Protein AF-A0A832IQ40-F1 (afdb_monomer_lite)

Secondary structure (DSSP, 8-state):
--SHHHHHHHHHHHHHHHHHHHHHHHHTTTTGGGTTS-HHHHHHHHHTTTTSSPP----S-HHHHHHHSTT---EEEETTEEEEPPHHHHHHHHHHHHHHHHHHS-HHHHHHHHHTT-TTTEEEEESB--S--TTHHHHHHHHHHHHTTTSS--EEEEE-S--EEEEEE-TTS-EEEEEEEEEEEEETTEEEEEEEEEETTEEETHHHHHHHHHHHGGGSEEEEEEEETTEEEEEEEEHHHHHHHHHHTGGGGTPPPB----PPPPHHHHHHHHHHHHHHHHHHHHHHHHTT-SGGGTTS-HHHHHHHHHTTSSSS----S-SS---HHHHHHHHHH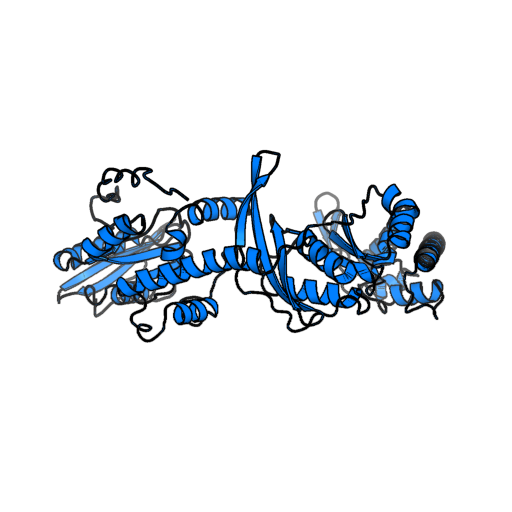HHTSTTHHHHHHHTT-TTTEEEEETT----TTHHHHHHHHHHHHTTTSS--EEEEE---EEETTEEEEEEEEEETTEEEEEEEEESSSEEHHHHHHHHHHHSGGGSEEEEE--TT-TTEEEEEEEEHHHHHHHHHHH----EE---STTS-PEEPP------PPP------

Radius of gyration: 31.44 Å; chains: 1; bounding box: 94×45×87 Å

pLDDT: mean 72.77, std 17.99, range [24.05, 96.75]

Sequence (508 aa):
MDGVDEYREKYELAKRRIISSLDRLRRLGFFEDYSNLTSEELFEKIRNGELGREWPGPWESIEEAKRLLVGARDLVEDGGKTRILTTEETAERRYKDTIERLMELADFEIDYAMMMYDTKRVIKRSAEVKPEYRGRGLEFFEELVRISRGMFNPDEVKEEMWWESILKEDEHGYESLHTYIPIRFKFRGKEYLVKILFKDECMYPDIAVKQVNELIKDTGYQYYISYQYEDILLLMLTEEEAKKLTDDFLGKANCKLEVVRAELLPVQKSLEVDNTTRKLFIESIDYLKRMDFFEDYKNLTSEEIFERIRRGEIGREWLGWGSKELSPEEKRRKQRAYYNEPFAYDRYIACHDKRRVFFESMERYCPEDIGVELLEKLAWISRGVFNPTEIKEGRTRYAKDYWTLPIHFKFRGKELKIKLVRSAVLNLDLIASQINELIKDTGYQYYTFDRAFYDNILMLVLTEKEAIKLIKERGWRLWVFRERNFKGRRNLPPIEPLEPPSKSSFHI

Foldseek 3Di:
DPPFVPLLVLQVVLLVLLLVLQVVVVVLVFPVVVPVDHSNRVSVCVCVCVQDDHDLDQDNDLVRLLVVQPPDWDWDDDPNDIDIDDSSRVSVVSNVVVSVVSVVDDSLVSNVVSSVSSQLFKDKDFQAADPPPPCVVVVVVVSCCSNVPNLDDWAPKDWDLDWDWDFDQDPVRDTWTWTWTWIWTHDPNDIDIWTWIDTPNGTDCLRVQQQSCVVRVVVQWGWWWWDDPRMIMIGIGGPVSQVCCCVVHQVVVVIDTDPRHDDGDPPVVVVVVVCVVVVLLLVLQVVVVVVVFPVVCVVPRSVRLVVCVSVCNFAGHPPPPDDDPDPPVLVVLLVVVQPVAQCNSNVVSSNSRQQFKDKFWQQDDDDPCNVVVVLVSVCSQQVNLRDWAPWDWDDWDDDDQKIKIWIWTDDPNDIDIFIWIDGPGTDCLRVQQVVCVVSVVVQKGKKFADPSCPTMGMIGIDGPVSVVCCCPVRVGFIWTRHDDDPDDTDGDPPDPPPPDPPPDDPDD

Structure (mmCIF, N/CA/C/O backbone):
data_AF-A0A832IQ40-F1
#
_entry.id   AF-A0A832IQ40-F1
#
loop_
_atom_site.group_PDB
_atom_site.id
_atom_site.type_symbol
_atom_site.label_atom_id
_atom_site.label_alt_id
_atom_site.label_comp_id
_atom_site.label_asym_id
_atom_site.label_entity_id
_atom_site.label_seq_id
_atom_site.pdbx_PDB_ins_code
_atom_site.Cartn_x
_atom_site.Cartn_y
_atom_site.Cartn_z
_atom_site.occupancy
_atom_site.B_iso_or_equiv
_atom_site.auth_seq_id
_atom_site.auth_comp_id
_atom_site.auth_asym_id
_atom_site.auth_atom_id
_atom_site.pdbx_PDB_model_num
ATOM 1 N N . MET A 1 1 ? 51.716 -14.755 -19.906 1.00 38.75 1 MET A N 1
ATOM 2 C CA . MET A 1 1 ? 51.315 -13.363 -20.205 1.00 38.75 1 MET A CA 1
ATOM 3 C C . MET A 1 1 ? 50.243 -13.462 -21.292 1.00 38.75 1 MET A C 1
ATOM 5 O O . MET A 1 1 ? 50.405 -12.884 -22.348 1.00 38.75 1 MET A O 1
ATOM 9 N N . ASP A 1 2 ? 49.184 -14.253 -21.041 1.00 40.16 2 ASP A N 1
ATOM 10 C CA . ASP A 1 2 ? 48.365 -14.888 -22.102 1.00 40.16 2 ASP A CA 1
ATOM 11 C C . ASP A 1 2 ? 46.846 -14.820 -21.835 1.00 40.16 2 ASP A C 1
ATOM 13 O O . ASP A 1 2 ? 46.080 -15.567 -22.424 1.00 40.16 2 ASP A O 1
ATOM 17 N N . GLY A 1 3 ? 46.391 -13.952 -20.922 1.00 47.91 3 GLY A N 1
ATOM 18 C CA . GLY A 1 3 ? 44.965 -13.826 -20.564 1.00 47.91 3 GLY A CA 1
ATOM 19 C C . GLY A 1 3 ? 44.321 -12.478 -20.904 1.00 47.91 3 GLY A C 1
ATOM 20 O O . GLY A 1 3 ? 43.138 -12.293 -20.633 1.00 47.91 3 GLY A O 1
ATOM 21 N N . VAL A 1 4 ? 45.088 -11.526 -21.451 1.00 51.25 4 VAL A N 1
ATOM 22 C CA . VAL A 1 4 ? 44.623 -10.148 -21.706 1.00 51.25 4 VAL A CA 1
ATOM 23 C C . VAL A 1 4 ? 43.996 -10.000 -23.100 1.00 51.25 4 VAL A C 1
ATOM 25 O O . VAL A 1 4 ? 43.044 -9.239 -23.247 1.00 51.25 4 VAL A O 1
ATOM 28 N N . ASP A 1 5 ? 44.450 -10.761 -24.101 1.00 60.53 5 ASP A N 1
ATOM 29 C CA . ASP A 1 5 ? 43.930 -10.636 -25.473 1.00 60.53 5 ASP A CA 1
ATOM 30 C C . ASP A 1 5 ? 42.565 -11.323 -25.676 1.00 60.53 5 ASP A C 1
ATOM 32 O O . ASP A 1 5 ? 41.707 -10.780 -26.369 1.00 60.53 5 ASP A O 1
ATOM 36 N N . GLU A 1 6 ? 42.292 -12.446 -25.001 1.00 73.12 6 GLU A N 1
ATOM 37 C CA . GLU A 1 6 ? 41.044 -13.206 -25.196 1.00 73.12 6 GLU A CA 1
ATOM 38 C C . GLU A 1 6 ? 39.787 -12.412 -24.793 1.00 73.12 6 GLU A C 1
ATOM 40 O O . GLU A 1 6 ? 38.807 -12.353 -25.537 1.00 73.12 6 GLU A O 1
ATOM 45 N N . TYR A 1 7 ? 39.797 -11.763 -23.623 1.00 79.94 7 TYR A N 1
ATOM 46 C CA . TYR A 1 7 ? 38.631 -10.997 -23.167 1.00 79.94 7 TYR A CA 1
ATOM 47 C C . TYR A 1 7 ? 38.500 -9.647 -23.864 1.00 79.94 7 TYR A C 1
ATOM 49 O O . TYR A 1 7 ? 37.394 -9.121 -23.936 1.00 79.94 7 TYR A O 1
ATOM 57 N N . ARG A 1 8 ? 39.589 -9.104 -24.416 1.00 82.12 8 ARG A N 1
ATOM 58 C CA . ARG A 1 8 ? 39.531 -7.884 -25.221 1.00 82.12 8 ARG A CA 1
ATOM 59 C C . ARG A 1 8 ? 38.818 -8.135 -26.548 1.00 82.12 8 ARG A C 1
ATOM 61 O O . ARG A 1 8 ? 37.953 -7.354 -26.930 1.00 82.12 8 ARG A O 1
ATOM 68 N N . GLU A 1 9 ? 39.119 -9.246 -27.218 1.00 84.88 9 GLU A N 1
ATOM 69 C CA . GLU A 1 9 ? 38.393 -9.651 -28.429 1.00 84.88 9 GLU A CA 1
ATOM 70 C C . GLU A 1 9 ? 36.920 -9.960 -28.134 1.00 84.88 9 GLU A C 1
ATOM 72 O O . GLU A 1 9 ? 36.032 -9.509 -28.863 1.00 84.88 9 GLU A O 1
ATOM 77 N N . LYS A 1 10 ? 36.638 -10.669 -27.030 1.00 86.56 10 LYS A N 1
ATOM 78 C CA . LYS A 1 10 ? 35.260 -10.934 -26.584 1.00 86.56 10 LYS A CA 1
ATOM 79 C C . LYS A 1 10 ? 34.509 -9.648 -26.221 1.00 86.56 10 LYS A C 1
ATOM 81 O O . LYS A 1 10 ? 33.332 -9.533 -26.555 1.00 86.56 10 LYS A O 1
ATOM 86 N N . TYR A 1 11 ? 35.172 -8.671 -25.600 1.00 87.62 11 TYR A N 1
ATOM 87 C CA . TYR A 1 11 ? 34.601 -7.350 -25.332 1.00 87.62 11 TYR A CA 1
ATOM 88 C C . TYR A 1 11 ? 34.214 -6.635 -26.629 1.00 87.62 11 TYR A C 1
ATOM 90 O O . TYR A 1 11 ? 33.072 -6.203 -26.768 1.00 87.62 11 TYR A O 1
ATOM 98 N N . GLU A 1 12 ? 35.123 -6.555 -27.604 1.00 89.12 12 GLU A N 1
ATOM 99 C CA . GLU A 1 12 ? 34.845 -5.910 -28.894 1.00 89.12 12 GLU A CA 1
ATOM 100 C C . GLU A 1 12 ? 33.685 -6.589 -29.630 1.00 89.12 12 GLU A C 1
ATOM 102 O O . GLU A 1 12 ? 32.837 -5.928 -30.236 1.00 89.12 12 GLU A O 1
ATOM 107 N N . LEU A 1 13 ? 33.601 -7.917 -29.545 1.00 88.75 13 LEU A N 1
ATOM 108 C CA . LEU A 1 13 ? 32.489 -8.668 -30.109 1.00 88.75 13 LEU A CA 1
ATOM 109 C C . LEU A 1 13 ? 31.170 -8.376 -29.376 1.00 88.75 13 LEU A C 1
ATOM 111 O O . LEU A 1 13 ? 30.169 -8.089 -30.034 1.00 88.75 13 LEU A O 1
ATOM 115 N N . ALA A 1 14 ? 31.164 -8.367 -28.041 1.00 86.75 14 ALA A N 1
ATOM 116 C CA . ALA A 1 14 ? 29.995 -8.005 -27.238 1.00 86.75 14 ALA A CA 1
ATOM 117 C C . ALA A 1 14 ? 29.531 -6.563 -27.520 1.00 86.75 14 ALA A C 1
ATOM 119 O O . ALA A 1 14 ? 28.343 -6.331 -27.755 1.00 86.75 14 ALA A O 1
ATOM 120 N N . LYS A 1 15 ? 30.467 -5.607 -27.604 1.00 90.62 15 LYS A N 1
ATOM 121 C CA . LYS A 1 15 ? 30.205 -4.214 -27.992 1.00 90.62 15 LYS A CA 1
ATOM 122 C C . LYS A 1 15 ? 29.540 -4.137 -29.366 1.00 90.62 15 LYS A C 1
ATOM 124 O O . LYS A 1 15 ? 28.513 -3.479 -29.509 1.00 90.62 15 LYS A O 1
ATOM 129 N N . ARG A 1 16 ? 30.048 -4.860 -30.372 1.00 91.19 16 ARG A N 1
ATOM 130 C CA . ARG A 1 16 ? 29.428 -4.910 -31.712 1.00 91.19 16 ARG A CA 1
ATOM 131 C C . ARG A 1 16 ? 28.013 -5.477 -31.690 1.00 91.19 16 ARG A C 1
ATOM 133 O O . ARG A 1 16 ? 27.152 -4.961 -32.401 1.00 91.19 16 ARG A O 1
ATOM 140 N N . ARG A 1 17 ? 27.753 -6.512 -30.885 1.00 90.12 17 ARG A N 1
ATOM 141 C CA . ARG A 1 17 ? 26.401 -7.075 -30.727 1.00 90.12 17 ARG A CA 1
ATOM 142 C C . ARG A 1 17 ? 25.436 -6.049 -30.135 1.00 90.12 17 ARG A C 1
ATOM 144 O O . ARG A 1 17 ? 24.333 -5.894 -30.654 1.00 90.12 17 ARG A O 1
ATOM 151 N N . ILE A 1 18 ? 25.874 -5.304 -29.120 1.00 90.19 18 ILE A N 1
ATOM 152 C CA . ILE A 1 18 ? 25.090 -4.226 -28.505 1.00 90.19 18 ILE A CA 1
ATOM 153 C C . ILE A 1 18 ? 24.845 -3.079 -29.494 1.00 90.19 18 ILE A C 1
ATOM 155 O O . ILE A 1 18 ? 23.713 -2.634 -29.645 1.00 90.19 18 ILE A O 1
ATOM 159 N N . ILE A 1 19 ? 25.864 -2.629 -30.229 1.00 93.25 19 ILE A N 1
ATOM 160 C CA . ILE A 1 19 ? 25.699 -1.579 -31.249 1.00 93.25 19 ILE A CA 1
ATOM 161 C C . ILE A 1 19 ? 24.717 -2.032 -32.336 1.00 93.25 19 ILE A C 1
ATOM 163 O O . ILE A 1 19 ? 23.814 -1.284 -32.703 1.00 93.25 19 ILE A O 1
ATOM 167 N N . SER A 1 20 ? 24.833 -3.278 -32.804 1.00 91.56 20 SER A N 1
ATOM 168 C CA . SER A 1 20 ? 23.903 -3.845 -33.784 1.00 91.56 20 SER A CA 1
ATOM 169 C C . SER A 1 20 ? 22.468 -3.915 -33.248 1.00 91.56 20 SER A C 1
ATOM 171 O O . SER A 1 20 ? 21.518 -3.674 -33.992 1.00 91.56 20 SER A O 1
ATOM 173 N N . SER A 1 21 ? 22.309 -4.213 -31.957 1.00 89.50 21 SER A N 1
ATOM 174 C CA . SER A 1 21 ? 21.028 -4.161 -31.252 1.00 89.50 21 SER A CA 1
ATOM 175 C C . SER A 1 21 ? 20.445 -2.744 -31.224 1.00 89.50 21 SER A C 1
ATOM 177 O O . SER A 1 21 ? 19.301 -2.535 -31.632 1.00 89.50 21 SER A O 1
ATOM 179 N N . LEU A 1 22 ? 21.249 -1.744 -30.855 1.00 91.94 22 LEU A N 1
ATOM 180 C CA . LEU A 1 22 ? 20.845 -0.336 -30.867 1.00 91.94 22 LEU A CA 1
ATOM 181 C C . LEU A 1 22 ? 20.452 0.136 -32.274 1.00 91.94 22 LEU A C 1
ATOM 183 O O . LEU A 1 22 ? 19.428 0.798 -32.426 1.00 91.94 22 LEU A O 1
ATOM 187 N N . ASP A 1 23 ? 21.188 -0.261 -33.316 1.00 92.06 23 ASP A N 1
ATOM 188 C CA . ASP A 1 23 ? 20.830 0.040 -34.707 1.00 92.06 23 ASP A CA 1
ATOM 189 C C . ASP A 1 23 ? 19.465 -0.539 -35.091 1.00 92.06 23 ASP A C 1
ATOM 191 O O . ASP A 1 23 ? 18.662 0.132 -35.747 1.00 92.06 23 ASP A O 1
ATOM 195 N N . ARG A 1 24 ? 19.191 -1.786 -34.691 1.00 87.19 24 ARG A N 1
ATOM 196 C CA . ARG A 1 24 ? 17.895 -2.434 -34.925 1.00 87.19 24 ARG A CA 1
ATOM 197 C C . ARG A 1 24 ? 16.770 -1.698 -34.202 1.00 87.19 24 ARG A C 1
ATOM 199 O O . ARG A 1 24 ? 15.781 -1.347 -34.843 1.00 87.19 24 ARG A O 1
ATOM 206 N N . LEU A 1 25 ? 16.939 -1.410 -32.912 1.00 86.75 25 LEU A N 1
ATOM 207 C CA . LEU A 1 25 ? 15.955 -0.685 -32.103 1.00 86.75 25 LEU A CA 1
ATOM 208 C C . LEU A 1 25 ? 15.685 0.720 -32.661 1.00 86.75 25 LEU A C 1
ATOM 210 O O . LEU A 1 25 ? 14.532 1.137 -32.762 1.00 86.75 25 LEU A O 1
ATOM 214 N N . ARG A 1 26 ? 16.718 1.431 -33.124 1.00 88.50 26 ARG A N 1
ATOM 215 C CA . ARG A 1 26 ? 16.566 2.752 -33.756 1.00 88.50 26 ARG A CA 1
ATOM 216 C C . ARG A 1 26 ? 15.752 2.713 -35.045 1.00 88.50 26 ARG A C 1
ATOM 218 O O . ARG A 1 26 ? 14.972 3.626 -35.298 1.00 88.50 26 ARG A O 1
ATOM 225 N N . ARG A 1 27 ? 15.874 1.654 -35.855 1.00 85.81 27 ARG A N 1
ATOM 226 C CA . ARG A 1 27 ? 15.025 1.471 -37.053 1.00 85.81 27 ARG A CA 1
ATOM 227 C C . ARG A 1 27 ? 13.550 1.254 -36.709 1.00 85.81 27 ARG A C 1
ATOM 229 O O . ARG A 1 27 ? 12.699 1.487 -37.563 1.00 85.81 27 ARG A O 1
ATOM 236 N N . LEU A 1 28 ? 13.258 0.833 -35.480 1.00 78.06 28 LEU A N 1
ATOM 237 C CA . LEU A 1 28 ? 11.907 0.714 -34.933 1.00 78.06 28 LEU A CA 1
ATOM 238 C C . LEU A 1 28 ? 11.432 1.987 -34.211 1.00 78.06 28 LEU A C 1
ATOM 240 O O . LEU A 1 28 ? 10.370 1.969 -33.598 1.00 78.06 28 LEU A O 1
ATOM 244 N N . GLY A 1 29 ? 12.208 3.074 -34.257 1.00 80.50 29 GLY A N 1
ATOM 245 C CA . GLY A 1 29 ? 11.854 4.353 -33.637 1.00 80.50 29 GLY A CA 1
ATOM 246 C C . GLY A 1 29 ? 12.291 4.512 -32.177 1.00 80.50 29 GLY A C 1
ATOM 247 O O . GLY A 1 29 ? 12.028 5.555 -31.581 1.00 80.50 29 GLY A O 1
ATOM 248 N N . PHE A 1 30 ? 12.982 3.537 -31.575 1.00 85.00 30 PHE A N 1
ATOM 249 C CA . PHE A 1 30 ? 13.583 3.744 -30.251 1.00 85.00 30 PHE A CA 1
ATOM 250 C C . PHE A 1 30 ? 14.717 4.770 -30.314 1.00 85.00 30 PHE A C 1
ATOM 252 O O . PHE A 1 30 ? 15.410 4.901 -31.324 1.00 85.00 30 PHE A O 1
ATOM 259 N N . PHE A 1 31 ? 14.926 5.483 -29.210 1.00 86.88 31 PHE A N 1
ATOM 260 C CA . PHE A 1 31 ? 15.943 6.524 -29.062 1.00 86.88 31 PHE A CA 1
ATOM 261 C C . PHE A 1 31 ? 15.785 7.701 -30.042 1.00 86.88 31 PHE A C 1
ATOM 263 O O . PHE A 1 31 ? 16.769 8.359 -30.374 1.00 86.88 31 PHE A O 1
ATOM 270 N N . GLU A 1 32 ? 14.559 8.002 -30.485 1.00 83.25 32 GLU A N 1
ATOM 271 C CA . GLU A 1 32 ? 14.256 9.146 -31.366 1.00 83.25 32 GLU A CA 1
ATOM 272 C C . GLU A 1 32 ? 14.778 10.482 -30.819 1.00 83.25 32 GLU A C 1
ATOM 274 O O . GLU A 1 32 ? 15.312 11.293 -31.568 1.00 83.25 32 GLU A O 1
ATOM 279 N N . ASP A 1 33 ? 14.709 10.693 -29.506 1.00 80.00 33 ASP A N 1
ATOM 280 C CA . ASP A 1 33 ? 15.217 11.918 -28.873 1.00 80.00 33 ASP A CA 1
ATOM 281 C C . ASP A 1 33 ? 16.752 12.001 -28.846 1.00 80.00 33 ASP A C 1
ATOM 283 O O . ASP A 1 33 ? 17.321 13.037 -28.503 1.00 80.00 33 ASP A O 1
ATOM 287 N N . TYR A 1 34 ? 17.416 10.912 -29.230 1.00 86.94 34 TYR A N 1
ATOM 288 C CA . TYR A 1 34 ? 18.855 10.795 -29.433 1.00 86.94 34 TYR A CA 1
ATOM 289 C C . TYR A 1 34 ? 19.171 10.525 -30.910 1.00 86.94 34 TYR A C 1
ATOM 291 O O . TYR A 1 34 ? 20.183 9.898 -31.244 1.00 86.94 34 TYR A O 1
ATOM 299 N N . SER A 1 35 ? 18.305 10.982 -31.823 1.00 86.00 35 SER A N 1
ATOM 300 C CA . SER A 1 35 ? 18.493 10.824 -33.268 1.00 86.00 35 SER A CA 1
ATOM 301 C C . SER A 1 35 ? 19.785 11.473 -33.766 1.00 86.00 35 SER A C 1
ATOM 303 O O . SER A 1 35 ? 20.329 11.048 -34.782 1.00 86.00 35 SER A O 1
ATOM 305 N N . ASN A 1 36 ? 20.285 12.482 -33.046 1.00 90.75 36 ASN A N 1
ATOM 306 C CA . ASN A 1 36 ? 21.542 13.173 -33.320 1.00 90.75 36 ASN A CA 1
ATOM 307 C C . ASN A 1 36 ? 22.793 12.371 -32.928 1.00 90.75 36 ASN A C 1
ATOM 309 O O . ASN A 1 36 ? 23.888 12.782 -33.295 1.00 90.75 36 ASN A O 1
ATOM 313 N N . LEU A 1 37 ? 22.640 11.280 -32.176 1.00 92.31 37 LEU A N 1
ATOM 314 C CA . LEU A 1 37 ? 23.726 10.385 -31.790 1.00 92.31 37 LEU A CA 1
ATOM 315 C C . LEU A 1 37 ? 23.755 9.158 -32.699 1.00 92.31 37 LEU A C 1
ATOM 317 O O . LEU A 1 37 ? 22.715 8.677 -33.150 1.00 92.31 37 LEU A O 1
ATOM 321 N N . THR A 1 38 ? 24.944 8.625 -32.927 1.00 95.00 38 THR A N 1
ATOM 322 C CA . THR A 1 38 ? 25.172 7.289 -33.482 1.00 95.00 38 THR A CA 1
ATOM 323 C C . THR A 1 38 ? 24.886 6.205 -32.436 1.00 95.00 38 THR A C 1
ATOM 325 O O . THR A 1 38 ? 24.822 6.472 -31.235 1.00 95.00 38 THR A O 1
ATOM 328 N N . SER A 1 39 ? 24.725 4.953 -32.873 1.00 94.81 39 SER A N 1
ATOM 329 C CA . SER A 1 39 ? 24.567 3.810 -31.959 1.00 94.81 39 SER A CA 1
ATOM 330 C C . SER A 1 39 ? 25.814 3.560 -31.104 1.00 94.81 39 SER A C 1
ATOM 332 O O . SER A 1 39 ? 25.695 3.104 -29.972 1.00 94.81 39 SER A O 1
ATOM 334 N N . GLU A 1 40 ? 26.998 3.920 -31.606 1.00 94.12 40 GLU A N 1
ATOM 335 C CA . GLU A 1 40 ? 28.242 3.930 -30.829 1.00 94.12 40 GLU A CA 1
ATOM 336 C C . GLU A 1 40 ? 28.202 4.984 -29.721 1.00 94.12 40 GLU A C 1
ATOM 338 O O . GLU A 1 40 ? 28.442 4.662 -28.561 1.00 94.12 40 GLU A O 1
ATOM 343 N N . GLU A 1 41 ? 27.825 6.224 -30.035 1.00 93.19 41 GLU A N 1
ATOM 344 C CA . GLU A 1 41 ? 27.689 7.281 -29.025 1.00 93.19 41 GLU A CA 1
ATOM 345 C C . GLU A 1 41 ? 26.597 6.959 -27.995 1.00 93.19 41 GLU A C 1
ATOM 347 O O . GLU A 1 41 ? 26.760 7.247 -26.810 1.00 93.19 41 GLU A O 1
ATOM 352 N N . LEU A 1 42 ? 25.495 6.331 -28.420 1.00 91.12 42 LEU A N 1
ATOM 353 C CA . LEU A 1 42 ? 24.462 5.834 -27.511 1.00 91.12 42 LEU A CA 1
ATOM 354 C C . LEU A 1 42 ? 24.986 4.745 -26.580 1.00 91.12 42 LEU A C 1
ATOM 356 O O . LEU A 1 42 ? 24.717 4.807 -25.382 1.00 91.12 42 LEU A O 1
ATOM 360 N N . PHE A 1 43 ? 25.735 3.776 -27.109 1.00 91.31 43 PHE A N 1
ATOM 361 C CA . PHE A 1 43 ? 26.378 2.747 -26.299 1.00 91.31 43 PHE A CA 1
ATOM 362 C C . PHE A 1 43 ? 27.280 3.375 -25.232 1.00 91.31 43 PHE A C 1
ATOM 364 O O . PHE A 1 43 ? 27.158 3.026 -24.061 1.00 91.31 43 PHE A O 1
ATOM 371 N N . GLU A 1 44 ? 28.119 4.346 -25.600 1.00 88.44 44 GLU A N 1
ATOM 372 C CA . GLU A 1 44 ? 29.004 5.016 -24.640 1.00 88.44 44 GLU A CA 1
ATOM 373 C C . GLU A 1 44 ? 28.218 5.771 -23.562 1.00 88.44 44 GLU A C 1
ATOM 375 O O . GLU A 1 44 ? 28.539 5.682 -22.377 1.00 88.44 44 GLU A O 1
ATOM 380 N N . LYS A 1 45 ? 27.132 6.454 -23.936 1.00 88.50 45 LYS A N 1
ATOM 381 C CA . LYS A 1 45 ? 26.259 7.120 -22.963 1.00 88.50 45 LYS A CA 1
ATOM 382 C C . LYS A 1 45 ? 25.559 6.145 -22.020 1.00 88.50 45 LYS A C 1
ATOM 384 O O . LYS A 1 45 ? 25.463 6.418 -20.825 1.00 88.50 45 LYS A O 1
ATOM 389 N N . ILE A 1 46 ? 25.067 5.020 -22.537 1.00 86.31 46 ILE A N 1
ATOM 390 C CA . ILE A 1 46 ? 24.469 3.952 -21.728 1.00 86.31 46 ILE A CA 1
ATOM 391 C C . ILE A 1 46 ? 25.515 3.391 -20.757 1.00 86.31 46 ILE A C 1
ATOM 393 O O . ILE A 1 46 ? 25.262 3.328 -19.555 1.00 86.31 46 ILE A O 1
ATOM 397 N N . ARG A 1 47 ? 26.711 3.065 -21.261 1.00 83.44 47 ARG A N 1
ATOM 398 C CA . ARG A 1 47 ? 27.831 2.530 -20.479 1.00 83.44 47 ARG A CA 1
ATOM 399 C C . ARG A 1 47 ? 28.248 3.464 -19.345 1.00 83.44 47 ARG A C 1
ATOM 401 O O . ARG A 1 47 ? 28.486 3.007 -18.231 1.00 83.44 47 ARG A O 1
ATOM 408 N N . ASN A 1 48 ? 28.284 4.767 -19.610 1.00 79.25 48 ASN A N 1
ATOM 409 C CA . ASN A 1 48 ? 28.636 5.791 -18.626 1.00 79.25 48 ASN A CA 1
ATOM 410 C C . ASN A 1 48 ? 27.502 6.109 -17.632 1.00 79.25 48 ASN A C 1
ATOM 412 O O . ASN A 1 48 ? 27.681 6.962 -16.763 1.00 79.25 48 ASN A O 1
ATOM 416 N N . GLY A 1 49 ? 26.334 5.466 -17.751 1.00 77.38 49 GLY A N 1
ATOM 417 C CA . GLY A 1 49 ? 25.172 5.734 -16.900 1.00 77.38 49 GLY A CA 1
ATOM 418 C C . GLY A 1 49 ? 24.472 7.064 -17.204 1.00 77.38 49 GLY A C 1
ATOM 419 O O . GLY A 1 49 ? 23.679 7.544 -16.399 1.00 77.38 49 GLY A O 1
ATOM 420 N N . GLU A 1 50 ? 24.732 7.674 -18.363 1.00 81.88 50 GLU A N 1
ATOM 421 C CA . GLU A 1 50 ? 24.120 8.947 -18.768 1.00 81.88 50 GLU A CA 1
ATOM 422 C C . GLU A 1 50 ? 22.667 8.781 -19.253 1.00 81.88 50 GLU A C 1
ATOM 424 O O . GLU A 1 50 ? 21.943 9.769 -19.377 1.00 81.88 50 GLU A O 1
ATOM 429 N N . LEU A 1 51 ? 22.233 7.545 -19.540 1.00 75.25 51 LEU A N 1
ATOM 430 C CA . LEU A 1 51 ? 20.920 7.221 -20.121 1.00 75.25 51 LEU A CA 1
ATOM 431 C C . LEU A 1 51 ? 20.044 6.317 -19.241 1.00 75.25 51 LEU A C 1
ATOM 433 O O . LEU A 1 51 ? 19.274 5.504 -19.746 1.00 75.25 51 LEU A O 1
ATOM 437 N N . GLY A 1 52 ? 20.100 6.483 -17.917 1.00 65.50 52 GLY A N 1
ATOM 438 C CA . GLY A 1 52 ? 19.160 5.841 -16.993 1.00 65.50 52 GLY A CA 1
ATOM 439 C C . GLY A 1 52 ? 19.832 4.933 -15.965 1.00 65.50 52 GLY A C 1
ATOM 440 O O . GLY A 1 52 ? 20.693 5.387 -15.222 1.00 65.50 52 GLY A O 1
ATOM 441 N N . ARG A 1 53 ? 19.360 3.681 -15.850 1.00 62.34 53 ARG A N 1
ATOM 442 C CA . ARG A 1 53 ? 19.766 2.726 -14.796 1.00 62.34 53 ARG A CA 1
ATOM 443 C C . ARG A 1 53 ? 21.265 2.406 -14.839 1.00 62.34 53 ARG A C 1
ATOM 445 O O . ARG A 1 53 ? 21.889 2.507 -15.890 1.00 62.34 53 ARG A O 1
ATOM 452 N N . GLU A 1 54 ? 21.805 1.947 -13.707 1.00 60.53 54 GLU A N 1
ATOM 453 C CA . GLU A 1 54 ? 23.185 1.455 -13.611 1.00 60.53 54 GLU A CA 1
ATOM 454 C C . GLU A 1 54 ? 23.472 0.401 -14.692 1.00 60.53 54 GLU A C 1
ATOM 456 O O . GLU A 1 54 ? 22.722 -0.564 -14.858 1.00 60.53 54 GLU A O 1
ATOM 461 N N . TRP A 1 55 ? 24.549 0.613 -15.451 1.00 65.56 55 TRP A N 1
ATOM 462 C CA . TRP A 1 55 ? 25.042 -0.322 -16.458 1.00 65.56 55 TRP A CA 1
ATOM 463 C C . TRP A 1 55 ? 25.807 -1.462 -15.770 1.00 65.56 55 TRP A C 1
ATOM 465 O O . TRP A 1 55 ? 26.826 -1.200 -15.128 1.00 65.56 55 TRP A O 1
ATOM 475 N N . PRO A 1 56 ? 25.371 -2.729 -15.889 1.00 60.38 56 PRO A N 1
ATOM 476 C CA . PRO A 1 56 ? 26.047 -3.852 -15.239 1.00 60.38 56 PRO A CA 1
ATOM 477 C C . PRO A 1 56 ? 27.303 -4.341 -15.992 1.00 60.38 56 PRO A C 1
ATOM 479 O O . PRO A 1 56 ? 27.898 -5.343 -15.594 1.00 60.38 56 PRO A O 1
ATOM 482 N N . GLY A 1 57 ? 27.706 -3.659 -17.070 1.00 68.00 57 GLY A N 1
ATOM 483 C CA . GLY A 1 57 ? 28.789 -4.047 -17.977 1.00 68.00 57 GLY A CA 1
ATOM 484 C C . GLY A 1 57 ? 28.285 -4.402 -19.390 1.00 68.00 57 GLY A C 1
ATOM 485 O O . GLY A 1 57 ? 27.077 -4.406 -19.628 1.00 68.00 57 GLY A O 1
ATOM 486 N N . PRO A 1 58 ? 29.197 -4.656 -20.348 1.00 74.81 58 PRO A N 1
ATOM 487 C CA . PRO A 1 58 ? 30.595 -5.004 -20.126 1.00 74.81 58 PRO A CA 1
ATOM 488 C C . PRO A 1 58 ? 31.495 -3.767 -19.970 1.00 74.81 58 PRO A C 1
ATOM 490 O O . PRO A 1 58 ? 31.162 -2.684 -20.453 1.00 74.81 58 PRO A O 1
ATOM 493 N N . TRP A 1 59 ? 32.629 -3.946 -19.286 1.00 82.56 59 TRP A N 1
ATOM 494 C CA . TRP A 1 59 ? 33.705 -2.952 -19.153 1.00 82.56 59 TRP A CA 1
ATOM 495 C C . TRP A 1 59 ? 34.796 -3.220 -20.198 1.00 82.56 59 TRP A C 1
ATOM 497 O O . TRP A 1 59 ? 34.983 -4.367 -20.589 1.00 82.56 59 TRP A O 1
ATOM 507 N N . GLU A 1 60 ? 35.529 -2.196 -20.634 1.00 81.56 60 GLU A N 1
ATOM 508 C CA . GLU A 1 60 ? 36.606 -2.295 -21.636 1.00 81.56 60 GLU A CA 1
ATOM 509 C C . GLU A 1 60 ? 37.835 -3.038 -21.112 1.00 81.56 60 GLU A C 1
ATOM 511 O O . GLU A 1 60 ? 38.620 -3.589 -21.884 1.00 81.56 60 GLU A O 1
ATOM 516 N N . SER A 1 61 ? 38.042 -3.012 -19.794 1.00 81.88 61 SER A N 1
ATOM 517 C CA . SER A 1 61 ? 39.186 -3.646 -19.145 1.00 81.88 61 SER A CA 1
ATOM 518 C C . SER A 1 61 ? 38.888 -4.043 -17.704 1.00 81.88 61 SER A C 1
ATOM 520 O O . SER A 1 61 ? 37.971 -3.529 -17.056 1.00 81.88 61 SER A O 1
ATOM 522 N N . ILE A 1 62 ? 39.731 -4.929 -17.178 1.00 81.00 62 ILE A N 1
ATOM 523 C CA . ILE A 1 62 ? 39.725 -5.305 -15.765 1.00 81.00 62 ILE A CA 1
ATOM 524 C C . ILE A 1 62 ? 40.020 -4.080 -14.887 1.00 81.00 62 ILE A C 1
ATOM 526 O O . ILE A 1 62 ? 39.418 -3.920 -13.829 1.00 81.00 62 ILE A O 1
ATOM 530 N N . GLU A 1 63 ? 40.909 -3.186 -15.319 1.00 82.31 63 GLU A N 1
ATOM 531 C CA . GLU A 1 63 ? 41.243 -1.943 -14.622 1.00 82.31 63 GLU A CA 1
ATOM 532 C C . GLU A 1 63 ? 40.034 -1.004 -14.526 1.00 82.31 63 GLU A C 1
ATOM 534 O O . GLU A 1 63 ? 39.798 -0.395 -13.479 1.00 82.31 63 GLU A O 1
ATOM 539 N N . GLU A 1 64 ? 39.231 -0.918 -15.589 1.00 80.88 64 GLU A N 1
ATOM 540 C CA . GLU A 1 64 ? 37.974 -0.174 -15.567 1.00 80.88 64 GLU A CA 1
ATOM 541 C C . GLU A 1 64 ? 36.967 -0.805 -14.596 1.00 80.88 64 GLU A C 1
ATOM 543 O O . GLU A 1 64 ? 36.397 -0.091 -13.765 1.00 80.88 64 GLU A O 1
ATOM 548 N N . ALA A 1 65 ? 36.799 -2.132 -14.633 1.00 80.94 65 ALA A N 1
ATOM 549 C CA . ALA A 1 65 ? 35.936 -2.848 -13.695 1.00 80.94 65 ALA A CA 1
ATOM 550 C C . ALA A 1 65 ? 36.381 -2.622 -12.238 1.00 80.94 65 ALA A C 1
ATOM 552 O O . ALA A 1 65 ? 35.555 -2.314 -11.379 1.00 80.94 65 ALA A O 1
ATOM 553 N N . LYS A 1 66 ? 37.692 -2.672 -11.957 1.00 81.12 66 LYS A N 1
ATOM 554 C CA . LYS A 1 66 ? 38.276 -2.380 -10.633 1.00 81.12 66 LYS A CA 1
ATOM 555 C C . LYS A 1 66 ? 37.976 -0.950 -10.178 1.00 81.12 66 LYS A C 1
ATOM 557 O O . LYS A 1 66 ? 37.703 -0.739 -8.998 1.00 81.12 66 LYS A O 1
ATOM 562 N N . ARG A 1 67 ? 37.996 0.025 -11.095 1.00 82.31 67 ARG A N 1
ATOM 563 C CA . ARG A 1 67 ? 37.675 1.434 -10.807 1.00 82.31 67 ARG A CA 1
ATOM 564 C C . ARG A 1 67 ? 36.188 1.654 -10.523 1.00 82.31 67 ARG A C 1
ATOM 566 O O . ARG A 1 67 ? 35.859 2.481 -9.679 1.00 82.31 67 ARG A O 1
ATOM 573 N N . LEU A 1 68 ? 35.300 0.965 -11.236 1.00 75.81 68 LEU A N 1
ATOM 574 C CA . LEU A 1 68 ? 33.852 1.173 -11.125 1.00 75.81 68 LEU A CA 1
ATOM 575 C C . LEU A 1 68 ? 33.201 0.322 -10.025 1.00 75.81 68 LEU A C 1
ATOM 577 O O . LEU A 1 68 ? 32.187 0.725 -9.469 1.00 75.81 68 LEU A O 1
ATOM 581 N N . LEU A 1 69 ? 33.805 -0.808 -9.650 1.00 72.81 69 LEU A N 1
ATOM 582 C CA . LEU A 1 69 ? 33.306 -1.719 -8.610 1.00 72.81 69 LEU A CA 1
ATOM 583 C C . LEU A 1 69 ? 33.991 -1.516 -7.248 1.00 72.81 69 LEU A C 1
ATOM 585 O O . LEU A 1 69 ? 34.055 -2.437 -6.430 1.00 72.81 69 LEU A O 1
ATOM 589 N N . VAL A 1 70 ? 34.520 -0.319 -6.975 1.00 73.62 70 VAL A N 1
ATOM 590 C CA . VAL A 1 70 ? 35.216 -0.026 -5.713 1.00 73.62 70 VAL A CA 1
ATOM 591 C C . VAL A 1 70 ? 34.278 -0.253 -4.525 1.00 73.62 70 VAL A C 1
ATOM 593 O O . VAL A 1 70 ? 33.268 0.422 -4.365 1.00 73.62 70 VAL A O 1
ATOM 596 N N . GLY A 1 71 ? 34.640 -1.208 -3.664 1.00 69.38 71 GLY A N 1
ATOM 597 C CA . GLY A 1 71 ? 33.865 -1.568 -2.474 1.00 69.38 71 GLY A CA 1
ATOM 598 C C . GLY A 1 71 ? 32.860 -2.705 -2.681 1.00 69.38 71 GLY A C 1
ATOM 599 O O . GLY A 1 71 ? 32.309 -3.185 -1.689 1.00 69.38 71 GLY A O 1
ATOM 600 N N . ALA A 1 72 ? 32.667 -3.189 -3.913 1.00 72.75 72 ALA A N 1
ATOM 601 C CA . ALA A 1 72 ? 31.888 -4.395 -4.172 1.00 72.75 72 ALA A CA 1
ATOM 602 C C . ALA A 1 72 ? 32.600 -5.629 -3.595 1.00 72.75 72 ALA A C 1
ATOM 604 O O . ALA A 1 72 ? 33.822 -5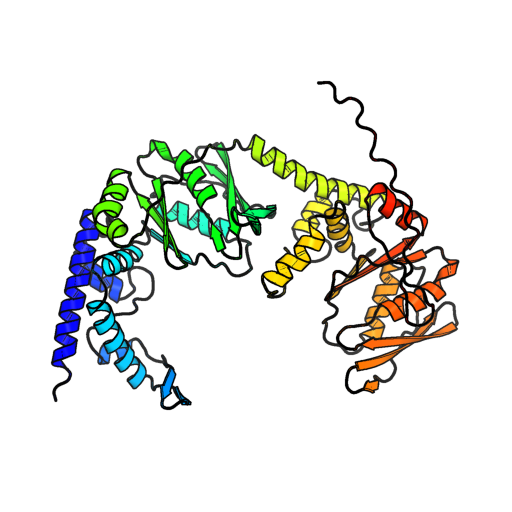.765 -3.697 1.00 72.75 72 ALA A O 1
ATOM 605 N N . ARG A 1 73 ? 31.832 -6.529 -2.973 1.00 76.69 73 ARG A N 1
ATOM 606 C CA . ARG A 1 73 ? 32.331 -7.795 -2.428 1.00 76.69 73 ARG A CA 1
ATOM 607 C C . ARG A 1 73 ? 31.352 -8.907 -2.749 1.00 76.69 73 ARG A C 1
ATOM 609 O O . ARG A 1 73 ? 30.243 -8.913 -2.219 1.00 76.69 73 ARG A O 1
ATOM 616 N N . ASP A 1 74 ? 31.782 -9.841 -3.582 1.00 77.81 74 ASP A N 1
ATOM 617 C CA . ASP A 1 74 ? 31.005 -11.038 -3.882 1.00 77.81 74 ASP A CA 1
ATOM 618 C C . ASP A 1 74 ? 31.314 -12.166 -2.891 1.00 77.81 74 ASP A C 1
ATOM 620 O O . ASP A 1 74 ? 32.388 -12.233 -2.289 1.00 77.81 74 ASP A O 1
ATOM 624 N N . LEU A 1 75 ? 30.348 -13.064 -2.718 1.00 83.19 75 LEU A N 1
ATOM 625 C CA . LEU A 1 75 ? 30.504 -14.293 -1.950 1.00 83.19 75 LEU A CA 1
ATOM 626 C C . LEU A 1 75 ? 30.690 -15.464 -2.918 1.00 83.19 75 LEU A C 1
ATOM 628 O O . LEU A 1 75 ? 30.028 -15.542 -3.956 1.00 83.19 75 LEU A O 1
ATOM 632 N N . VAL A 1 76 ? 31.589 -16.378 -2.570 1.00 81.44 76 VAL A N 1
ATOM 633 C CA . VAL A 1 76 ? 31.768 -17.659 -3.263 1.00 81.44 76 VAL A CA 1
ATOM 634 C C . VAL A 1 76 ? 31.680 -18.798 -2.262 1.00 81.44 76 VAL A C 1
ATOM 636 O O . VAL A 1 76 ? 32.172 -18.680 -1.139 1.00 81.44 76 VAL A O 1
ATOM 639 N N . GLU A 1 77 ? 31.056 -19.899 -2.665 1.00 79.06 77 GLU A N 1
ATOM 640 C CA . GLU A 1 77 ? 31.148 -21.157 -1.934 1.00 79.06 77 GLU A CA 1
ATOM 641 C C . GLU A 1 77 ? 32.336 -21.958 -2.456 1.00 79.06 77 GLU A C 1
ATOM 643 O O . GLU A 1 77 ? 32.416 -22.267 -3.642 1.00 79.06 77 GLU A O 1
ATOM 648 N N . ASP A 1 78 ? 33.255 -22.297 -1.556 1.00 71.62 78 ASP A N 1
ATOM 649 C CA . ASP A 1 78 ? 34.419 -23.125 -1.848 1.00 71.62 78 ASP A CA 1
ATOM 650 C C . ASP A 1 78 ? 34.478 -24.267 -0.826 1.00 71.62 78 ASP A C 1
ATOM 652 O O . ASP A 1 78 ? 34.613 -24.045 0.382 1.00 71.62 78 ASP A O 1
ATOM 656 N N . GLY A 1 79 ? 34.262 -25.500 -1.294 1.00 67.19 79 GLY A N 1
ATOM 657 C CA . GLY A 1 79 ? 34.276 -26.699 -0.448 1.00 67.19 79 GLY A CA 1
ATOM 658 C C . GLY A 1 79 ? 33.280 -26.673 0.722 1.00 67.19 79 GLY A C 1
ATOM 659 O O . GLY A 1 79 ? 33.587 -27.191 1.797 1.00 67.19 79 GLY A O 1
ATOM 660 N N . GLY A 1 80 ? 32.111 -26.044 0.548 1.00 69.56 80 GLY A N 1
ATOM 661 C CA . GLY A 1 80 ? 31.077 -25.924 1.587 1.00 69.56 80 GLY A CA 1
ATOM 662 C C . GLY A 1 80 ? 31.314 -24.805 2.609 1.00 69.56 80 GLY A C 1
ATOM 663 O O . GLY A 1 80 ? 30.643 -24.769 3.641 1.00 69.56 80 GLY A O 1
ATOM 664 N N . LYS A 1 81 ? 32.263 -23.892 2.357 1.00 65.88 81 LYS A N 1
ATOM 665 C CA . LYS A 1 81 ? 32.463 -22.671 3.149 1.00 65.88 81 LYS A CA 1
ATOM 666 C C . LYS A 1 81 ? 32.283 -21.433 2.281 1.00 65.88 81 LYS A C 1
ATOM 668 O O . LYS A 1 81 ? 32.839 -21.344 1.191 1.00 65.88 81 LYS A O 1
ATOM 673 N N . THR A 1 82 ? 31.552 -20.451 2.799 1.00 83.50 82 THR A N 1
ATOM 674 C CA . THR A 1 82 ? 31.391 -19.151 2.145 1.00 83.50 82 THR A CA 1
ATOM 675 C C . THR A 1 82 ? 32.621 -18.278 2.398 1.00 83.50 82 THR A C 1
ATOM 677 O O . THR A 1 82 ? 32.978 -18.009 3.548 1.00 83.50 82 THR A O 1
ATOM 680 N N . ARG A 1 83 ? 33.263 -17.808 1.327 1.00 86.44 83 ARG A N 1
ATOM 681 C CA . ARG A 1 83 ? 34.376 -16.853 1.355 1.00 86.44 83 ARG A CA 1
ATOM 682 C C . ARG A 1 83 ? 33.943 -15.533 0.719 1.00 86.44 83 ARG A C 1
ATOM 684 O O . ARG A 1 83 ? 33.307 -15.523 -0.330 1.00 86.44 83 ARG A O 1
ATOM 691 N N . ILE A 1 84 ? 34.329 -14.422 1.346 1.00 84.56 84 ILE A N 1
ATOM 692 C CA . ILE A 1 84 ? 34.172 -13.076 0.781 1.00 84.56 84 ILE A CA 1
ATOM 693 C C . ILE A 1 84 ? 35.351 -12.804 -0.155 1.00 84.56 84 ILE A C 1
ATOM 695 O O . ILE A 1 84 ? 36.505 -12.900 0.271 1.00 84.56 84 ILE A O 1
ATOM 699 N N . LEU A 1 85 ? 35.063 -12.476 -1.412 1.00 82.56 85 LEU A N 1
ATOM 700 C CA . LEU A 1 85 ? 36.063 -12.044 -2.380 1.00 82.56 85 LEU A CA 1
ATOM 701 C C . LEU A 1 85 ? 36.567 -10.639 -2.037 1.00 82.56 85 LEU A C 1
ATOM 703 O O . LEU A 1 85 ? 35.832 -9.783 -1.534 1.00 82.56 85 LEU A O 1
ATOM 707 N N . THR A 1 86 ? 37.840 -10.386 -2.326 1.00 84.88 86 THR A N 1
ATOM 708 C CA . THR A 1 86 ? 38.373 -9.020 -2.337 1.00 84.88 86 THR A CA 1
ATOM 709 C C . THR A 1 86 ? 37.696 -8.195 -3.438 1.00 84.88 86 THR A C 1
ATOM 711 O O . THR A 1 86 ? 37.099 -8.743 -4.366 1.00 84.88 86 THR A O 1
ATOM 714 N N . THR A 1 87 ? 37.792 -6.864 -3.363 1.00 80.12 87 THR A N 1
ATOM 715 C CA . THR A 1 87 ? 37.308 -5.972 -4.433 1.00 80.12 87 THR A CA 1
ATOM 716 C C . THR A 1 87 ? 37.947 -6.322 -5.778 1.00 80.12 87 THR A C 1
ATOM 718 O O . THR A 1 87 ? 37.289 -6.280 -6.812 1.00 80.12 87 THR A O 1
ATOM 721 N N . GLU A 1 88 ? 39.225 -6.703 -5.756 1.00 82.94 88 GLU A N 1
ATOM 722 C CA . GLU A 1 88 ? 39.990 -7.059 -6.947 1.00 82.94 88 GLU A CA 1
ATOM 723 C C . GLU A 1 88 ? 39.488 -8.364 -7.578 1.00 82.94 88 GLU A C 1
ATOM 725 O O . GLU A 1 88 ? 39.154 -8.383 -8.760 1.00 82.94 88 GLU A O 1
ATOM 730 N N . GLU A 1 89 ? 39.327 -9.413 -6.765 1.00 82.19 89 GLU A N 1
ATOM 731 C CA . GLU A 1 89 ? 38.752 -10.697 -7.193 1.00 82.19 89 GLU A CA 1
ATOM 732 C C . GLU A 1 89 ? 37.296 -10.540 -7.667 1.00 82.19 89 GLU A C 1
ATOM 734 O O . GLU A 1 89 ? 36.886 -11.171 -8.638 1.00 82.19 89 GLU A O 1
ATOM 739 N N . THR A 1 90 ? 36.517 -9.674 -7.011 1.00 82.38 90 THR A N 1
ATOM 740 C CA . THR A 1 90 ? 35.131 -9.358 -7.398 1.00 82.38 90 THR A CA 1
ATOM 741 C C . THR A 1 90 ? 35.083 -8.680 -8.766 1.00 82.38 90 THR A C 1
ATOM 743 O O . THR A 1 90 ? 34.290 -9.071 -9.620 1.00 82.38 90 THR A O 1
ATOM 746 N N . ALA A 1 91 ? 35.945 -7.688 -9.000 1.00 82.19 91 ALA A N 1
ATOM 747 C CA . ALA A 1 91 ? 36.006 -6.979 -10.272 1.00 82.19 91 ALA A CA 1
ATOM 748 C C . ALA A 1 91 ? 36.455 -7.889 -11.421 1.00 82.19 91 ALA A C 1
ATOM 750 O O . ALA A 1 91 ? 35.847 -7.865 -12.489 1.00 82.19 91 ALA A O 1
ATOM 751 N N . GLU A 1 92 ? 37.471 -8.726 -11.197 1.00 83.69 92 GLU A N 1
ATOM 752 C CA . GLU A 1 92 ? 37.942 -9.690 -12.196 1.00 83.69 92 GLU A CA 1
ATOM 753 C C . GLU A 1 92 ? 36.881 -10.732 -12.540 1.00 83.69 92 GLU A C 1
ATOM 755 O O . GLU A 1 92 ? 36.667 -11.023 -13.717 1.00 83.69 92 GLU A O 1
ATOM 760 N N . ARG A 1 93 ? 36.188 -11.265 -11.528 1.00 83.50 93 ARG A N 1
ATOM 761 C CA . ARG A 1 93 ? 35.096 -12.215 -11.731 1.00 83.50 93 ARG A CA 1
ATOM 762 C C . ARG A 1 93 ? 33.951 -11.583 -12.515 1.00 83.50 93 ARG A C 1
ATOM 764 O O . ARG A 1 93 ? 33.594 -12.092 -13.568 1.00 83.50 93 ARG A O 1
ATOM 771 N N . ARG A 1 94 ? 33.413 -10.450 -12.051 1.00 82.56 94 ARG A N 1
ATOM 772 C CA . ARG A 1 94 ? 32.289 -9.781 -12.725 1.00 82.56 94 ARG A CA 1
ATOM 773 C C . ARG A 1 94 ? 32.640 -9.355 -14.148 1.00 82.56 94 ARG A C 1
ATOM 775 O O . ARG A 1 94 ? 31.798 -9.481 -15.027 1.00 82.56 94 ARG A O 1
ATOM 782 N N . TYR A 1 95 ? 33.867 -8.892 -14.398 1.00 83.19 95 TYR A N 1
ATOM 783 C CA . TYR A 1 95 ? 34.334 -8.569 -15.749 1.00 83.19 95 TYR A CA 1
ATOM 784 C C . TYR A 1 95 ? 34.220 -9.766 -16.699 1.00 83.19 95 TYR A C 1
ATOM 786 O O . TYR A 1 95 ? 33.644 -9.640 -17.781 1.00 83.19 95 TYR A O 1
ATOM 794 N N . LYS A 1 96 ? 34.723 -10.932 -16.277 1.00 83.56 96 LYS A N 1
ATOM 795 C CA . LYS A 1 96 ? 34.679 -12.158 -17.082 1.00 83.56 96 LYS A CA 1
ATOM 796 C C . LYS A 1 96 ? 33.256 -12.688 -17.229 1.00 83.56 96 LYS A C 1
ATOM 798 O O . LYS A 1 96 ? 32.811 -12.874 -18.359 1.00 83.56 96 LYS A O 1
ATOM 803 N N . ASP A 1 97 ? 32.537 -12.829 -16.114 1.00 82.50 97 ASP A N 1
ATOM 804 C CA . ASP A 1 97 ? 31.171 -13.360 -16.066 1.00 82.50 97 ASP A CA 1
ATOM 805 C C . ASP A 1 97 ? 30.222 -12.521 -16.943 1.00 82.50 97 ASP A C 1
ATOM 807 O O . ASP A 1 97 ? 29.406 -13.072 -17.680 1.00 82.50 97 ASP A O 1
ATOM 811 N N . THR A 1 98 ? 30.335 -11.186 -16.921 1.00 80.38 98 THR A N 1
ATOM 812 C CA . THR A 1 98 ? 29.491 -10.311 -17.751 1.00 80.38 98 THR A CA 1
ATOM 813 C C . THR A 1 98 ? 29.800 -10.461 -19.241 1.00 80.38 98 THR A C 1
ATOM 815 O O . THR A 1 98 ? 28.869 -10.524 -20.046 1.00 80.38 98 THR A O 1
ATOM 818 N N . ILE A 1 99 ? 31.079 -10.527 -19.631 1.00 82.38 99 ILE A N 1
ATOM 819 C CA . ILE A 1 99 ? 31.465 -10.714 -21.038 1.00 82.38 99 ILE A CA 1
ATOM 820 C C . ILE A 1 99 ? 31.008 -12.087 -21.541 1.00 82.38 99 ILE A C 1
ATOM 822 O O . ILE A 1 99 ? 30.413 -12.173 -22.611 1.00 82.38 99 ILE A O 1
ATOM 826 N N . GLU A 1 100 ? 31.243 -13.150 -20.772 1.00 83.25 100 GLU A N 1
ATOM 827 C CA . GLU A 1 100 ? 30.819 -14.510 -21.124 1.00 83.25 100 GLU A CA 1
ATOM 828 C C . GLU A 1 100 ? 29.302 -14.604 -21.242 1.00 83.25 100 GLU A C 1
ATOM 830 O O . GLU A 1 100 ? 28.796 -15.053 -22.269 1.00 83.25 100 GLU A O 1
ATOM 835 N N . ARG A 1 101 ? 28.570 -14.047 -20.274 1.00 81.88 101 ARG A N 1
ATOM 836 C CA . ARG A 1 101 ? 27.111 -13.981 -20.334 1.00 81.88 101 ARG A CA 1
ATOM 837 C C . ARG A 1 101 ? 26.625 -13.254 -21.584 1.00 81.88 101 ARG A C 1
ATOM 839 O O . ARG A 1 101 ? 25.734 -13.748 -22.260 1.00 81.88 101 ARG A O 1
ATOM 846 N N . LEU A 1 102 ? 27.208 -12.108 -21.934 1.00 79.88 102 LEU A N 1
ATOM 847 C CA . LEU A 1 102 ? 26.841 -11.379 -23.156 1.00 79.88 102 LEU A CA 1
ATOM 848 C C . LEU A 1 102 ? 27.143 -12.157 -24.434 1.00 79.88 102 LEU A C 1
ATOM 850 O O . LEU A 1 102 ? 26.480 -11.931 -25.444 1.00 79.88 102 LEU A O 1
ATOM 854 N N . MET A 1 103 ? 28.130 -13.049 -24.414 1.00 82.56 103 MET A N 1
ATOM 855 C CA . MET A 1 103 ? 28.412 -13.946 -25.530 1.00 82.56 103 MET A CA 1
ATOM 856 C C . MET A 1 103 ? 27.399 -15.092 -25.621 1.00 82.56 103 MET A C 1
ATOM 858 O O . MET A 1 103 ? 27.065 -15.507 -26.729 1.00 82.56 103 MET A O 1
ATOM 862 N N . GLU A 1 104 ? 26.875 -15.556 -24.489 1.00 81.94 104 GLU A N 1
ATOM 863 C CA . GLU A 1 104 ? 25.871 -16.623 -24.412 1.00 81.94 104 GLU A CA 1
ATOM 864 C C . GLU A 1 104 ? 24.441 -16.148 -24.694 1.00 81.94 104 GLU A C 1
ATOM 866 O O . GLU A 1 104 ? 23.643 -16.918 -25.229 1.00 81.94 104 GLU A O 1
ATOM 871 N N . LEU A 1 105 ? 24.117 -14.890 -24.369 1.00 77.56 105 LEU A N 1
ATOM 872 C CA . LEU A 1 105 ? 22.788 -14.326 -24.607 1.00 77.56 105 LEU A CA 1
ATOM 873 C C . LEU A 1 105 ? 22.428 -14.393 -26.091 1.00 77.56 105 LEU A C 1
ATOM 875 O O . LEU A 1 105 ? 23.245 -14.085 -26.965 1.00 77.56 105 LEU A O 1
ATOM 879 N N . ALA A 1 106 ? 21.179 -14.730 -26.384 1.00 77.25 106 ALA A N 1
ATOM 880 C CA . ALA A 1 106 ? 20.632 -14.608 -27.722 1.00 77.25 106 ALA A CA 1
ATOM 881 C C . ALA A 1 106 ? 20.454 -13.126 -28.095 1.00 77.25 106 ALA A C 1
ATOM 883 O O . ALA A 1 106 ? 20.250 -12.268 -27.236 1.00 77.25 106 ALA A O 1
ATOM 884 N N . ASP A 1 107 ? 20.489 -12.805 -29.393 1.00 76.12 107 ASP A N 1
ATOM 885 C CA . ASP A 1 107 ? 20.386 -11.408 -29.851 1.00 76.12 107 ASP A CA 1
ATOM 886 C C . ASP A 1 107 ? 19.110 -10.706 -29.356 1.00 76.12 107 ASP A C 1
ATOM 888 O O . ASP A 1 107 ? 19.156 -9.524 -29.025 1.00 76.12 107 ASP A O 1
ATOM 892 N N . PHE A 1 108 ? 17.998 -11.439 -29.219 1.00 70.50 108 PHE A N 1
ATOM 893 C CA . PHE A 1 108 ? 16.743 -10.883 -28.709 1.00 70.50 108 PHE A CA 1
ATOM 894 C C . PHE A 1 108 ? 16.819 -10.484 -27.225 1.00 70.50 108 PHE A C 1
ATOM 896 O O . PHE A 1 108 ? 16.121 -9.564 -26.805 1.00 70.50 108 PHE A O 1
ATOM 903 N N . GLU A 1 109 ? 17.650 -11.152 -26.419 1.00 72.56 109 GLU A N 1
ATOM 904 C CA . GLU A 1 109 ? 17.833 -10.821 -25.000 1.00 72.56 109 GLU A CA 1
ATOM 905 C C . GLU A 1 109 ? 18.662 -9.543 -24.853 1.00 72.56 109 GLU A C 1
ATOM 907 O O . GLU A 1 109 ? 18.387 -8.715 -23.984 1.00 72.56 109 GLU A O 1
ATOM 912 N N . ILE A 1 110 ? 19.629 -9.348 -25.756 1.00 79.19 110 ILE A N 1
ATOM 913 C CA . ILE A 1 110 ? 20.389 -8.100 -25.873 1.00 79.19 110 ILE A CA 1
ATOM 914 C C . ILE A 1 110 ? 19.455 -6.969 -26.314 1.00 79.19 110 ILE A C 1
ATOM 916 O O . ILE A 1 110 ? 19.451 -5.913 -25.686 1.00 79.19 110 ILE A O 1
ATOM 920 N N . ASP A 1 111 ? 18.610 -7.203 -27.323 1.00 78.69 111 ASP A N 1
ATOM 921 C CA . ASP A 1 111 ? 17.602 -6.237 -27.779 1.00 78.69 111 ASP A CA 1
ATOM 922 C C . ASP A 1 111 ? 16.643 -5.835 -26.653 1.00 78.69 111 ASP A C 1
ATOM 924 O O . ASP A 1 111 ? 16.418 -4.645 -26.418 1.00 78.69 111 ASP A O 1
ATOM 928 N N . TYR A 1 112 ? 16.140 -6.812 -25.896 1.00 75.94 112 TYR A N 1
ATOM 929 C CA . TYR A 1 112 ? 15.305 -6.564 -24.725 1.00 75.94 112 TYR A CA 1
ATOM 930 C C . TYR A 1 112 ? 16.030 -5.713 -23.676 1.00 75.94 112 TYR A C 1
ATOM 932 O O . TYR A 1 112 ? 15.468 -4.736 -23.184 1.00 75.94 112 TYR A O 1
ATOM 940 N N . ALA A 1 113 ? 17.286 -6.039 -23.357 1.00 78.81 113 ALA A N 1
ATOM 941 C CA . ALA A 1 113 ? 18.074 -5.284 -22.389 1.00 78.81 113 ALA A CA 1
ATOM 942 C C . ALA A 1 113 ? 18.334 -3.840 -22.849 1.00 78.81 113 ALA A C 1
ATOM 944 O O . ALA A 1 113 ? 18.195 -2.913 -22.051 1.00 78.81 113 ALA A O 1
ATOM 945 N N . MET A 1 114 ? 18.670 -3.632 -24.126 1.00 85.44 114 MET A N 1
ATOM 946 C CA . MET A 1 114 ? 18.973 -2.301 -24.663 1.00 85.44 114 MET A CA 1
ATOM 947 C C . MET A 1 114 ? 17.737 -1.413 -24.727 1.00 85.44 114 MET A C 1
ATOM 949 O O . MET A 1 114 ? 17.811 -0.234 -24.389 1.00 85.44 114 MET A O 1
ATOM 953 N N . MET A 1 115 ? 16.581 -1.980 -25.068 1.00 83.25 115 MET A N 1
ATOM 954 C CA . MET A 1 115 ? 15.309 -1.262 -25.101 1.00 83.25 115 MET A CA 1
ATOM 955 C C . MET A 1 115 ? 14.977 -0.575 -23.763 1.00 83.25 115 MET A C 1
ATOM 957 O O . MET A 1 115 ? 14.400 0.510 -23.758 1.00 83.25 115 MET A O 1
ATOM 961 N N . MET A 1 116 ? 15.402 -1.143 -22.626 1.00 80.69 116 MET A N 1
ATOM 962 C CA . MET A 1 116 ? 15.156 -0.574 -21.290 1.00 80.69 116 MET A CA 1
ATOM 963 C C . MET A 1 116 ? 15.826 0.787 -21.052 1.00 80.69 116 MET A C 1
ATOM 965 O O . MET A 1 116 ? 15.423 1.508 -20.137 1.00 80.69 116 MET A O 1
ATOM 969 N N . TYR A 1 117 ? 16.838 1.143 -21.848 1.00 84.31 117 TYR A N 1
ATOM 970 C CA . TYR A 1 117 ? 17.520 2.434 -21.749 1.00 84.31 117 TYR A CA 1
ATOM 971 C C . TYR A 1 117 ? 16.764 3.564 -22.460 1.00 84.31 117 TYR A C 1
ATOM 973 O O . TYR A 1 117 ? 17.016 4.737 -22.184 1.00 84.31 117 TYR A O 1
ATOM 981 N N . ASP A 1 118 ? 15.768 3.253 -23.298 1.00 84.75 118 ASP A N 1
ATOM 982 C CA . ASP A 1 118 ? 14.830 4.258 -23.802 1.00 84.75 118 ASP A CA 1
ATOM 983 C C . ASP A 1 118 ? 13.729 4.532 -22.767 1.00 84.75 118 ASP A C 1
ATOM 985 O O . ASP A 1 118 ? 12.555 4.183 -22.917 1.00 84.75 118 ASP A O 1
ATOM 989 N N . THR A 1 119 ? 14.120 5.190 -21.676 1.00 77.44 119 THR A N 1
ATOM 990 C CA . THR A 1 119 ? 13.224 5.473 -20.547 1.00 77.44 119 THR A CA 1
ATOM 991 C C . THR A 1 119 ? 12.049 6.389 -20.903 1.00 77.44 119 THR A C 1
ATOM 993 O O . THR A 1 119 ? 11.156 6.562 -20.074 1.00 77.44 119 THR A O 1
ATOM 996 N N . LYS A 1 120 ? 12.028 6.981 -22.104 1.00 78.12 120 LYS A N 1
ATOM 997 C CA . LYS A 1 120 ? 10.915 7.795 -22.606 1.00 78.12 120 LYS A CA 1
ATOM 998 C C . LYS A 1 120 ? 9.865 6.982 -23.354 1.00 78.12 120 LYS A C 1
ATOM 1000 O O . LYS A 1 120 ? 8.732 7.438 -23.452 1.00 78.12 120 LYS A O 1
ATOM 1005 N N . ARG A 1 121 ? 10.210 5.794 -23.855 1.00 78.12 121 ARG A N 1
ATOM 1006 C CA . ARG A 1 121 ? 9.252 4.850 -24.455 1.00 78.12 121 ARG A CA 1
ATOM 1007 C C . ARG A 1 121 ? 8.906 3.684 -23.536 1.00 78.12 121 ARG A C 1
ATOM 1009 O O . ARG A 1 121 ? 7.883 3.040 -23.755 1.00 78.12 121 ARG A O 1
ATOM 1016 N N . VAL A 1 122 ? 9.738 3.423 -22.526 1.00 81.31 122 VAL A N 1
ATOM 1017 C CA . VAL A 1 122 ? 9.698 2.183 -21.748 1.00 81.31 122 VAL A CA 1
ATOM 1018 C C . VAL A 1 122 ? 9.573 2.433 -20.246 1.00 81.31 122 VAL A C 1
ATOM 1020 O O . VAL A 1 122 ? 10.317 3.218 -19.649 1.00 81.31 122 VAL A O 1
ATOM 1023 N N . ILE A 1 123 ? 8.652 1.700 -19.620 1.00 81.38 123 ILE A N 1
ATOM 1024 C CA . ILE A 1 123 ? 8.578 1.511 -18.169 1.00 81.38 123 ILE A CA 1
ATOM 1025 C C . ILE A 1 123 ? 8.923 0.056 -17.871 1.00 81.38 123 ILE A C 1
ATOM 1027 O O . ILE A 1 123 ? 8.270 -0.851 -18.380 1.00 81.38 123 ILE A O 1
ATOM 1031 N N . LYS A 1 124 ? 9.908 -0.160 -16.998 1.00 76.75 124 LYS A N 1
ATOM 1032 C CA . LYS A 1 124 ? 10.185 -1.464 -16.392 1.00 76.75 124 LYS A CA 1
ATOM 1033 C C . LYS A 1 124 ? 9.912 -1.377 -14.898 1.00 76.75 124 LYS A C 1
ATOM 1035 O O . LYS A 1 124 ? 10.614 -0.643 -14.199 1.00 76.75 124 LYS A O 1
ATOM 1040 N N . ARG A 1 125 ? 8.965 -2.154 -14.389 1.00 73.25 125 ARG A N 1
ATOM 1041 C CA . ARG A 1 125 ? 8.661 -2.215 -12.956 1.00 73.25 125 ARG A CA 1
ATOM 1042 C C . ARG A 1 125 ? 8.720 -3.656 -12.483 1.00 73.25 125 ARG A C 1
ATOM 1044 O O . ARG A 1 125 ? 8.271 -4.527 -13.213 1.00 73.25 125 ARG A O 1
ATOM 1051 N N . SER A 1 126 ? 9.212 -3.889 -11.270 1.00 66.19 126 SER A N 1
ATOM 1052 C CA . SER A 1 126 ? 8.959 -5.178 -10.624 1.00 66.19 126 SER A CA 1
ATOM 1053 C C . SER A 1 126 ? 7.448 -5.348 -10.478 1.00 66.19 126 SER A C 1
ATOM 1055 O O . SER A 1 126 ? 6.758 -4.390 -10.104 1.00 66.19 126 SER A O 1
ATOM 1057 N N . ALA A 1 127 ? 6.936 -6.532 -10.802 1.00 59.94 127 ALA A N 1
ATOM 1058 C CA . ALA A 1 127 ? 5.562 -6.889 -10.501 1.00 59.94 127 ALA A CA 1
ATOM 1059 C C . ALA A 1 127 ? 5.373 -6.959 -8.986 1.00 59.94 127 ALA A C 1
ATOM 1061 O O . ALA A 1 127 ? 4.349 -6.480 -8.510 1.00 59.94 127 ALA A O 1
ATOM 1062 N N . GLU A 1 128 ? 6.369 -7.448 -8.238 1.00 56.28 128 GLU A N 1
ATOM 1063 C CA . GLU A 1 128 ? 6.355 -7.473 -6.775 1.00 56.28 128 GLU A CA 1
ATOM 1064 C C . GLU A 1 128 ? 6.423 -6.062 -6.181 1.00 56.28 128 GLU A C 1
ATOM 1066 O O . GLU A 1 128 ? 7.361 -5.288 -6.417 1.00 56.28 128 GLU A O 1
ATOM 1071 N N . VAL A 1 129 ? 5.441 -5.740 -5.344 1.00 57.88 129 VAL A N 1
ATOM 1072 C CA . VAL A 1 129 ? 5.331 -4.465 -4.643 1.00 57.88 129 VAL A CA 1
ATOM 1073 C C . VAL A 1 129 ? 5.331 -4.724 -3.139 1.00 57.88 129 VAL A C 1
ATOM 1075 O O . VAL A 1 129 ? 4.452 -5.391 -2.598 1.00 57.88 129 VAL A O 1
ATOM 1078 N N . LYS A 1 130 ? 6.321 -4.153 -2.438 1.00 51.66 130 LYS A N 1
ATOM 1079 C CA . LYS A 1 130 ? 6.383 -4.170 -0.966 1.00 51.66 130 LYS A CA 1
ATOM 1080 C C . LYS A 1 130 ? 5.113 -3.546 -0.347 1.00 51.66 130 LYS A C 1
ATOM 1082 O O . LYS A 1 130 ? 4.513 -2.684 -0.986 1.00 51.66 130 LYS A O 1
ATOM 1087 N N . PRO A 1 131 ? 4.734 -3.893 0.903 1.00 45.62 131 PRO A N 1
ATOM 1088 C CA . PRO A 1 131 ? 3.368 -3.746 1.448 1.00 45.62 131 PRO A CA 1
ATOM 1089 C C . PRO A 1 131 ? 2.781 -2.325 1.569 1.00 45.62 131 PRO A C 1
ATOM 1091 O O . PRO A 1 131 ? 1.656 -2.163 2.042 1.00 45.62 131 PRO A O 1
ATOM 1094 N N . GLU A 1 132 ? 3.517 -1.292 1.176 1.00 55.12 132 GLU A N 1
ATOM 1095 C CA . GLU A 1 132 ? 3.094 0.103 1.230 1.00 55.12 132 GLU A CA 1
ATOM 1096 C C . GLU A 1 132 ? 2.433 0.484 -0.102 1.00 55.12 132 GLU A C 1
ATOM 1098 O O . GLU A 1 132 ? 3.076 0.958 -1.037 1.00 55.12 132 GLU A O 1
ATOM 1103 N N . TYR A 1 133 ? 1.126 0.225 -0.198 1.00 56.44 133 TYR A N 1
ATOM 1104 C CA . TYR A 1 133 ? 0.325 0.480 -1.402 1.00 56.44 133 TYR A CA 1
ATOM 1105 C C . TYR A 1 133 ? 0.090 1.974 -1.686 1.00 56.44 133 TYR A C 1
ATOM 1107 O O . TYR A 1 133 ? -0.164 2.351 -2.828 1.00 56.44 133 TYR A O 1
ATOM 1115 N N . ARG A 1 134 ? 0.167 2.831 -0.660 1.00 57.47 134 ARG A N 1
ATOM 1116 C CA . ARG A 1 134 ? -0.171 4.256 -0.761 1.00 57.47 134 ARG A CA 1
ATOM 1117 C C . ARG A 1 134 ? 0.847 5.009 -1.621 1.00 57.47 134 ARG A C 1
ATOM 1119 O O . ARG A 1 134 ? 2.041 4.941 -1.359 1.00 57.47 134 ARG A O 1
ATOM 1126 N N . GLY A 1 135 ? 0.367 5.760 -2.607 1.00 67.19 135 GLY A N 1
ATOM 1127 C CA . GLY A 1 135 ? 1.184 6.543 -3.539 1.00 67.19 135 GLY A CA 1
ATOM 1128 C C . GLY A 1 135 ? 1.712 5.739 -4.729 1.00 67.19 135 GLY A C 1
ATOM 1129 O O . GLY A 1 135 ? 2.148 6.331 -5.714 1.00 67.19 135 GLY A O 1
ATOM 1130 N N . ARG A 1 136 ? 1.615 4.403 -4.705 1.00 72.88 136 ARG A N 1
ATOM 1131 C CA . ARG A 1 136 ? 2.087 3.542 -5.802 1.00 72.88 136 ARG A CA 1
ATOM 1132 C C . ARG A 1 136 ? 1.272 3.699 -7.072 1.00 72.88 136 ARG A C 1
ATOM 1134 O O . ARG A 1 136 ? 1.811 3.471 -8.159 1.00 72.88 136 ARG A O 1
ATOM 1141 N N . GLY A 1 137 ? -0.005 4.050 -6.935 1.00 76.69 137 GLY A N 1
ATOM 1142 C CA . GLY A 1 137 ? -0.870 4.311 -8.070 1.00 76.69 137 GLY A CA 1
ATOM 1143 C C . GLY A 1 137 ? -0.602 5.674 -8.700 1.00 76.69 137 GLY A C 1
ATOM 1144 O O . GLY A 1 137 ? -0.617 5.773 -9.926 1.00 76.69 137 GLY A O 1
ATOM 1145 N N . LEU A 1 138 ? -0.271 6.687 -7.888 1.00 80.38 138 LEU A N 1
ATOM 1146 C CA . LEU A 1 138 ? 0.229 7.979 -8.381 1.00 80.38 138 LEU A CA 1
ATOM 1147 C C . LEU A 1 138 ? 1.553 7.825 -9.129 1.00 80.38 138 LEU A C 1
ATOM 1149 O O . LEU A 1 138 ? 1.637 8.264 -10.271 1.00 80.38 138 LEU A O 1
ATOM 1153 N N . GLU A 1 139 ? 2.539 7.148 -8.531 1.00 82.75 139 GLU A N 1
ATOM 1154 C CA . GLU A 1 139 ? 3.836 6.874 -9.172 1.00 82.75 139 GLU A CA 1
ATOM 1155 C C . GLU A 1 139 ? 3.647 6.203 -10.539 1.00 82.75 139 GLU A C 1
ATOM 1157 O O . GLU A 1 139 ? 4.230 6.621 -11.536 1.00 82.75 139 GLU A O 1
ATOM 1162 N N . PHE A 1 140 ? 2.779 5.188 -10.608 1.00 83.56 140 PHE A N 1
ATOM 1163 C CA . PHE A 1 140 ? 2.478 4.508 -11.866 1.00 83.56 140 PHE A CA 1
ATOM 1164 C C . PHE A 1 140 ? 1.836 5.449 -12.900 1.00 83.56 140 PHE A C 1
ATOM 1166 O O . PHE A 1 140 ? 2.162 5.397 -14.084 1.00 83.56 140 PHE A O 1
ATOM 1173 N N . PHE A 1 141 ? 0.934 6.336 -12.472 1.00 85.19 141 PHE A N 1
ATOM 1174 C CA . PHE A 1 141 ? 0.323 7.327 -13.356 1.00 85.19 141 PHE A CA 1
ATOM 1175 C C . PHE A 1 141 ? 1.331 8.355 -13.872 1.00 85.19 141 PHE A C 1
ATOM 1177 O O . PHE A 1 141 ? 1.300 8.688 -15.053 1.00 85.19 141 PHE A O 1
ATOM 1184 N N . GLU A 1 142 ? 2.247 8.828 -13.029 1.00 86.50 142 GLU A N 1
ATOM 1185 C CA . GLU A 1 142 ? 3.340 9.711 -13.446 1.00 86.50 142 GLU A CA 1
ATOM 1186 C C . GLU A 1 142 ? 4.228 9.035 -14.498 1.00 86.50 142 GLU A C 1
ATOM 1188 O O . GLU A 1 142 ? 4.593 9.654 -15.501 1.00 86.50 142 GLU A O 1
ATOM 1193 N N . GLU A 1 143 ? 4.519 7.743 -14.323 1.00 86.75 143 GLU A N 1
ATOM 1194 C CA . GLU A 1 143 ? 5.247 6.948 -15.309 1.00 86.75 143 GLU A CA 1
ATOM 1195 C C . GLU A 1 143 ? 4.485 6.850 -16.638 1.00 86.75 143 GLU A C 1
ATOM 1197 O O . GLU A 1 143 ? 5.091 7.083 -17.688 1.00 86.75 143 GLU A O 1
ATOM 1202 N N . LEU A 1 144 ? 3.174 6.569 -16.610 1.00 88.12 144 LEU A N 1
ATOM 1203 C CA . LEU A 1 144 ? 2.327 6.551 -17.811 1.00 88.12 144 LEU A CA 1
ATOM 1204 C C . LEU A 1 144 ? 2.378 7.890 -18.545 1.00 88.12 144 LEU A C 1
ATOM 1206 O O . LEU A 1 144 ? 2.655 7.933 -19.742 1.00 88.12 144 LEU A O 1
ATOM 1210 N N . VAL A 1 145 ? 2.158 8.993 -17.828 1.00 89.31 145 VAL A N 1
ATOM 1211 C CA . VAL A 1 145 ? 2.187 10.347 -18.399 1.00 89.31 145 VAL A CA 1
ATOM 1212 C C . VAL A 1 145 ? 3.536 10.634 -19.047 1.00 89.31 145 VAL A C 1
ATOM 1214 O O . VAL A 1 145 ? 3.579 11.132 -20.175 1.00 89.31 145 VAL A O 1
ATOM 1217 N N . ARG A 1 146 ? 4.632 10.259 -18.381 1.00 87.38 146 ARG A N 1
ATOM 1218 C CA . ARG A 1 146 ? 6.001 10.455 -18.867 1.00 87.38 146 ARG A CA 1
ATOM 1219 C C . ARG A 1 146 ? 6.247 9.780 -20.215 1.00 87.38 146 ARG A C 1
ATOM 1221 O O . ARG A 1 146 ? 6.809 10.420 -21.101 1.00 87.38 146 ARG A O 1
ATOM 1228 N N . ILE A 1 147 ? 5.820 8.528 -20.390 1.00 86.88 147 ILE A N 1
ATOM 1229 C CA . ILE A 1 147 ? 6.035 7.799 -21.654 1.00 86.88 147 ILE A CA 1
ATOM 1230 C C . ILE A 1 147 ? 4.929 8.038 -22.698 1.00 86.88 147 ILE A C 1
ATOM 1232 O O . ILE A 1 147 ? 5.043 7.602 -23.841 1.00 86.88 147 ILE A O 1
ATOM 1236 N N . SER A 1 148 ? 3.874 8.778 -22.343 1.00 86.69 148 SER A N 1
ATOM 1237 C CA . SER A 1 148 ? 2.735 9.077 -23.224 1.00 86.69 148 SER A CA 1
ATOM 1238 C C . SER A 1 148 ? 3.053 9.999 -24.403 1.00 86.69 148 SER A C 1
ATOM 1240 O O . SER A 1 148 ? 2.201 10.206 -25.268 1.00 86.69 148 SER A O 1
ATOM 1242 N N . ARG A 1 149 ? 4.230 10.643 -24.402 1.00 78.50 149 ARG A N 1
ATOM 1243 C CA . ARG A 1 149 ? 4.615 11.703 -25.355 1.00 78.50 149 ARG A CA 1
ATOM 1244 C C . ARG A 1 149 ? 3.606 12.865 -25.411 1.00 78.50 149 ARG A C 1
ATOM 1246 O O . ARG A 1 149 ? 3.401 13.474 -26.457 1.00 78.50 149 ARG A O 1
ATOM 1253 N N . GLY A 1 150 ? 2.944 13.155 -24.289 1.00 83.81 150 GLY A N 1
ATOM 1254 C CA . GLY A 1 150 ? 1.933 14.211 -24.172 1.00 83.81 150 GLY A CA 1
ATOM 1255 C C . GLY A 1 150 ? 0.544 13.827 -24.691 1.00 83.81 150 GLY A C 1
ATOM 1256 O O . GLY A 1 150 ? -0.383 14.629 -24.597 1.00 83.81 150 GLY A O 1
ATOM 1257 N N . MET A 1 151 ? 0.363 12.606 -25.204 1.00 88.31 151 MET A N 1
ATOM 1258 C CA . MET A 1 151 ? -0.945 12.112 -25.654 1.00 88.31 151 MET A CA 1
ATOM 1259 C C . MET A 1 151 ? -1.886 11.856 -24.479 1.00 88.31 151 MET A C 1
ATOM 1261 O O . MET A 1 151 ? -3.096 12.059 -24.596 1.00 88.31 151 MET A O 1
ATOM 1265 N N . PHE A 1 152 ? -1.318 11.454 -23.342 1.00 90.56 152 PHE A N 1
ATOM 1266 C CA . PHE A 1 152 ? -2.012 11.306 -22.076 1.00 90.56 152 PHE A CA 1
ATOM 1267 C C . PHE A 1 152 ? -1.417 12.275 -21.056 1.00 90.56 152 PHE A C 1
ATOM 1269 O O . PHE A 1 152 ? -0.413 11.985 -20.415 1.00 90.56 152 PHE A O 1
ATOM 1276 N N . ASN A 1 153 ? -2.051 13.438 -20.924 1.00 90.62 153 ASN A N 1
ATOM 1277 C CA . ASN A 1 153 ? -1.672 14.468 -19.963 1.00 90.62 153 ASN A CA 1
ATOM 1278 C C . ASN A 1 153 ? -2.880 14.801 -19.070 1.00 90.62 153 ASN A C 1
ATOM 1280 O O . ASN A 1 153 ? -3.654 15.702 -19.404 1.00 90.62 153 ASN A O 1
ATOM 1284 N N . PRO A 1 154 ? -3.135 13.995 -18.029 1.00 90.62 154 PRO A N 1
ATOM 1285 C CA . PRO A 1 154 ? -4.229 14.206 -17.105 1.00 90.62 154 PRO A CA 1
ATOM 1286 C C . PRO A 1 154 ? -3.902 15.305 -16.082 1.00 90.62 154 PRO A C 1
ATOM 1288 O O . PRO A 1 154 ? -2.779 15.415 -15.599 1.00 90.62 154 PRO A O 1
ATOM 1291 N N . ASP A 1 155 ? -4.921 16.065 -15.701 1.00 86.75 155 ASP A N 1
ATOM 1292 C CA . ASP A 1 155 ? -4.880 17.062 -14.635 1.00 86.75 155 ASP A CA 1
ATOM 1293 C C . ASP A 1 155 ? -5.518 16.508 -13.353 1.00 86.75 155 ASP A C 1
ATOM 1295 O O . ASP A 1 155 ? -6.309 15.564 -13.384 1.00 86.75 155 ASP A O 1
ATOM 1299 N N . GLU A 1 156 ? -5.225 17.135 -12.210 1.00 87.50 156 GLU A N 1
ATOM 1300 C CA . GLU A 1 156 ? -5.861 16.825 -10.918 1.00 87.50 156 GLU A CA 1
ATOM 1301 C C . GLU A 1 156 ? -5.800 15.332 -10.523 1.00 87.50 156 GLU A C 1
ATOM 1303 O O . GLU A 1 156 ? -6.734 14.812 -9.908 1.00 87.50 156 GLU A O 1
ATOM 1308 N N . VAL A 1 157 ? -4.705 14.641 -10.864 1.00 85.94 157 VAL A N 1
ATOM 1309 C CA . VAL A 1 157 ? -4.513 13.220 -10.539 1.00 85.94 157 VAL A CA 1
ATOM 1310 C C . VAL A 1 157 ? -4.466 13.028 -9.022 1.00 85.94 157 VAL A C 1
ATOM 1312 O O . VAL A 1 157 ? -3.677 13.664 -8.321 1.00 85.94 157 VAL A O 1
ATOM 1315 N N . LYS A 1 158 ? -5.328 12.153 -8.506 1.00 81.50 158 LYS A N 1
ATOM 1316 C CA . LYS A 1 158 ? -5.446 11.826 -7.084 1.00 81.50 158 LYS A CA 1
ATOM 1317 C C . LYS A 1 158 ? -5.655 10.333 -6.907 1.00 81.50 158 LYS A C 1
ATOM 1319 O O . LYS A 1 158 ? -6.552 9.744 -7.502 1.00 81.50 158 LYS A O 1
ATOM 1324 N N . GLU A 1 159 ? -4.852 9.738 -6.038 1.00 76.75 159 GLU A N 1
ATOM 1325 C CA . GLU A 1 159 ? -5.122 8.407 -5.513 1.00 76.75 159 GLU A CA 1
ATOM 1326 C C . GLU A 1 159 ? -6.145 8.516 -4.386 1.00 76.75 159 GLU A C 1
ATOM 1328 O O . GLU A 1 159 ? -5.976 9.273 -3.422 1.00 76.75 159 GLU A O 1
ATOM 1333 N N . GLU A 1 160 ? -7.244 7.787 -4.530 1.00 69.19 160 GLU A N 1
ATOM 1334 C CA . GLU A 1 160 ? -8.279 7.752 -3.514 1.00 69.19 160 GLU A CA 1
ATOM 1335 C C . GLU A 1 160 ? -7.786 6.910 -2.329 1.00 69.19 160 GLU A C 1
ATOM 1337 O O . GLU A 1 160 ? -7.264 5.814 -2.502 1.00 69.19 160 GLU A O 1
ATOM 1342 N N . MET A 1 161 ? -7.952 7.401 -1.092 1.00 53.34 161 MET A N 1
ATOM 1343 C CA . MET A 1 161 ? -7.418 6.711 0.104 1.00 53.34 161 MET A CA 1
ATOM 1344 C C . MET A 1 161 ? -8.240 5.483 0.538 1.00 53.34 161 MET A C 1
ATOM 1346 O O . MET A 1 161 ? -8.214 5.112 1.710 1.00 53.34 161 MET A O 1
ATOM 1350 N N . TRP A 1 162 ? -9.016 4.890 -0.363 1.00 49.47 162 TRP A N 1
ATOM 1351 C CA . TRP A 1 162 ? -9.749 3.655 -0.120 1.00 49.47 162 TRP A CA 1
ATOM 1352 C C . TRP A 1 162 ? -9.315 2.625 -1.152 1.00 49.47 162 TRP A C 1
ATOM 1354 O O . TRP A 1 162 ? -9.154 2.951 -2.320 1.00 49.47 162 TRP A O 1
ATOM 1364 N N . TRP A 1 163 ? -9.129 1.383 -0.723 1.00 59.06 163 TRP A N 1
ATOM 1365 C CA . TRP A 1 163 ? -8.928 0.256 -1.622 1.00 59.06 163 TRP A CA 1
ATOM 1366 C C . TRP A 1 163 ? -10.096 -0.710 -1.473 1.00 59.06 163 TRP A C 1
ATOM 1368 O O . TRP A 1 163 ? -10.626 -0.920 -0.380 1.00 59.06 163 TRP A O 1
ATOM 1378 N N . GLU A 1 164 ? -10.507 -1.300 -2.585 1.00 52.59 164 GLU A N 1
ATOM 1379 C CA . GLU A 1 164 ? -11.495 -2.373 -2.586 1.00 52.59 164 GLU A CA 1
ATOM 1380 C C . GLU A 1 164 ? -10.738 -3.696 -2.568 1.00 52.59 164 GLU A C 1
ATOM 1382 O O . GLU A 1 164 ? -9.992 -3.976 -3.500 1.00 52.59 164 GLU A O 1
ATOM 1387 N N . SER A 1 165 ? -10.885 -4.494 -1.513 1.00 54.81 165 SER A N 1
ATOM 1388 C CA . SER A 1 165 ? -10.285 -5.827 -1.449 1.00 54.81 165 SER A CA 1
ATOM 1389 C C . SER A 1 165 ? -11.366 -6.882 -1.646 1.00 54.81 165 SER A C 1
ATOM 1391 O O . SER A 1 165 ? -12.231 -7.048 -0.790 1.00 54.81 165 SER A O 1
ATOM 1393 N N . ILE A 1 166 ? -11.316 -7.594 -2.771 1.00 53.44 166 ILE A N 1
ATOM 1394 C CA . ILE A 1 166 ? -12.267 -8.655 -3.120 1.00 53.44 166 ILE A CA 1
ATOM 1395 C C . ILE A 1 166 ? -11.521 -9.986 -3.129 1.00 53.44 166 ILE A C 1
ATOM 1397 O O . ILE A 1 166 ? -10.475 -10.109 -3.762 1.00 53.44 166 ILE A O 1
ATOM 1401 N N . LEU A 1 167 ? -12.065 -10.996 -2.457 1.00 46.62 167 LEU A N 1
ATOM 1402 C CA . LEU A 1 167 ? -11.629 -12.377 -2.651 1.00 46.62 167 LEU A CA 1
ATOM 1403 C C . LEU A 1 167 ? -12.225 -12.885 -3.964 1.00 46.62 167 LEU A C 1
ATOM 1405 O O . LEU A 1 167 ? -13.446 -12.933 -4.110 1.00 46.62 167 LEU A O 1
ATOM 1409 N N . LYS A 1 168 ? -11.367 -13.236 -4.922 1.00 49.28 168 LYS A N 1
ATOM 1410 C CA . LYS A 1 168 ? -11.783 -13.915 -6.150 1.00 49.28 168 LYS A CA 1
ATOM 1411 C C . LYS A 1 168 ? -11.171 -15.299 -6.200 1.00 49.28 168 LYS A C 1
ATOM 1413 O O . LYS A 1 168 ? -9.958 -15.447 -6.068 1.00 49.28 168 LYS A O 1
ATOM 1418 N N . GLU A 1 169 ? -12.031 -16.280 -6.408 1.00 49.38 169 GLU A N 1
ATOM 1419 C CA . GLU A 1 169 ? -11.641 -17.634 -6.765 1.00 49.38 169 GLU A CA 1
ATOM 1420 C C . GLU A 1 169 ? -11.203 -17.625 -8.235 1.00 49.38 169 GLU A C 1
ATOM 1422 O O . GLU A 1 169 ? -11.914 -17.100 -9.098 1.00 49.38 169 GLU A O 1
ATOM 1427 N N . ASP A 1 170 ? -9.987 -18.089 -8.507 1.00 56.06 170 ASP A N 1
ATOM 1428 C CA . ASP A 1 170 ? -9.503 -18.245 -9.872 1.00 56.06 170 ASP A CA 1
ATOM 1429 C C . ASP A 1 170 ? -10.041 -19.529 -10.522 1.00 56.06 170 ASP A C 1
ATOM 1431 O O . ASP A 1 170 ? -10.756 -20.328 -9.917 1.00 56.06 170 ASP A O 1
ATOM 1435 N N . GLU A 1 171 ? -9.706 -19.722 -11.796 1.00 44.91 171 GLU A N 1
ATOM 1436 C CA . GLU A 1 171 ? -10.127 -20.866 -12.614 1.00 44.91 171 GLU A CA 1
ATOM 1437 C C . GLU A 1 171 ? -9.644 -22.235 -12.099 1.00 44.91 171 GLU A C 1
ATOM 1439 O O . GLU A 1 171 ? -10.053 -23.277 -12.612 1.00 44.91 171 GLU A O 1
ATOM 1444 N N . HIS A 1 172 ? -8.789 -22.252 -11.077 1.00 45.94 172 HIS A N 1
ATOM 1445 C CA . HIS A 1 172 ? -8.271 -23.452 -10.432 1.00 45.94 172 HIS A CA 1
ATOM 1446 C C . HIS A 1 172 ? -8.818 -23.638 -9.008 1.00 45.94 172 HIS A C 1
ATOM 1448 O O . HIS A 1 172 ? -8.401 -24.564 -8.311 1.00 45.94 172 HIS A O 1
ATOM 1454 N N . GLY A 1 173 ? -9.770 -22.801 -8.581 1.00 41.69 173 GLY A N 1
ATOM 1455 C CA . GLY A 1 173 ? -10.353 -22.855 -7.241 1.00 41.69 173 GLY A CA 1
ATOM 1456 C C . GLY A 1 173 ? -9.506 -22.156 -6.172 1.00 41.69 173 GLY A C 1
ATOM 1457 O O . GLY A 1 173 ? -9.773 -22.310 -4.979 1.00 41.69 173 GLY A O 1
ATOM 1458 N N . TYR A 1 174 ? -8.458 -21.411 -6.551 1.00 43.50 174 TYR A N 1
ATOM 1459 C CA . TYR A 1 174 ? -7.637 -20.678 -5.590 1.00 43.50 174 TYR A CA 1
ATOM 1460 C C . TYR A 1 174 ? -8.201 -19.280 -5.349 1.00 43.50 174 TYR A C 1
ATOM 1462 O O . TYR A 1 174 ? -8.285 -18.435 -6.239 1.00 43.50 174 TYR A O 1
ATOM 1470 N N . GLU A 1 175 ? -8.550 -19.004 -4.096 1.00 48.94 175 GLU A N 1
ATOM 1471 C CA . GLU A 1 175 ? -8.935 -17.664 -3.663 1.00 48.94 175 GLU A CA 1
ATOM 1472 C C . GLU A 1 175 ? -7.702 -16.754 -3.544 1.00 48.94 175 GLU A C 1
ATOM 1474 O O . GLU A 1 175 ? -6.791 -16.999 -2.741 1.00 48.94 175 GLU A O 1
ATOM 1479 N N . SER A 1 176 ? -7.705 -15.665 -4.311 1.00 48.88 176 SER A N 1
ATOM 1480 C CA . SER A 1 176 ? -6.685 -14.615 -4.282 1.00 48.88 176 SER A CA 1
ATOM 1481 C C . SER A 1 176 ? -7.294 -13.275 -3.867 1.00 48.88 176 SER A C 1
ATOM 1483 O O . SER A 1 176 ? -8.435 -12.955 -4.215 1.00 48.88 176 SER A O 1
ATOM 1485 N N . LEU A 1 177 ? -6.545 -12.492 -3.082 1.00 54.44 177 LEU A N 1
ATOM 1486 C CA . LEU A 1 177 ? -6.973 -11.163 -2.643 1.00 54.44 177 LEU A CA 1
ATOM 1487 C C . LEU A 1 177 ? -6.692 -10.156 -3.753 1.00 54.44 177 LEU A C 1
ATOM 1489 O O . LEU A 1 177 ? -5.539 -9.942 -4.116 1.00 54.44 177 LEU A O 1
ATOM 1493 N N . HIS A 1 178 ? -7.742 -9.526 -4.262 1.00 62.72 178 HIS A N 1
ATOM 1494 C CA . HIS A 1 178 ? -7.652 -8.496 -5.288 1.00 62.72 178 HIS A CA 1
ATOM 1495 C C . HIS A 1 178 ? -7.884 -7.150 -4.629 1.00 62.72 178 HIS A C 1
ATOM 1497 O O . HIS A 1 178 ? -9.018 -6.828 -4.288 1.00 62.72 178 HIS A O 1
ATOM 1503 N N . THR A 1 179 ? -6.821 -6.382 -4.439 1.00 65.38 179 THR A N 1
ATOM 1504 C CA . THR A 1 179 ? -6.872 -5.024 -3.900 1.00 65.38 179 THR A CA 1
ATOM 1505 C C . THR A 1 179 ? -6.856 -4.033 -5.054 1.00 65.38 179 THR A C 1
ATOM 1507 O O . THR A 1 179 ? -5.901 -3.985 -5.818 1.00 65.38 179 THR A O 1
ATOM 1510 N N . TYR A 1 180 ? -7.904 -3.233 -5.194 1.00 72.50 180 TYR A N 1
ATOM 1511 C CA . TYR A 1 180 ? -8.002 -2.215 -6.232 1.00 72.50 180 TYR A CA 1
ATOM 1512 C C . TYR A 1 180 ? -7.701 -0.839 -5.645 1.00 72.50 180 TYR A C 1
ATOM 1514 O O . TYR A 1 180 ? -8.402 -0.407 -4.730 1.00 72.50 180 TYR A O 1
ATOM 1522 N N . ILE A 1 181 ? -6.703 -0.146 -6.194 1.00 74.88 181 ILE A N 1
ATOM 1523 C CA . ILE A 1 181 ? -6.390 1.250 -5.868 1.00 74.88 181 ILE A CA 1
ATOM 1524 C C . ILE A 1 181 ? -7.079 2.163 -6.894 1.00 74.88 181 ILE A C 1
ATOM 1526 O O . ILE A 1 181 ? -6.749 2.080 -8.083 1.00 74.88 181 ILE A O 1
ATOM 1530 N N . PRO A 1 182 ? -8.032 3.017 -6.486 1.00 76.38 182 PRO A N 1
ATOM 1531 C CA . PRO A 1 182 ? -8.711 3.945 -7.376 1.00 76.38 182 PRO A CA 1
ATOM 1532 C C . PRO A 1 182 ? -7.866 5.198 -7.615 1.00 76.38 182 PRO A C 1
ATOM 1534 O O . PRO A 1 182 ? -7.400 5.833 -6.669 1.00 76.38 182 PRO A O 1
ATOM 1537 N N . ILE A 1 183 ? -7.738 5.597 -8.878 1.00 83.12 183 ILE A N 1
ATOM 1538 C CA . ILE A 1 183 ? -7.081 6.834 -9.304 1.00 83.12 183 ILE A CA 1
ATOM 1539 C C . ILE A 1 183 ? -8.102 7.706 -10.024 1.00 83.12 183 ILE A C 1
ATOM 1541 O O . ILE A 1 183 ? -8.625 7.331 -11.077 1.00 83.12 183 ILE A O 1
ATOM 1545 N N . ARG A 1 184 ? -8.390 8.872 -9.448 1.00 85.56 184 ARG A N 1
ATOM 1546 C CA . ARG A 1 184 ? -9.231 9.912 -10.042 1.00 85.56 184 ARG A CA 1
ATOM 1547 C C . ARG A 1 184 ? -8.350 10.905 -10.789 1.00 85.56 184 ARG A C 1
ATOM 1549 O O . ARG A 1 184 ? -7.310 11.307 -10.279 1.00 85.56 184 ARG A O 1
ATOM 1556 N N . PHE A 1 185 ? -8.769 11.331 -11.973 1.00 87.94 185 PHE A N 1
ATOM 1557 C CA . PHE A 1 185 ? -8.081 12.377 -12.730 1.00 87.94 185 PHE A CA 1
ATOM 1558 C C . PHE A 1 185 ? -9.018 13.064 -13.725 1.00 87.94 185 PHE A C 1
ATOM 1560 O O . PHE A 1 185 ? -10.080 12.542 -14.064 1.00 87.94 185 PHE A O 1
ATOM 1567 N N . LYS A 1 186 ? -8.615 14.229 -14.234 1.00 87.25 186 LYS A N 1
ATOM 1568 C CA . LYS A 1 186 ? -9.270 14.907 -15.355 1.00 87.25 186 LYS A CA 1
ATOM 1569 C C . LYS A 1 186 ? -8.461 14.731 -16.626 1.00 87.25 186 LYS A C 1
ATOM 1571 O O . LYS A 1 186 ? -7.250 14.865 -16.622 1.00 87.25 186 LYS A O 1
ATOM 1576 N N . PHE A 1 187 ? -9.127 14.474 -17.740 1.00 89.50 187 PHE A N 1
ATOM 1577 C CA . PHE A 1 187 ? -8.495 14.435 -19.053 1.00 89.50 187 PHE A CA 1
ATOM 1578 C C . PHE A 1 187 ? -9.434 15.055 -20.088 1.00 89.50 187 PHE A C 1
ATOM 1580 O O . PHE A 1 187 ? -10.613 14.704 -20.164 1.00 89.50 187 PHE A O 1
ATOM 1587 N N . ARG A 1 188 ? -8.935 16.025 -20.866 1.00 88.19 188 ARG A N 1
ATOM 1588 C CA . ARG A 1 188 ? -9.734 16.784 -21.853 1.00 88.19 188 ARG A CA 1
ATOM 1589 C C . ARG A 1 188 ? -11.040 17.351 -21.259 1.00 88.19 188 ARG A C 1
ATOM 1591 O O . ARG A 1 188 ? -12.108 17.253 -21.860 1.00 88.19 188 ARG A O 1
ATOM 1598 N N . GLY A 1 189 ? -10.955 17.903 -20.045 1.00 83.31 189 GLY A N 1
ATOM 1599 C CA . GLY A 1 189 ? -12.079 18.534 -19.339 1.00 83.31 189 GLY A CA 1
ATOM 1600 C C . GLY A 1 189 ? -13.124 17.575 -18.755 1.00 83.31 189 GLY A C 1
ATOM 1601 O O . GLY A 1 189 ? -14.116 18.040 -18.198 1.00 83.31 189 GLY A O 1
ATOM 1602 N N . LYS A 1 190 ? -12.923 16.255 -18.858 1.00 84.06 190 LYS A N 1
ATOM 1603 C CA . LYS A 1 190 ? -13.800 15.234 -18.268 1.00 84.06 190 LYS A CA 1
ATOM 1604 C C . LYS A 1 190 ? -13.093 14.516 -17.129 1.00 84.06 190 LYS A C 1
ATOM 1606 O O . LYS A 1 190 ? -11.889 14.293 -17.200 1.00 84.06 190 LYS A O 1
ATOM 1611 N N . GLU A 1 191 ? -13.843 14.163 -16.096 1.00 84.81 191 GLU A N 1
ATOM 1612 C CA . GLU A 1 191 ? -13.337 13.406 -14.953 1.00 84.81 191 GLU A CA 1
ATOM 1613 C C . GLU A 1 191 ? -13.442 11.900 -15.209 1.00 84.81 191 GLU A C 1
ATOM 1615 O O . GLU A 1 191 ? -14.432 11.425 -15.770 1.00 84.81 191 GLU A O 1
ATOM 1620 N N . TYR A 1 192 ? -12.419 11.165 -14.784 1.00 83.19 192 TYR A N 1
ATOM 1621 C CA . TYR A 1 192 ? -12.305 9.719 -14.905 1.00 83.19 192 TYR A CA 1
ATOM 1622 C C . TYR A 1 192 ? -11.859 9.111 -13.578 1.00 83.19 192 TYR A C 1
ATOM 1624 O O . TYR A 1 192 ? -11.142 9.736 -12.795 1.00 83.19 192 TYR A O 1
ATOM 1632 N N . LEU A 1 193 ? -12.277 7.867 -13.353 1.00 81.12 193 LEU A N 1
ATOM 1633 C CA . LEU A 1 193 ? -11.836 7.034 -12.243 1.00 81.12 193 LEU A CA 1
ATOM 1634 C C . LEU A 1 193 ? -11.374 5.697 -12.817 1.00 81.12 193 LEU A C 1
ATOM 1636 O O . LEU A 1 193 ? -12.159 4.998 -13.458 1.00 81.12 193 LEU A O 1
ATOM 1640 N N . VAL A 1 194 ? -10.117 5.344 -12.577 1.00 80.69 194 VAL A N 1
ATOM 1641 C CA . VAL A 1 194 ? -9.548 4.054 -12.982 1.00 80.69 194 VAL A CA 1
ATOM 1642 C C . VAL A 1 194 ? -9.118 3.262 -11.759 1.00 80.69 194 VAL A C 1
ATOM 1644 O O . VAL A 1 194 ? -8.941 3.829 -10.684 1.00 80.69 194 VAL A O 1
ATOM 1647 N N . LYS A 1 195 ? -8.955 1.946 -11.900 1.00 78.31 195 LYS A N 1
ATOM 1648 C CA . LYS A 1 195 ? -8.511 1.070 -10.809 1.00 78.31 195 LYS A CA 1
ATOM 1649 C C . LYS A 1 195 ? -7.237 0.335 -11.208 1.00 78.31 195 LYS A C 1
ATOM 1651 O O . LYS A 1 195 ? -7.185 -0.255 -12.285 1.00 78.31 195 LYS A O 1
ATOM 1656 N N . ILE A 1 196 ? -6.243 0.332 -10.327 1.00 79.06 196 ILE A N 1
ATOM 1657 C CA . ILE A 1 196 ? -5.042 -0.503 -10.444 1.00 79.06 196 ILE A CA 1
ATOM 1658 C C . ILE A 1 196 ? -5.249 -1.723 -9.554 1.00 79.06 196 ILE A C 1
ATOM 1660 O O . ILE A 1 196 ? -5.550 -1.569 -8.371 1.00 79.06 196 ILE A O 1
ATOM 1664 N N . LEU A 1 197 ? -5.130 -2.922 -10.120 1.00 76.62 197 LEU A N 1
ATOM 1665 C CA . LEU A 1 197 ? -5.266 -4.165 -9.371 1.00 76.62 197 LEU A CA 1
ATOM 1666 C C . LEU A 1 197 ? -3.927 -4.527 -8.728 1.00 76.62 197 LEU A C 1
ATOM 1668 O O . LEU A 1 197 ? -2.883 -4.450 -9.362 1.00 76.62 197 LEU A O 1
ATOM 1672 N N . PHE A 1 198 ? -3.980 -4.981 -7.487 1.00 73.69 198 PHE A N 1
ATOM 1673 C CA . PHE A 1 198 ? -2.904 -5.662 -6.793 1.00 73.69 198 PHE A CA 1
ATOM 1674 C C . PHE A 1 198 ? -3.414 -7.036 -6.370 1.00 73.69 198 PHE A C 1
ATOM 1676 O O . PHE A 1 198 ? -4.439 -7.135 -5.692 1.00 73.69 198 PHE A O 1
ATOM 1683 N N . LYS A 1 199 ? -2.720 -8.095 -6.779 1.00 67.31 199 LYS A N 1
ATOM 1684 C CA . LYS A 1 199 ? -3.035 -9.484 -6.433 1.00 67.31 199 LYS A CA 1
ATOM 1685 C C . LYS A 1 199 ? -1.765 -10.148 -5.920 1.00 67.31 199 LYS A C 1
ATOM 1687 O O . LYS A 1 199 ? -0.741 -10.075 -6.580 1.00 67.31 199 LYS A O 1
ATOM 1692 N N . ASP A 1 200 ? -1.848 -10.785 -4.753 1.00 64.75 200 ASP A N 1
ATOM 1693 C CA . ASP A 1 200 ? -0.751 -11.565 -4.156 1.00 64.75 200 ASP A CA 1
ATOM 1694 C C . ASP A 1 200 ? 0.592 -10.807 -4.091 1.00 64.75 200 ASP A C 1
ATOM 1696 O O . ASP A 1 200 ? 1.636 -11.356 -4.404 1.00 64.75 200 ASP A O 1
ATOM 1700 N N . GLU A 1 201 ? 0.551 -9.532 -3.678 1.00 63.06 201 GLU A N 1
ATOM 1701 C CA . GLU A 1 201 ? 1.716 -8.621 -3.614 1.00 63.06 201 GLU A CA 1
ATOM 1702 C C . GLU A 1 201 ? 2.277 -8.203 -4.984 1.00 63.06 201 GLU A C 1
ATOM 1704 O O . GLU A 1 201 ? 3.227 -7.429 -5.046 1.00 63.06 201 GLU A O 1
ATOM 1709 N N . CYS A 1 202 ? 1.619 -8.596 -6.077 1.00 66.25 202 CYS A N 1
ATOM 1710 C CA . CYS A 1 202 ? 1.943 -8.170 -7.430 1.00 66.25 202 CYS A CA 1
ATOM 1711 C C . CYS A 1 202 ? 0.995 -7.078 -7.944 1.00 66.25 202 CYS A C 1
ATOM 1713 O O . CYS A 1 202 ? -0.219 -7.138 -7.733 1.00 66.25 202 CYS A O 1
ATOM 1715 N N . MET A 1 203 ? 1.530 -6.081 -8.651 1.00 75.69 203 MET A N 1
ATOM 1716 C CA . MET A 1 203 ? 0.741 -5.072 -9.363 1.00 75.69 203 MET A CA 1
ATOM 1717 C C . MET A 1 203 ? 0.306 -5.592 -10.739 1.00 75.69 203 MET A C 1
ATOM 1719 O O . MET A 1 203 ? 1.109 -6.106 -11.507 1.00 75.69 203 MET A O 1
ATOM 1723 N N . TYR A 1 204 ? -0.960 -5.379 -11.077 1.00 77.06 204 TYR A N 1
ATOM 1724 C CA . TYR A 1 204 ? -1.580 -5.713 -12.358 1.00 77.06 204 TYR A CA 1
ATOM 1725 C C . TYR A 1 204 ? -2.219 -4.445 -12.941 1.00 77.06 204 TYR A C 1
ATOM 1727 O O . TYR A 1 204 ? -3.379 -4.113 -12.651 1.00 77.06 204 TYR A O 1
ATOM 1735 N N . PRO A 1 205 ? -1.452 -3.659 -13.716 1.00 78.75 205 PRO A N 1
ATOM 1736 C CA . PRO A 1 205 ? -1.903 -2.372 -14.226 1.00 78.75 205 PRO A CA 1
ATOM 1737 C C . PRO A 1 205 ? -2.855 -2.488 -15.419 1.00 78.75 205 PRO A C 1
ATOM 1739 O O . PRO A 1 205 ? -3.310 -1.462 -15.921 1.00 78.75 205 PRO A O 1
ATOM 1742 N N . ASP A 1 206 ? -3.193 -3.698 -15.872 1.00 78.38 206 ASP A N 1
ATOM 1743 C CA . ASP A 1 206 ? -3.944 -3.945 -17.104 1.00 78.38 206 ASP A CA 1
ATOM 1744 C C . ASP A 1 206 ? -5.227 -3.128 -17.158 1.00 78.38 206 ASP A C 1
ATOM 1746 O O . ASP A 1 206 ? -5.552 -2.558 -18.190 1.00 78.38 206 ASP A O 1
ATOM 1750 N N . ILE A 1 207 ? -5.976 -3.062 -16.055 1.00 75.38 207 ILE A N 1
ATOM 1751 C CA . ILE A 1 207 ? -7.253 -2.341 -16.005 1.00 75.38 207 ILE A CA 1
ATOM 1752 C C . ILE A 1 207 ? -7.037 -0.840 -16.223 1.00 75.38 207 ILE A C 1
ATOM 1754 O O . ILE A 1 207 ? -7.739 -0.236 -17.033 1.00 75.38 207 ILE A O 1
ATOM 1758 N N . ALA A 1 208 ? -6.055 -0.249 -15.542 1.00 81.00 208 ALA A N 1
ATOM 1759 C CA . ALA A 1 208 ? -5.743 1.166 -15.683 1.00 81.00 208 ALA A CA 1
ATOM 1760 C C . ALA A 1 208 ? -5.227 1.479 -17.095 1.00 81.00 208 ALA A C 1
ATOM 1762 O O . ALA A 1 208 ? -5.718 2.400 -17.742 1.00 81.00 208 ALA A O 1
ATOM 1763 N N . VAL A 1 209 ? -4.304 0.667 -17.613 1.00 85.50 209 VAL A N 1
ATOM 1764 C CA . VAL A 1 209 ? -3.712 0.837 -18.949 1.00 85.50 209 VAL A CA 1
ATOM 1765 C C . VAL A 1 209 ? -4.759 0.681 -20.051 1.00 85.50 209 VAL A C 1
ATOM 1767 O O . VAL A 1 209 ? -4.814 1.512 -20.955 1.00 85.50 209 VAL A O 1
ATOM 1770 N N . LYS A 1 210 ? -5.650 -0.316 -19.940 1.00 80.69 210 LYS A N 1
ATOM 1771 C CA . LYS A 1 210 ? -6.823 -0.496 -20.818 1.00 80.69 210 LYS A CA 1
ATOM 1772 C C . LYS A 1 210 ? -7.646 0.778 -20.917 1.00 80.69 210 LYS A C 1
ATOM 1774 O O . LYS A 1 210 ? -7.983 1.232 -22.006 1.00 80.69 210 LYS A O 1
ATOM 1779 N N . GLN A 1 211 ? -7.991 1.337 -19.761 1.00 80.31 211 GLN A N 1
ATOM 1780 C CA . GLN A 1 211 ? -8.853 2.508 -19.683 1.00 80.31 211 GLN A CA 1
ATOM 1781 C C . GLN A 1 211 ? -8.157 3.739 -20.256 1.00 80.31 211 GLN A C 1
ATOM 1783 O O . GLN A 1 211 ? -8.782 4.483 -21.004 1.00 80.31 211 GLN A O 1
ATOM 1788 N N . VAL A 1 212 ? -6.863 3.921 -19.982 1.00 86.56 212 VAL A N 1
ATOM 1789 C CA . VAL A 1 212 ? -6.081 5.009 -20.577 1.00 86.56 212 VAL A CA 1
ATOM 1790 C C . VAL A 1 212 ? -5.980 4.853 -22.099 1.00 86.56 212 VAL A C 1
ATOM 1792 O O . VAL A 1 212 ? -6.204 5.834 -22.803 1.00 86.56 212 VAL A O 1
ATOM 1795 N N . ASN A 1 213 ? -5.734 3.646 -22.621 1.00 87.44 213 ASN A N 1
ATOM 1796 C CA . ASN A 1 213 ? -5.697 3.375 -24.065 1.00 87.44 213 ASN A CA 1
ATOM 1797 C C . ASN A 1 213 ? -6.981 3.801 -24.782 1.00 87.44 213 ASN A C 1
ATOM 1799 O O . ASN A 1 213 ? -6.914 4.434 -25.833 1.00 87.44 213 ASN A O 1
ATOM 1803 N N . GLU A 1 214 ? -8.150 3.528 -24.202 1.00 84.69 214 GLU A N 1
ATOM 1804 C CA . GLU A 1 214 ? -9.422 3.986 -24.773 1.00 84.69 214 GLU A CA 1
ATOM 1805 C C . GLU A 1 214 ? -9.549 5.516 -24.815 1.00 84.69 214 GLU A C 1
ATOM 1807 O O . GLU A 1 214 ? -10.178 6.051 -25.730 1.00 84.69 214 GLU A O 1
ATOM 1812 N N . LEU A 1 215 ? -8.941 6.237 -23.865 1.00 86.56 215 LEU A N 1
ATOM 1813 C CA . LEU A 1 215 ? -8.940 7.706 -23.850 1.00 86.56 215 LEU A CA 1
ATOM 1814 C C . LEU A 1 215 ? -8.048 8.312 -24.937 1.00 86.56 215 LEU A C 1
ATOM 1816 O O . LEU A 1 215 ? -8.316 9.426 -25.395 1.00 86.56 215 LEU A O 1
ATOM 1820 N N . ILE A 1 216 ? -6.995 7.599 -25.338 1.00 88.69 216 ILE A N 1
ATOM 1821 C CA . ILE A 1 216 ? -6.018 8.064 -26.329 1.00 88.69 216 ILE A CA 1
ATOM 1822 C C . ILE A 1 216 ? -6.134 7.365 -27.685 1.00 88.69 216 ILE A C 1
ATOM 1824 O O . ILE A 1 216 ? -5.338 7.648 -28.567 1.00 88.69 216 ILE A O 1
ATOM 1828 N N . LYS A 1 217 ? -7.128 6.501 -27.903 1.00 86.38 217 LYS A N 1
ATOM 1829 C CA . LYS A 1 217 ? -7.231 5.676 -29.121 1.00 86.38 217 LYS A CA 1
ATOM 1830 C C . LYS A 1 217 ? -7.164 6.445 -30.444 1.00 86.38 217 LYS A C 1
ATOM 1832 O O . LYS A 1 217 ? -6.681 5.911 -31.437 1.00 86.38 217 LYS A O 1
ATOM 1837 N N . ASP A 1 218 ? -7.602 7.702 -30.449 1.00 85.88 218 ASP A N 1
ATOM 1838 C CA . ASP A 1 218 ? -7.610 8.555 -31.640 1.00 85.88 218 ASP A CA 1
ATOM 1839 C C . ASP A 1 218 ? -6.221 9.130 -31.989 1.00 85.88 218 ASP A C 1
ATOM 1841 O O . ASP A 1 218 ? -6.078 9.803 -33.006 1.00 85.88 218 ASP A O 1
ATOM 1845 N N . THR A 1 219 ? -5.189 8.916 -31.159 1.00 87.00 219 THR A N 1
ATOM 1846 C CA . THR A 1 219 ? -3.833 9.445 -31.403 1.00 87.00 219 THR A CA 1
ATOM 1847 C C . THR A 1 219 ? -2.976 8.544 -32.290 1.00 87.00 219 THR A C 1
ATOM 1849 O O . THR A 1 219 ? -1.910 8.971 -32.727 1.00 87.00 219 THR A O 1
ATOM 1852 N N . GLY A 1 220 ? -3.416 7.307 -32.551 1.00 84.75 220 GLY A N 1
ATOM 1853 C CA . GLY A 1 220 ? -2.648 6.300 -33.291 1.00 84.75 220 GLY A CA 1
ATOM 1854 C C . GLY A 1 220 ? -1.594 5.556 -32.460 1.00 84.75 220 GLY A C 1
ATOM 1855 O O . GLY A 1 220 ? -0.934 4.667 -32.994 1.00 84.75 220 GLY A O 1
ATOM 1856 N N . TYR A 1 221 ? -1.461 5.870 -31.167 1.00 86.25 221 TYR A N 1
ATOM 1857 C CA . TYR A 1 221 ? -0.559 5.191 -30.233 1.00 86.25 221 TYR A CA 1
ATOM 1858 C C . TYR A 1 221 ? -1.329 4.525 -29.094 1.00 86.25 221 TYR A C 1
ATOM 1860 O O . TYR A 1 221 ? -2.400 4.985 -28.696 1.00 86.25 221 TYR A O 1
ATOM 1868 N N . GLN A 1 222 ? -0.756 3.454 -28.552 1.00 86.31 222 GLN A N 1
ATOM 1869 C CA . GLN A 1 222 ? -1.302 2.683 -27.443 1.00 86.31 222 GLN A CA 1
ATOM 1870 C C . GLN A 1 222 ? -0.180 2.205 -26.520 1.00 86.31 222 GLN A C 1
ATOM 1872 O O . GLN A 1 222 ? 0.943 1.941 -26.951 1.00 86.31 222 GLN A O 1
ATOM 1877 N N . TYR A 1 223 ? -0.512 2.050 -25.247 1.00 87.88 223 TYR A N 1
ATOM 1878 C CA . TYR A 1 223 ? 0.286 1.315 -24.286 1.00 87.88 223 TYR A CA 1
ATOM 1879 C C . TYR A 1 223 ? 0.145 -0.191 -24.519 1.00 87.88 223 TYR A C 1
ATOM 1881 O O . TYR A 1 223 ? -0.968 -0.720 -24.555 1.00 87.88 223 TYR A O 1
ATOM 1889 N N . TYR A 1 224 ? 1.274 -0.878 -24.607 1.00 83.31 224 TYR A N 1
ATOM 1890 C CA . TYR A 1 224 ? 1.395 -2.327 -24.666 1.00 83.31 224 TYR A CA 1
ATOM 1891 C C . TYR A 1 224 ? 2.024 -2.828 -23.373 1.00 83.31 224 TYR A C 1
ATOM 1893 O O . TYR A 1 224 ? 2.949 -2.200 -22.852 1.00 83.31 224 TYR A O 1
ATOM 1901 N N . ILE A 1 225 ? 1.531 -3.961 -22.875 1.00 78.38 225 ILE A N 1
ATOM 1902 C CA . ILE A 1 225 ? 2.052 -4.610 -21.671 1.00 78.38 225 ILE A CA 1
ATOM 1903 C C . ILE A 1 225 ? 2.684 -5.943 -22.058 1.00 78.38 225 ILE A C 1
ATOM 1905 O O . ILE A 1 225 ? 2.138 -6.681 -22.879 1.00 78.38 225 ILE A O 1
ATOM 1909 N N . SER A 1 226 ? 3.821 -6.254 -21.444 1.00 74.62 226 SER A N 1
ATOM 1910 C CA . SER A 1 226 ? 4.408 -7.591 -21.422 1.00 74.62 226 SER A CA 1
ATOM 1911 C C . SER A 1 226 ? 4.784 -7.948 -19.990 1.00 74.62 226 SER A C 1
ATOM 1913 O O . SER A 1 226 ? 5.423 -7.159 -19.297 1.00 74.62 226 SER A O 1
ATOM 1915 N N . TYR A 1 227 ? 4.440 -9.163 -19.577 1.00 69.38 227 TYR A N 1
ATOM 1916 C CA . TYR A 1 227 ? 4.886 -9.746 -18.315 1.00 69.38 227 TYR A CA 1
ATOM 1917 C C . TYR A 1 227 ? 6.063 -10.673 -18.599 1.00 69.38 227 TYR A C 1
ATOM 1919 O O . TYR A 1 227 ? 5.924 -11.621 -19.372 1.00 69.38 227 TYR A O 1
ATOM 1927 N N . GLN A 1 228 ? 7.226 -10.393 -18.016 1.00 62.56 228 GLN A N 1
ATOM 1928 C CA . GLN A 1 228 ? 8.412 -11.231 -18.189 1.00 62.56 228 GLN A CA 1
ATOM 1929 C C . GLN A 1 228 ? 9.102 -11.507 -16.864 1.00 62.56 228 GLN A C 1
ATOM 1931 O O . GLN A 1 228 ? 9.563 -10.577 -16.206 1.00 62.56 228 GLN A O 1
ATOM 1936 N N . TYR A 1 229 ? 9.242 -12.799 -16.553 1.00 56.34 229 TYR A N 1
ATOM 1937 C CA . TYR A 1 229 ? 9.920 -13.372 -15.387 1.00 56.34 229 TYR A CA 1
ATOM 1938 C C . TYR A 1 229 ? 9.309 -12.956 -14.041 1.00 56.34 229 TYR A C 1
ATOM 1940 O O . TYR A 1 229 ? 8.754 -13.812 -13.374 1.00 56.34 229 TYR A O 1
ATOM 1948 N N . GLU A 1 230 ? 9.326 -11.670 -13.706 1.00 57.84 230 GLU A N 1
ATOM 1949 C CA . GLU A 1 230 ? 8.714 -11.033 -12.525 1.00 57.84 230 GLU A CA 1
ATOM 1950 C C . GLU A 1 230 ? 8.525 -9.515 -12.748 1.00 57.84 230 GLU A C 1
ATOM 1952 O O . GLU A 1 230 ? 8.157 -8.780 -11.839 1.00 57.84 230 GLU A O 1
ATOM 1957 N N . ASP A 1 231 ? 8.779 -9.019 -13.962 1.00 65.12 231 ASP A N 1
ATOM 1958 C CA . ASP A 1 231 ? 8.734 -7.610 -14.324 1.00 65.12 231 ASP A CA 1
ATOM 1959 C C . ASP A 1 231 ? 7.524 -7.306 -15.220 1.00 65.12 231 ASP A C 1
ATOM 1961 O O . ASP A 1 231 ? 7.144 -8.078 -16.107 1.00 65.12 231 ASP A O 1
ATOM 1965 N N . ILE A 1 232 ? 6.962 -6.119 -15.019 1.00 72.06 232 ILE A N 1
ATOM 1966 C CA . ILE A 1 232 ? 5.999 -5.471 -15.898 1.00 72.06 232 ILE A CA 1
ATOM 1967 C C . ILE A 1 232 ? 6.783 -4.569 -16.840 1.00 72.06 232 ILE A C 1
ATOM 1969 O O . ILE A 1 232 ? 7.442 -3.613 -16.414 1.00 72.06 232 ILE A O 1
ATOM 1973 N N . LEU A 1 233 ? 6.668 -4.858 -18.129 1.00 77.19 233 LEU A N 1
ATOM 1974 C CA . LEU A 1 233 ? 7.159 -4.005 -19.191 1.00 77.19 233 LEU A CA 1
ATOM 1975 C C . LEU A 1 233 ? 5.986 -3.264 -19.828 1.00 77.19 233 LEU A C 1
ATOM 1977 O O . LEU A 1 233 ? 5.073 -3.892 -20.364 1.00 77.19 233 LEU A O 1
ATOM 1981 N N . LEU A 1 234 ? 6.037 -1.935 -19.803 1.00 84.12 234 LEU A N 1
ATOM 1982 C CA . LEU A 1 234 ? 5.087 -1.072 -20.492 1.00 84.12 234 LEU A CA 1
ATOM 1983 C C . LEU A 1 234 ? 5.779 -0.311 -21.620 1.00 84.12 234 LEU A C 1
ATOM 1985 O O . LEU A 1 234 ? 6.818 0.311 -21.390 1.00 84.12 234 LEU A O 1
ATOM 1989 N N . LEU A 1 235 ? 5.181 -0.318 -22.810 1.00 85.44 235 LEU A N 1
ATOM 1990 C CA . LEU A 1 235 ? 5.680 0.416 -23.974 1.00 85.44 235 LEU A CA 1
ATOM 1991 C C . LEU A 1 235 ? 4.582 1.271 -24.592 1.00 85.44 235 LEU A C 1
ATOM 1993 O O . LEU A 1 235 ? 3.443 0.830 -24.660 1.00 85.44 235 LEU A O 1
ATOM 1997 N N . MET A 1 236 ? 4.927 2.448 -25.101 1.00 86.00 236 MET A N 1
ATOM 1998 C CA . MET A 1 236 ? 4.012 3.292 -25.875 1.00 86.00 236 MET A CA 1
ATOM 1999 C C . MET A 1 236 ? 4.359 3.203 -27.366 1.00 86.00 236 MET A C 1
ATOM 2001 O O . MET A 1 236 ? 5.405 3.703 -27.778 1.00 86.00 236 MET A O 1
ATOM 2005 N N . LEU A 1 237 ? 3.505 2.556 -28.166 1.00 84.94 237 LEU A N 1
ATOM 2006 C CA . LEU A 1 237 ? 3.779 2.203 -29.567 1.00 84.94 237 LEU A CA 1
ATOM 2007 C C . LEU A 1 237 ? 2.554 2.430 -30.461 1.00 84.94 237 LEU A C 1
ATOM 2009 O O . LEU A 1 237 ? 1.410 2.371 -30.011 1.00 84.94 237 LEU A O 1
ATOM 2013 N N . THR A 1 238 ? 2.783 2.626 -31.753 1.00 84.62 238 THR A N 1
ATOM 2014 C CA . THR A 1 238 ? 1.758 2.435 -32.788 1.00 84.62 238 THR A CA 1
ATOM 2015 C C . THR A 1 238 ? 1.490 0.943 -33.021 1.00 84.62 238 THR A C 1
ATOM 2017 O O . THR A 1 238 ? 2.299 0.081 -32.672 1.00 84.62 238 THR A O 1
ATOM 2020 N N . GLU A 1 239 ? 0.356 0.610 -33.643 1.00 82.75 239 GLU A N 1
ATOM 2021 C CA . GLU A 1 239 ? 0.028 -0.781 -34.007 1.00 82.75 239 GLU A CA 1
ATOM 2022 C C . GLU A 1 239 ? 1.069 -1.401 -34.955 1.00 82.75 239 GLU A C 1
ATOM 2024 O O . GLU A 1 239 ? 1.439 -2.566 -34.807 1.00 82.75 239 GLU A O 1
ATOM 2029 N N . GLU A 1 240 ? 1.600 -0.613 -35.894 1.00 83.25 240 GLU A N 1
ATOM 2030 C CA . GLU A 1 240 ? 2.637 -1.070 -36.820 1.00 83.25 240 GLU A CA 1
ATOM 2031 C C . GLU A 1 240 ? 3.973 -1.331 -36.105 1.00 83.25 240 GLU A C 1
ATOM 2033 O O . GLU A 1 240 ? 4.604 -2.362 -36.347 1.00 83.25 240 GLU A O 1
ATOM 2038 N N . GLU A 1 241 ? 4.394 -0.436 -35.202 1.00 81.88 241 GLU A N 1
ATOM 2039 C CA . GLU A 1 241 ? 5.605 -0.621 -34.390 1.00 81.88 241 GLU A CA 1
ATOM 2040 C C . GLU A 1 241 ? 5.488 -1.854 -33.487 1.00 81.88 241 GLU A C 1
ATOM 2042 O O . GLU A 1 241 ? 6.416 -2.658 -33.434 1.00 81.88 241 GLU A O 1
ATOM 2047 N N . ALA A 1 242 ? 4.348 -2.047 -32.818 1.00 80.69 242 ALA A N 1
ATOM 2048 C CA . ALA A 1 242 ? 4.134 -3.197 -31.944 1.00 80.69 242 ALA A CA 1
ATOM 2049 C C . ALA A 1 242 ? 4.124 -4.523 -32.710 1.00 80.69 242 ALA A C 1
ATOM 2051 O O . ALA A 1 242 ? 4.667 -5.521 -32.228 1.00 80.69 242 ALA A O 1
ATOM 2052 N N . LYS A 1 243 ? 3.561 -4.535 -33.924 1.00 80.12 243 LYS A N 1
ATOM 2053 C CA . LYS A 1 243 ? 3.601 -5.708 -34.796 1.00 80.12 243 LYS A CA 1
ATOM 2054 C C . LYS A 1 243 ? 5.033 -6.041 -35.211 1.00 80.12 243 LYS A C 1
ATOM 2056 O O . LYS A 1 243 ? 5.455 -7.174 -35.014 1.00 80.12 243 LYS A O 1
ATOM 2061 N N . LYS A 1 244 ? 5.800 -5.056 -35.695 1.00 79.12 244 LYS A N 1
ATOM 2062 C CA . LYS A 1 244 ? 7.222 -5.243 -36.043 1.00 79.12 244 LYS A CA 1
ATOM 2063 C C . LYS A 1 244 ? 8.035 -5.727 -34.844 1.00 79.12 244 LYS A C 1
ATOM 2065 O O . LYS A 1 244 ? 8.770 -6.697 -34.956 1.00 79.12 244 LYS A O 1
ATOM 2070 N N . LEU A 1 245 ? 7.852 -5.110 -33.675 1.00 76.81 245 LEU A N 1
ATOM 2071 C CA . LEU A 1 245 ? 8.538 -5.509 -32.446 1.00 76.81 245 LEU A CA 1
ATOM 2072 C C . LEU A 1 245 ? 8.194 -6.952 -32.033 1.00 76.81 245 LEU A C 1
ATOM 2074 O O . LEU A 1 245 ? 9.065 -7.698 -31.585 1.00 76.81 245 LEU A O 1
ATOM 2078 N N . THR A 1 246 ? 6.939 -7.369 -32.212 1.00 73.75 246 THR A N 1
ATOM 2079 C CA . THR A 1 246 ? 6.517 -8.748 -31.933 1.00 73.75 246 THR A CA 1
ATOM 2080 C C . THR A 1 246 ? 7.120 -9.734 -32.928 1.00 73.75 246 THR A C 1
ATOM 2082 O O . THR A 1 246 ? 7.728 -10.716 -32.510 1.00 73.75 246 THR A O 1
ATOM 2085 N N . ASP A 1 247 ? 6.991 -9.464 -34.225 1.00 72.81 247 ASP A N 1
ATOM 2086 C CA . ASP A 1 247 ? 7.415 -10.371 -35.294 1.00 72.81 247 ASP A CA 1
ATOM 2087 C C . ASP A 1 247 ? 8.948 -10.528 -35.338 1.00 72.81 247 ASP A C 1
ATOM 2089 O O . ASP A 1 247 ? 9.466 -11.637 -35.505 1.00 72.81 247 ASP A O 1
ATOM 2093 N N . ASP A 1 248 ? 9.685 -9.434 -35.128 1.00 67.56 248 ASP A N 1
ATOM 2094 C CA . ASP A 1 248 ? 11.139 -9.414 -35.284 1.00 67.56 248 ASP A CA 1
ATOM 2095 C C . ASP A 1 248 ? 11.892 -9.792 -33.991 1.00 67.56 248 ASP A C 1
ATOM 2097 O O . ASP A 1 248 ? 12.980 -10.382 -34.074 1.00 67.56 248 ASP A O 1
ATOM 2101 N N . PHE A 1 249 ? 11.314 -9.512 -32.809 1.00 65.75 249 PHE A N 1
ATOM 2102 C CA . PHE A 1 249 ? 12.007 -9.613 -31.512 1.00 65.75 249 PHE A CA 1
ATOM 2103 C C . PHE A 1 249 ? 11.279 -10.505 -30.500 1.00 65.75 249 PHE A C 1
ATOM 2105 O O . PHE A 1 249 ? 11.785 -11.565 -30.127 1.00 65.75 249 PHE A O 1
ATOM 2112 N N . LEU A 1 250 ? 10.093 -10.098 -30.039 1.00 63.28 250 LEU A N 1
ATOM 2113 C CA . LEU A 1 250 ? 9.465 -10.700 -28.853 1.00 63.28 250 LEU A CA 1
ATOM 2114 C C . LEU A 1 250 ? 8.839 -12.077 -29.123 1.00 63.28 250 LEU A C 1
ATOM 2116 O O . LEU A 1 250 ? 8.847 -12.939 -28.242 1.00 63.28 250 LEU A O 1
ATOM 2120 N N . GLY A 1 251 ? 8.397 -12.342 -30.354 1.00 57.81 251 GLY A N 1
ATOM 2121 C CA . GLY A 1 251 ? 7.861 -13.637 -30.775 1.00 57.81 251 GLY A CA 1
ATOM 2122 C C . GLY A 1 251 ? 8.882 -14.776 -30.695 1.00 57.81 251 GLY A C 1
ATOM 2123 O O . GLY A 1 251 ? 8.502 -15.918 -30.450 1.00 57.81 251 GLY A O 1
ATOM 2124 N N . LYS A 1 252 ? 10.185 -14.475 -30.811 1.00 58.12 252 LYS A N 1
ATOM 2125 C CA . LYS A 1 252 ? 11.274 -15.455 -30.620 1.00 58.12 252 LYS A CA 1
ATOM 2126 C C . LYS A 1 252 ? 11.554 -15.752 -29.145 1.00 58.12 252 LYS A C 1
ATOM 2128 O O . LYS A 1 252 ? 12.076 -16.815 -28.830 1.00 58.12 252 LYS A O 1
ATOM 2133 N N . ALA A 1 253 ? 11.172 -14.837 -28.257 1.00 52.19 253 ALA A N 1
ATOM 2134 C CA . ALA A 1 253 ? 11.345 -14.935 -26.813 1.00 52.19 253 ALA A CA 1
ATOM 2135 C C . ALA A 1 253 ? 10.134 -15.569 -26.097 1.00 52.19 253 ALA A C 1
ATOM 2137 O O . ALA A 1 253 ? 10.080 -15.552 -24.872 1.00 52.19 253 ALA A O 1
ATOM 2138 N N . ASN A 1 254 ? 9.121 -16.060 -26.832 1.00 54.53 254 ASN A N 1
ATOM 2139 C CA . ASN A 1 254 ? 7.788 -16.394 -26.295 1.00 54.53 254 ASN A CA 1
ATOM 2140 C C . ASN A 1 254 ? 7.121 -15.235 -25.528 1.00 54.53 254 ASN A C 1
ATOM 2142 O O . ASN A 1 254 ? 6.246 -15.448 -24.690 1.00 54.53 254 ASN A O 1
ATOM 2146 N N . CYS A 1 255 ? 7.511 -13.999 -25.829 1.00 54.41 255 CYS A N 1
ATOM 2147 C CA . CYS A 1 255 ? 7.003 -12.816 -25.161 1.00 54.41 255 CYS A CA 1
ATOM 2148 C C . CYS A 1 255 ? 5.878 -12.222 -25.997 1.00 54.41 255 CYS A C 1
ATOM 2150 O O . CYS A 1 255 ? 6.069 -11.862 -27.159 1.00 54.41 255 CYS A O 1
ATOM 2152 N N . LYS A 1 256 ? 4.681 -12.150 -25.417 1.00 60.09 256 LYS A N 1
ATOM 2153 C CA . LYS A 1 256 ? 3.506 -11.595 -26.085 1.00 60.09 256 LYS A CA 1
ATOM 2154 C C . LYS A 1 256 ? 3.283 -10.174 -25.595 1.00 60.09 256 LYS A C 1
ATOM 2156 O O . LYS A 1 256 ? 3.083 -9.958 -24.404 1.00 60.09 256 LYS A O 1
ATOM 2161 N N . LEU A 1 257 ? 3.310 -9.221 -26.525 1.00 59.41 257 LEU A N 1
ATOM 2162 C CA . LEU A 1 257 ? 2.739 -7.903 -26.279 1.00 59.41 257 LEU A CA 1
ATOM 2163 C C . LEU A 1 257 ? 1.225 -8.025 -26.342 1.00 59.41 257 LEU A C 1
ATOM 2165 O O . LEU A 1 257 ? 0.672 -8.445 -27.360 1.00 59.41 257 LEU A O 1
ATOM 2169 N N . GLU A 1 258 ? 0.555 -7.634 -25.268 1.00 59.91 258 GLU A N 1
ATOM 2170 C CA . GLU A 1 258 ? -0.899 -7.628 -25.229 1.00 59.91 258 GLU A CA 1
ATOM 2171 C C . GLU A 1 258 ? -1.415 -6.189 -25.318 1.00 59.91 258 GLU A C 1
ATOM 2173 O O . GLU A 1 258 ? -1.171 -5.361 -24.435 1.00 59.91 258 GLU A O 1
ATOM 2178 N N . VAL A 1 259 ? -2.167 -5.889 -26.390 1.00 56.72 259 VAL A N 1
ATOM 2179 C CA . VAL A 1 259 ? -3.120 -4.771 -26.360 1.00 56.72 259 VAL A CA 1
ATOM 2180 C C . VAL A 1 259 ? -4.311 -5.268 -25.593 1.00 56.72 259 VAL A C 1
ATOM 2182 O O . VAL A 1 259 ? -5.155 -6.000 -26.117 1.00 56.72 259 VAL A O 1
ATOM 2185 N N . VAL A 1 260 ? -4.407 -4.850 -24.349 1.00 50.66 260 VAL A N 1
ATOM 2186 C CA . VAL A 1 260 ? -5.592 -5.172 -23.593 1.00 50.66 260 VAL A CA 1
ATOM 2187 C C . VAL A 1 260 ? -6.628 -4.084 -23.889 1.00 50.66 260 VAL A C 1
ATOM 2189 O O . VAL A 1 260 ? -6.375 -2.896 -23.688 1.00 50.66 260 VAL A O 1
ATOM 2192 N N . ARG A 1 261 ? -7.779 -4.484 -24.445 1.00 42.28 261 ARG A N 1
ATOM 2193 C CA . ARG A 1 261 ? -8.941 -3.620 -24.723 1.00 42.28 261 ARG A CA 1
ATOM 2194 C C . ARG A 1 261 ? -10.029 -3.919 -23.692 1.00 42.28 261 ARG A C 1
ATOM 2196 O O . ARG A 1 261 ? -10.237 -5.081 -23.346 1.00 42.28 261 ARG A O 1
ATOM 2203 N N . ALA A 1 262 ? -10.707 -2.899 -23.178 1.00 39.03 262 ALA A N 1
ATOM 2204 C CA . ALA A 1 262 ? -11.852 -3.071 -22.284 1.00 39.03 262 ALA A CA 1
ATOM 2205 C C . ALA A 1 262 ? -12.934 -2.035 -22.580 1.00 39.03 262 ALA A C 1
ATOM 2207 O O . ALA A 1 262 ? -12.653 -0.963 -23.108 1.00 39.03 262 ALA A O 1
ATOM 2208 N N . GLU A 1 263 ? -14.168 -2.343 -22.189 1.00 36.91 263 GLU A N 1
ATOM 2209 C CA . GLU A 1 263 ? -15.242 -1.356 -22.157 1.00 36.91 263 GLU A CA 1
ATOM 2210 C C . GLU A 1 263 ? -14.970 -0.322 -21.054 1.00 36.91 263 GLU A C 1
ATOM 2212 O O . GLU A 1 263 ? -14.704 -0.668 -19.898 1.00 36.91 263 GLU A O 1
ATOM 2217 N N . LEU A 1 264 ? -15.039 0.964 -21.409 1.00 38.53 264 LEU A N 1
ATOM 2218 C CA . LEU A 1 264 ? -15.021 2.062 -20.445 1.00 38.53 264 LEU A CA 1
ATOM 2219 C C . LEU A 1 264 ? -16.216 1.907 -19.496 1.00 38.53 264 LEU A C 1
ATOM 2221 O O . LEU A 1 264 ? -17.366 2.004 -19.923 1.00 38.53 264 LEU A O 1
ATOM 2225 N N . LEU A 1 265 ? -15.961 1.719 -18.200 1.00 37.84 265 LEU A N 1
ATOM 2226 C CA . LEU A 1 265 ? -17.007 1.887 -17.196 1.00 37.84 265 LEU A CA 1
ATOM 2227 C C . LEU A 1 265 ? -17.216 3.394 -16.982 1.00 37.84 265 LEU A C 1
ATOM 2229 O O . LEU A 1 265 ? -16.264 4.084 -16.611 1.00 37.84 265 LEU A O 1
ATOM 2233 N N . PRO A 1 266 ? -18.428 3.936 -17.199 1.00 35.53 266 PRO A N 1
ATOM 2234 C CA . PRO A 1 266 ? -18.721 5.319 -16.851 1.00 35.53 266 PRO A CA 1
ATOM 2235 C C . PRO A 1 266 ? -18.482 5.536 -15.355 1.00 35.53 266 PRO A C 1
ATOM 2237 O O . PRO A 1 266 ? -18.850 4.677 -14.550 1.00 35.53 266 PRO A O 1
ATOM 2240 N N . VAL A 1 267 ? -17.959 6.709 -14.982 1.00 38.44 267 VAL A N 1
ATOM 2241 C CA . VAL A 1 267 ? -17.756 7.134 -13.583 1.00 38.44 267 VAL A CA 1
ATOM 2242 C C . VAL A 1 267 ? -18.999 6.873 -12.719 1.00 38.44 267 VAL A C 1
ATOM 2244 O O . VAL A 1 267 ? -18.869 6.495 -11.563 1.00 38.44 267 VAL A O 1
ATOM 2247 N N . GLN A 1 268 ? -20.208 6.960 -13.286 1.00 34.06 268 GLN A N 1
ATOM 2248 C CA . GLN A 1 268 ? -21.461 6.622 -12.597 1.00 34.06 268 GLN A CA 1
ATOM 2249 C C . GLN A 1 268 ? -21.510 5.182 -12.051 1.00 34.06 268 GLN A C 1
ATOM 2251 O O . GLN A 1 268 ? -21.857 5.004 -10.889 1.00 34.06 268 GLN A O 1
ATOM 2256 N N . LYS A 1 269 ? -21.101 4.164 -12.821 1.00 30.62 269 LYS A N 1
ATOM 2257 C CA . LYS A 1 269 ? -21.144 2.752 -12.383 1.00 30.62 269 LYS A CA 1
ATOM 2258 C C . LYS A 1 269 ? -20.077 2.431 -11.330 1.00 30.62 269 LYS A C 1
ATOM 2260 O O . LYS A 1 269 ? -20.304 1.608 -10.449 1.00 30.62 269 LYS A O 1
ATOM 2265 N N . SER A 1 270 ? -18.908 3.073 -11.399 1.00 34.47 270 SER A N 1
ATOM 2266 C CA . SER A 1 270 ? -17.868 2.923 -10.371 1.00 34.47 270 SER A CA 1
ATOM 2267 C C . SER A 1 270 ? -18.192 3.710 -9.098 1.00 34.47 270 SER A C 1
ATOM 2269 O O . SER A 1 270 ? -17.907 3.224 -8.006 1.00 34.47 270 SER A O 1
ATOM 2271 N N . LEU A 1 271 ? -18.826 4.884 -9.232 1.00 34.75 271 LEU A N 1
ATOM 2272 C CA . LEU A 1 271 ? -19.360 5.662 -8.111 1.00 34.75 271 LEU A CA 1
ATOM 2273 C C . LEU A 1 271 ? -20.485 4.920 -7.383 1.00 34.75 271 LEU A C 1
ATOM 2275 O O . LEU A 1 271 ? -20.621 5.090 -6.182 1.00 34.75 271 LEU A O 1
ATOM 2279 N N . GLU A 1 272 ? -21.289 4.092 -8.055 1.00 31.38 272 GLU A N 1
ATOM 2280 C CA . GLU A 1 272 ? -22.335 3.288 -7.398 1.00 31.38 272 GLU A CA 1
ATOM 2281 C C . GLU A 1 272 ? -21.755 2.260 -6.407 1.00 31.38 272 GLU A C 1
ATOM 2283 O O . GLU A 1 272 ? -22.259 2.122 -5.289 1.00 31.38 272 GLU A O 1
ATOM 2288 N N . VAL A 1 273 ? -20.655 1.588 -6.764 1.00 35.84 273 VAL A N 1
ATOM 2289 C CA . VAL A 1 273 ? -19.956 0.642 -5.870 1.00 35.84 273 VAL A CA 1
ATOM 2290 C C . VAL A 1 273 ? -19.188 1.381 -4.756 1.00 35.84 273 VAL A C 1
ATOM 2292 O O . VAL A 1 273 ? -19.256 0.975 -3.595 1.00 35.84 273 VAL A O 1
ATOM 2295 N N . ASP A 1 274 ? -18.531 2.503 -5.078 1.00 44.53 274 ASP A N 1
ATOM 2296 C CA . ASP A 1 274 ? -17.841 3.399 -4.122 1.00 44.53 274 ASP A CA 1
ATOM 2297 C C . ASP A 1 274 ? -18.812 3.993 -3.082 1.00 44.53 274 ASP A C 1
ATOM 2299 O O . ASP A 1 274 ? -18.607 3.882 -1.868 1.00 44.53 274 ASP A O 1
ATOM 2303 N N . ASN A 1 275 ? -19.958 4.502 -3.546 1.00 52.53 275 ASN A N 1
ATOM 2304 C CA . ASN A 1 275 ? -21.040 4.969 -2.686 1.00 52.53 275 ASN A CA 1
ATOM 2305 C C . ASN A 1 275 ? -21.529 3.864 -1.755 1.00 52.53 275 ASN A C 1
ATOM 2307 O O . ASN A 1 275 ? -21.884 4.165 -0.624 1.00 52.53 275 ASN A O 1
ATOM 2311 N N . THR A 1 276 ? -21.524 2.601 -2.183 1.00 53.88 276 THR A N 1
ATOM 2312 C CA . THR A 1 276 ? -22.004 1.494 -1.349 1.00 53.88 276 THR A CA 1
ATOM 2313 C C . THR A 1 276 ? -21.068 1.238 -0.163 1.00 53.88 276 THR A C 1
ATOM 2315 O O . THR A 1 276 ? -21.532 1.211 0.975 1.00 53.88 276 THR A O 1
ATOM 2318 N N . THR A 1 277 ? -19.751 1.136 -0.377 1.00 56.81 277 THR A N 1
ATOM 2319 C CA . THR A 1 277 ? -18.790 0.894 0.722 1.00 56.81 277 THR A CA 1
ATOM 2320 C C . THR A 1 277 ? -18.669 2.094 1.659 1.00 56.81 277 THR A C 1
ATOM 2322 O O . THR A 1 277 ? -18.702 1.934 2.881 1.00 56.81 277 THR A O 1
ATOM 2325 N N . ARG A 1 278 ? -18.577 3.312 1.106 1.00 66.19 278 ARG A N 1
ATOM 2326 C CA . ARG A 1 278 ? -18.577 4.546 1.903 1.00 66.19 278 ARG A CA 1
ATOM 2327 C C . ARG A 1 278 ? -19.841 4.631 2.754 1.00 66.19 278 ARG A C 1
ATOM 2329 O O . ARG A 1 278 ? -19.744 4.848 3.958 1.00 66.19 278 ARG A O 1
ATOM 2336 N N . LYS A 1 279 ? -21.012 4.396 2.155 1.00 69.75 279 LYS A N 1
ATOM 2337 C CA . LYS A 1 279 ? -22.301 4.396 2.854 1.00 69.75 279 LYS A CA 1
ATOM 2338 C C . LYS A 1 279 ? -22.332 3.386 3.997 1.00 69.75 279 LYS A C 1
ATOM 2340 O O . LYS A 1 279 ? -22.792 3.751 5.068 1.00 69.75 279 LYS A O 1
ATOM 2345 N N . LEU A 1 280 ? -21.778 2.183 3.829 1.00 69.00 280 LEU A N 1
ATOM 2346 C CA . LEU A 1 280 ? -21.691 1.203 4.920 1.00 69.00 280 LEU A CA 1
ATOM 2347 C C . LEU A 1 280 ? -20.865 1.721 6.108 1.00 69.00 280 LEU A C 1
ATOM 2349 O O . LEU A 1 280 ? -21.298 1.580 7.248 1.00 69.00 280 LEU A O 1
ATOM 2353 N N . PHE A 1 281 ? -19.723 2.375 5.869 1.00 75.88 281 PHE A N 1
ATOM 2354 C CA . PHE A 1 281 ? -18.936 2.988 6.947 1.00 75.88 281 PHE A CA 1
ATOM 2355 C C . PHE A 1 281 ? -19.657 4.161 7.622 1.00 75.88 281 PHE A C 1
ATOM 2357 O O . PHE A 1 281 ? -19.608 4.278 8.847 1.00 75.88 281 PHE A O 1
ATOM 2364 N N . ILE A 1 282 ? -20.342 5.011 6.851 1.00 82.50 282 ILE A N 1
ATOM 2365 C CA . ILE A 1 282 ? -21.159 6.096 7.409 1.00 82.50 282 ILE A CA 1
ATOM 2366 C C . ILE A 1 282 ? -22.297 5.527 8.259 1.00 82.50 282 ILE A C 1
ATOM 2368 O O . ILE A 1 282 ? -22.465 5.943 9.402 1.00 82.50 282 ILE A O 1
ATOM 2372 N N . GLU A 1 283 ? -23.025 4.531 7.752 1.00 83.88 283 GLU A N 1
ATOM 2373 C CA . GLU A 1 283 ? -24.104 3.853 8.475 1.00 83.88 283 GLU A CA 1
ATOM 2374 C C . GLU A 1 283 ? -23.598 3.191 9.763 1.00 83.88 283 GLU A C 1
ATOM 2376 O O . GLU A 1 283 ? -24.272 3.251 10.796 1.00 83.88 283 GLU A O 1
ATOM 2381 N N . SER A 1 284 ? -22.399 2.600 9.729 1.00 85.62 284 SER A N 1
ATOM 2382 C CA . SER A 1 284 ? -21.711 2.078 10.912 1.00 85.62 284 SER A CA 1
ATOM 2383 C C . SER A 1 284 ? -21.435 3.175 11.939 1.00 85.62 284 SER A C 1
ATOM 2385 O O . SER A 1 284 ? -21.745 2.997 13.117 1.00 85.62 284 SER A O 1
ATOM 2387 N N . ILE A 1 285 ? -20.884 4.320 11.522 1.00 90.56 285 ILE A N 1
ATOM 2388 C CA . ILE A 1 285 ? -20.614 5.451 12.422 1.00 90.56 285 ILE A CA 1
ATOM 2389 C C . ILE A 1 285 ? -21.922 6.000 12.994 1.00 90.56 285 ILE A C 1
ATOM 2391 O O . ILE A 1 285 ? -22.024 6.162 14.208 1.00 90.56 285 ILE A O 1
ATOM 2395 N N . ASP A 1 286 ? -22.943 6.216 12.164 1.00 91.44 286 ASP A N 1
ATOM 2396 C CA . ASP A 1 286 ? -24.271 6.664 12.593 1.00 91.44 286 ASP A CA 1
ATOM 2397 C C . ASP A 1 286 ? -24.863 5.736 13.650 1.00 91.44 286 ASP A C 1
ATOM 2399 O O . ASP A 1 286 ? -25.367 6.176 14.689 1.00 91.44 286 ASP A O 1
ATOM 2403 N N . TYR A 1 287 ? -24.802 4.431 13.392 1.00 91.12 287 TYR A N 1
ATOM 2404 C CA . TYR A 1 287 ? -25.280 3.427 14.323 1.00 91.12 287 TYR A CA 1
ATOM 2405 C C . TYR A 1 287 ? -24.508 3.479 15.646 1.00 91.12 287 TYR A C 1
ATOM 2407 O O . TYR A 1 287 ? -25.122 3.525 16.713 1.00 91.12 287 TYR A O 1
ATOM 2415 N N . LEU A 1 288 ? -23.176 3.517 15.590 1.00 91.00 288 LEU A N 1
ATOM 2416 C CA . LEU A 1 288 ? -22.317 3.553 16.771 1.00 91.00 288 LEU A CA 1
ATOM 2417 C C . LEU A 1 288 ? -22.507 4.845 17.578 1.00 91.00 288 LEU A C 1
ATOM 2419 O O . LEU A 1 288 ? -22.585 4.781 18.803 1.00 91.00 288 LEU A O 1
ATOM 2423 N N . LYS A 1 289 ? -22.704 5.996 16.928 1.00 92.06 289 LYS A N 1
ATOM 2424 C CA . LYS A 1 289 ? -23.066 7.255 17.600 1.00 92.06 289 LYS A CA 1
ATOM 2425 C C . LYS A 1 289 ? -24.381 7.148 18.365 1.00 92.06 289 LYS A C 1
ATOM 2427 O O . LYS A 1 289 ? -24.469 7.625 19.490 1.00 92.06 289 LYS A O 1
ATOM 2432 N N . ARG A 1 290 ? -25.398 6.485 17.797 1.00 90.56 290 ARG A N 1
ATOM 2433 C CA . ARG A 1 290 ? -26.668 6.196 18.503 1.00 90.56 290 ARG A CA 1
ATOM 2434 C C . ARG A 1 290 ? -26.500 5.219 19.672 1.00 90.56 290 ARG A C 1
ATOM 2436 O O . ARG A 1 290 ? -27.409 5.085 20.486 1.00 90.56 290 ARG A O 1
ATOM 2443 N N . MET A 1 291 ? -25.371 4.520 19.726 1.00 88.75 291 MET A N 1
ATOM 2444 C CA . MET A 1 291 ? -24.937 3.667 20.834 1.00 88.75 291 MET A CA 1
ATOM 2445 C C . MET A 1 291 ? -23.943 4.390 21.761 1.00 88.75 291 MET A C 1
ATOM 2447 O O . MET A 1 291 ? -23.250 3.740 22.546 1.00 88.75 291 MET A O 1
ATOM 2451 N N . ASP A 1 292 ? -23.868 5.722 21.662 1.00 89.00 292 ASP A N 1
ATOM 2452 C CA . ASP A 1 292 ? -23.007 6.606 22.449 1.00 89.00 292 ASP A CA 1
ATOM 2453 C C . ASP A 1 292 ? -21.492 6.347 22.274 1.00 89.00 292 ASP A C 1
ATOM 2455 O O . ASP A 1 292 ? -20.689 6.653 23.164 1.00 89.00 292 ASP A O 1
ATOM 2459 N N . PHE A 1 293 ? -21.082 5.772 21.139 1.00 90.19 293 PHE A N 1
ATOM 2460 C CA . PHE A 1 293 ? -19.689 5.825 20.688 1.00 90.19 293 PHE A CA 1
ATOM 2461 C C . PHE A 1 293 ? -19.381 7.204 20.093 1.00 90.19 293 PHE A C 1
ATOM 2463 O O . PHE A 1 293 ? -20.273 7.924 19.642 1.00 90.19 293 PHE A O 1
ATOM 2470 N N . PHE A 1 294 ? -18.097 7.557 20.061 1.00 91.00 294 PHE A N 1
ATOM 2471 C CA . PHE A 1 294 ? -17.573 8.824 19.554 1.00 91.00 294 PHE A CA 1
ATOM 2472 C C . PHE A 1 294 ? -18.162 10.043 20.269 1.00 91.00 294 PHE A C 1
ATOM 2474 O O . PHE A 1 294 ? -18.389 11.083 19.657 1.00 91.00 294 PHE A O 1
ATOM 2481 N N . GLU A 1 295 ? -18.397 9.929 21.578 1.00 88.88 295 GLU A N 1
ATOM 2482 C CA . GLU A 1 295 ? -19.016 10.989 22.382 1.00 88.88 295 GLU A CA 1
ATOM 2483 C C . GLU A 1 295 ? -18.234 12.316 22.314 1.00 88.88 295 GLU A C 1
ATOM 2485 O O . GLU A 1 295 ? -18.836 13.381 22.163 1.00 88.88 295 GLU A O 1
ATOM 2490 N N . ASP A 1 296 ? -16.896 12.256 22.310 1.00 87.06 296 ASP A N 1
ATOM 2491 C CA . ASP A 1 296 ? -16.012 13.424 22.130 1.00 87.06 296 ASP A CA 1
ATOM 2492 C C . ASP A 1 296 ? -16.204 14.113 20.765 1.00 87.06 296 ASP A C 1
ATOM 2494 O O . ASP A 1 296 ? -15.889 15.290 20.594 1.00 87.06 296 ASP A O 1
ATOM 2498 N N . TYR A 1 297 ? -16.759 13.388 19.796 1.00 90.62 297 TYR A N 1
ATOM 2499 C CA . TYR A 1 297 ? -17.009 13.830 18.430 1.00 90.62 297 TYR A CA 1
ATOM 2500 C C . TYR A 1 297 ? -18.506 13.960 18.129 1.00 90.62 297 TYR A C 1
ATOM 2502 O O . TYR A 1 297 ? -18.895 14.027 16.966 1.00 90.62 297 TYR A O 1
ATOM 2510 N N . LYS A 1 298 ? -19.370 14.039 19.154 1.00 88.38 298 LYS A N 1
ATOM 2511 C CA . LYS A 1 298 ? -20.833 14.131 18.979 1.00 88.38 298 LYS A CA 1
ATOM 2512 C C . LYS A 1 298 ? -21.284 15.299 18.093 1.00 88.38 298 LYS A C 1
ATOM 2514 O O . LYS A 1 298 ? -22.313 15.191 17.431 1.00 88.38 298 LYS A O 1
ATOM 2519 N N . ASN A 1 299 ? -20.500 16.381 18.074 1.00 92.00 299 ASN A N 1
ATOM 2520 C CA . ASN A 1 299 ? -20.753 17.587 17.282 1.00 92.00 299 ASN A CA 1
ATOM 2521 C C . ASN A 1 299 ? -20.381 17.430 15.798 1.00 92.00 299 ASN A C 1
ATOM 2523 O O . ASN A 1 299 ? -20.717 18.304 15.008 1.00 92.00 299 ASN A O 1
ATOM 2527 N N . LEU A 1 300 ? -19.673 16.360 15.428 1.00 92.75 300 LEU A N 1
ATOM 2528 C CA . LEU A 1 300 ? -19.316 16.056 14.047 1.00 92.75 300 LEU A CA 1
ATOM 2529 C C . LEU A 1 300 ? -20.385 15.166 13.414 1.00 92.75 300 LEU A C 1
ATOM 2531 O O . LEU A 1 300 ? -20.948 14.283 14.067 1.00 92.75 300 LEU A O 1
ATOM 2535 N N . THR A 1 301 ? -20.647 15.359 12.131 1.00 94.44 301 THR A N 1
ATOM 2536 C CA . THR A 1 301 ? -21.419 14.425 11.304 1.00 94.44 301 THR A CA 1
ATOM 2537 C C . THR A 1 301 ? -20.675 13.097 11.145 1.00 94.44 301 THR A C 1
ATOM 2539 O O . THR A 1 301 ? -19.468 13.005 11.383 1.00 94.44 301 THR A O 1
ATOM 2542 N N . SER A 1 302 ? -21.391 12.042 10.765 1.00 92.00 302 SER A N 1
ATOM 2543 C CA . SER A 1 302 ? -20.778 10.726 10.557 1.00 92.00 302 SER A CA 1
ATOM 2544 C C . SER A 1 302 ? -19.791 10.741 9.391 1.00 92.00 302 SER A C 1
ATOM 2546 O O . SER A 1 302 ? -18.726 10.138 9.494 1.00 92.00 302 SER A O 1
ATOM 2548 N N . GLU A 1 303 ? -20.062 11.533 8.353 1.00 87.69 303 GLU A N 1
ATOM 2549 C CA . GLU A 1 303 ? -19.120 11.855 7.281 1.00 87.69 303 GLU A CA 1
ATOM 2550 C C . GLU A 1 303 ? -17.857 12.540 7.791 1.00 87.69 303 GLU A C 1
ATOM 2552 O O . GLU A 1 303 ? -16.756 12.144 7.417 1.00 87.69 303 GLU A O 1
ATOM 2557 N N . GLU A 1 304 ? -17.978 13.549 8.653 1.00 88.31 304 GLU A N 1
ATOM 2558 C CA . GLU A 1 304 ? -16.801 14.214 9.219 1.00 88.31 304 GLU A CA 1
ATOM 2559 C C . GLU A 1 304 ? -15.979 13.255 10.079 1.00 88.31 304 GLU A C 1
ATOM 2561 O O . GLU A 1 304 ? -14.754 13.243 9.973 1.00 88.31 304 GLU A O 1
ATOM 2566 N N . ILE A 1 305 ? -16.624 12.418 10.896 1.00 87.75 305 ILE A N 1
ATOM 2567 C CA . ILE A 1 305 ? -15.926 11.396 11.686 1.00 87.75 305 ILE A CA 1
ATOM 2568 C C . ILE A 1 305 ? -15.221 10.404 10.762 1.00 87.75 305 ILE A C 1
ATOM 2570 O O . ILE A 1 305 ? -14.049 10.114 10.988 1.00 87.75 305 ILE A O 1
ATOM 2574 N N . PHE A 1 306 ? -15.886 9.931 9.706 1.00 84.81 306 PHE A N 1
ATOM 2575 C CA . PHE A 1 306 ? -15.290 9.034 8.719 1.00 84.81 306 PHE A CA 1
ATOM 2576 C C . PHE A 1 306 ? -14.052 9.653 8.075 1.00 84.81 306 PHE A C 1
ATOM 2578 O O . PHE A 1 306 ? -12.990 9.037 8.065 1.00 84.81 306 PHE A O 1
ATOM 2585 N N . GLU A 1 307 ? -14.154 10.890 7.588 1.00 78.06 307 GLU A N 1
ATOM 2586 C CA . GLU A 1 307 ? -13.038 11.579 6.942 1.00 78.06 307 GLU A CA 1
ATOM 2587 C C . GLU A 1 307 ? -11.870 11.818 7.903 1.00 78.06 307 GLU A C 1
ATOM 2589 O O . GLU A 1 307 ? -10.713 11.684 7.508 1.00 78.06 307 GLU A O 1
ATOM 2594 N N . ARG A 1 308 ? -12.147 12.125 9.174 1.00 81.31 308 ARG A N 1
ATOM 2595 C CA . ARG A 1 308 ? -11.103 12.310 10.188 1.00 81.31 308 ARG A CA 1
ATOM 2596 C C . ARG A 1 308 ? -10.465 10.992 10.628 1.00 81.31 308 ARG A C 1
ATOM 2598 O O . ARG A 1 308 ? -9.250 10.946 10.790 1.00 81.31 308 ARG A O 1
ATOM 2605 N N . ILE A 1 309 ? -11.239 9.913 10.765 1.00 76.94 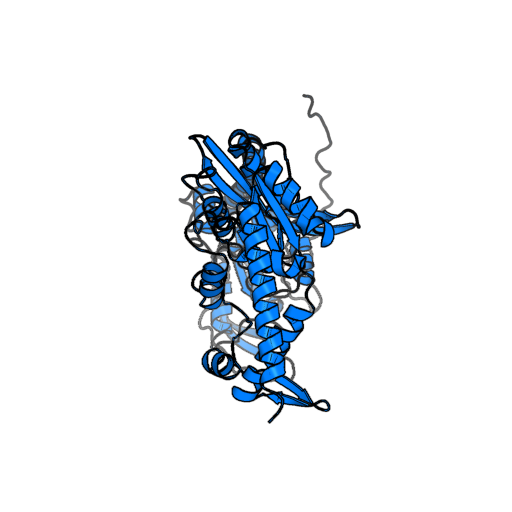309 ILE A N 1
ATOM 2606 C CA . ILE A 1 309 ? -10.708 8.551 10.952 1.00 76.94 309 ILE A CA 1
ATOM 2607 C C . ILE A 1 309 ? -9.799 8.188 9.769 1.00 76.94 309 ILE A C 1
ATOM 2609 O O . ILE A 1 309 ? -8.660 7.772 9.969 1.00 76.94 309 ILE A O 1
ATOM 2613 N N . ARG A 1 310 ? -10.260 8.432 8.536 1.00 66.62 310 ARG A N 1
ATOM 2614 C CA . ARG A 1 310 ? -9.524 8.164 7.291 1.00 66.62 310 ARG A CA 1
ATOM 2615 C C . ARG A 1 310 ? -8.204 8.934 7.203 1.00 66.62 310 ARG A C 1
ATOM 2617 O O . ARG A 1 310 ? -7.227 8.422 6.669 1.00 66.62 310 ARG A O 1
ATOM 2624 N N . ARG A 1 311 ? -8.155 10.159 7.732 1.00 61.69 311 ARG A N 1
ATOM 2625 C CA . ARG A 1 311 ? -6.935 10.984 7.811 1.00 61.69 311 ARG A CA 1
ATOM 2626 C C . ARG A 1 311 ? -6.033 10.640 9.002 1.00 61.69 311 ARG A C 1
ATOM 2628 O O . ARG A 1 311 ? -4.979 11.249 9.142 1.00 61.69 311 ARG A O 1
ATOM 2635 N N . GLY A 1 312 ? -6.433 9.696 9.857 1.00 65.44 312 GLY A N 1
ATOM 2636 C CA . GLY A 1 312 ? -5.715 9.357 11.089 1.00 65.44 312 GLY A CA 1
ATOM 2637 C C . GLY A 1 312 ? -5.844 10.406 12.201 1.00 65.44 312 GLY A C 1
ATOM 2638 O O . GLY A 1 312 ? -5.120 10.341 13.189 1.00 65.44 312 GLY A O 1
ATOM 2639 N N . GLU A 1 313 ? -6.762 11.368 12.068 1.00 77.50 313 GLU A N 1
ATOM 2640 C CA . GLU A 1 313 ? -7.019 12.421 13.061 1.00 77.50 313 GLU A CA 1
ATOM 2641 C C . GLU A 1 313 ? -7.854 11.905 14.251 1.00 77.50 313 GLU A C 1
ATOM 2643 O O . GLU A 1 313 ? -7.768 12.440 15.357 1.00 77.50 313 GLU A O 1
ATOM 2648 N N . ILE A 1 314 ? -8.667 10.860 14.040 1.00 77.50 314 ILE A N 1
ATOM 2649 C CA . ILE A 1 314 ? -9.465 10.190 15.079 1.00 77.50 314 ILE A CA 1
ATOM 2650 C C . ILE A 1 314 ? -9.013 8.738 15.234 1.00 77.50 314 ILE A C 1
ATOM 2652 O O . ILE A 1 314 ? -8.981 7.958 14.282 1.00 77.50 314 ILE A O 1
ATOM 2656 N N . GLY A 1 315 ? -8.750 8.340 16.478 1.00 71.12 315 GLY A N 1
ATOM 2657 C CA . GLY A 1 315 ? -8.407 6.960 16.802 1.00 71.12 315 GLY A CA 1
ATOM 2658 C C . GLY A 1 315 ? -6.945 6.626 16.510 1.00 71.12 315 GLY A C 1
ATOM 2659 O O . GLY A 1 315 ? -6.041 7.370 16.902 1.00 71.12 315 GLY A O 1
ATOM 2660 N N . ARG A 1 316 ? -6.695 5.436 15.962 1.00 61.16 316 ARG A N 1
ATOM 2661 C CA . ARG A 1 316 ? -5.365 5.044 15.470 1.00 61.16 316 ARG A CA 1
ATOM 2662 C C . ARG A 1 316 ? -5.186 5.540 14.040 1.00 61.16 316 ARG A C 1
ATOM 2664 O O . ARG A 1 316 ? -6.174 5.853 13.379 1.00 61.16 316 ARG A O 1
ATOM 2671 N N . GLU A 1 317 ? -3.937 5.567 13.580 1.00 50.88 317 GLU A N 1
ATOM 2672 C CA . GLU A 1 317 ? -3.648 5.682 12.151 1.00 50.88 317 GLU A CA 1
ATOM 2673 C C . GLU A 1 317 ? -4.517 4.675 11.392 1.00 50.88 317 GLU A C 1
ATOM 2675 O O . GLU A 1 317 ? -4.736 3.559 11.882 1.00 50.88 317 GLU A O 1
ATOM 2680 N N . TRP A 1 318 ? -5.060 5.089 10.245 1.00 49.41 318 TRP A N 1
ATOM 2681 C CA . TRP A 1 318 ? -5.760 4.186 9.341 1.00 49.41 318 TRP A CA 1
ATOM 2682 C C . TRP A 1 318 ? -4.740 3.176 8.824 1.00 49.41 318 TRP A C 1
ATOM 2684 O O . TRP A 1 318 ? -4.111 3.344 7.781 1.00 49.41 318 TRP A O 1
ATOM 2694 N N . LEU A 1 319 ? -4.539 2.128 9.613 1.00 45.16 319 LEU A N 1
ATOM 2695 C CA . LEU A 1 319 ? -3.788 0.965 9.221 1.00 45.16 319 LEU A CA 1
ATOM 2696 C C . LEU A 1 319 ? -4.690 0.269 8.216 1.00 45.16 319 LEU A C 1
ATOM 2698 O O . LEU A 1 319 ? -5.546 -0.545 8.577 1.00 45.16 319 LEU A O 1
ATOM 2702 N N . GLY A 1 320 ? -4.498 0.574 6.936 1.00 46.84 320 GLY A N 1
ATOM 2703 C CA . GLY A 1 320 ? -4.684 -0.495 5.977 1.00 46.84 320 GLY A CA 1
ATOM 2704 C C . GLY A 1 320 ? -3.976 -1.720 6.509 1.00 46.84 320 GLY A C 1
ATOM 2705 O O . GLY A 1 320 ? -2.886 -1.593 7.051 1.00 46.84 320 GLY A O 1
ATOM 2706 N N . TRP A 1 321 ? -4.667 -2.855 6.509 1.00 42.03 321 TRP A N 1
ATOM 2707 C CA . TRP A 1 321 ? -4.279 -4.095 7.178 1.00 42.03 321 TRP A CA 1
ATOM 2708 C C . TRP A 1 321 ? -2.818 -4.504 6.906 1.00 42.03 321 TRP A C 1
ATOM 2710 O O . TRP A 1 321 ? -2.558 -5.339 6.045 1.00 42.03 321 TRP A O 1
ATOM 2720 N N . GLY A 1 322 ? -1.864 -3.940 7.646 1.00 35.78 322 GLY A N 1
ATOM 2721 C CA . GLY A 1 322 ? -0.452 -4.039 7.302 1.00 35.78 322 GLY A CA 1
ATOM 2722 C C . GLY A 1 322 ? 0.424 -3.201 8.223 1.00 35.78 322 GLY A C 1
ATOM 2723 O O . GLY A 1 322 ? 0.817 -2.094 7.887 1.00 35.78 322 GLY A O 1
ATOM 2724 N N . SER A 1 323 ? 0.762 -3.743 9.391 1.00 31.31 323 SER A N 1
ATOM 2725 C CA . SER A 1 323 ? 1.922 -3.266 10.161 1.00 31.31 323 SER A CA 1
ATOM 2726 C C . SER A 1 323 ? 2.749 -4.402 10.765 1.00 31.31 323 SER A C 1
ATOM 2728 O O . SER A 1 323 ? 3.424 -4.231 11.776 1.00 31.31 323 SER A O 1
ATOM 2730 N N . LYS A 1 324 ? 2.729 -5.570 10.111 1.00 34.25 324 LYS A N 1
ATOM 2731 C CA . LYS A 1 324 ? 3.743 -6.624 10.234 1.00 34.25 324 LYS A CA 1
ATOM 2732 C C . LYS A 1 324 ? 3.742 -7.468 8.961 1.00 34.25 324 LYS A C 1
ATOM 2734 O O . LYS A 1 324 ? 2.669 -7.723 8.409 1.00 34.25 324 LYS A O 1
ATOM 2739 N N . GLU A 1 325 ? 4.923 -7.889 8.511 1.00 38.38 325 GLU A N 1
ATOM 2740 C CA . GLU A 1 325 ? 5.110 -8.901 7.463 1.00 38.38 325 GLU A CA 1
ATOM 2741 C C . GLU A 1 325 ? 4.488 -10.224 7.927 1.00 38.38 325 GLU A C 1
ATOM 2743 O O . GLU A 1 325 ? 5.126 -11.076 8.533 1.00 38.38 325 GLU A O 1
ATOM 2748 N N . LEU A 1 326 ? 3.181 -10.357 7.726 1.00 42.94 326 LEU A N 1
ATOM 2749 C CA . LEU A 1 326 ? 2.480 -11.624 7.853 1.00 42.94 326 LEU A CA 1
ATOM 2750 C C . LEU A 1 326 ? 2.698 -12.409 6.564 1.00 42.94 326 LEU A C 1
ATOM 2752 O O . LEU A 1 326 ? 2.643 -11.830 5.477 1.00 42.94 326 LEU A O 1
ATOM 2756 N N . SER A 1 327 ? 2.879 -13.722 6.677 1.00 47.03 327 SER A N 1
ATOM 2757 C CA . SER A 1 327 ? 2.916 -14.580 5.494 1.00 47.03 327 SER A CA 1
ATOM 2758 C C . SER A 1 327 ? 1.616 -14.431 4.675 1.00 47.03 327 SER A C 1
ATOM 2760 O O . SER A 1 327 ? 0.545 -14.184 5.253 1.00 47.03 327 SER A O 1
ATOM 2762 N N . PRO A 1 328 ? 1.648 -14.601 3.339 1.00 44.88 328 PRO A N 1
ATOM 2763 C CA . PRO A 1 328 ? 0.450 -14.542 2.497 1.00 44.88 328 PRO A CA 1
ATOM 2764 C C . PRO A 1 328 ? -0.682 -15.467 2.972 1.00 44.88 328 PRO A C 1
ATOM 2766 O O . PRO A 1 328 ? -1.861 -15.167 2.793 1.00 44.88 328 PRO A O 1
ATOM 2769 N N . GLU A 1 329 ? -0.353 -16.592 3.606 1.00 43.09 329 GLU A N 1
ATOM 2770 C CA . GLU A 1 329 ? -1.321 -17.542 4.159 1.00 43.09 329 GLU A CA 1
ATOM 2771 C C . GLU A 1 329 ? -1.955 -17.048 5.473 1.00 43.09 329 GLU A C 1
ATOM 2773 O O . GLU A 1 329 ? -3.169 -17.159 5.666 1.00 43.09 329 GLU A O 1
ATOM 2778 N N . GLU A 1 330 ? -1.185 -16.400 6.351 1.00 44.62 330 GLU A N 1
ATOM 2779 C CA . GLU A 1 330 ? -1.709 -15.772 7.569 1.00 44.62 330 GLU A CA 1
ATOM 2780 C C . GLU A 1 330 ? -2.534 -14.518 7.279 1.00 44.62 330 GLU A C 1
ATOM 2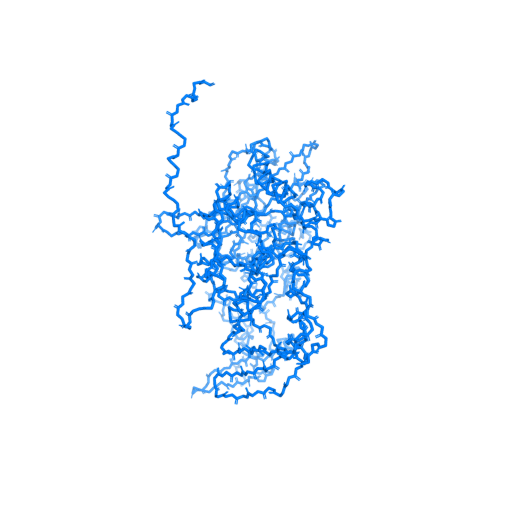782 O O . GLU A 1 330 ? -3.552 -14.301 7.947 1.00 44.62 330 GLU A O 1
ATOM 2787 N N . LYS A 1 331 ? -2.145 -13.728 6.266 1.00 49.94 331 LYS A N 1
ATOM 2788 C CA . LYS A 1 331 ? -2.964 -12.628 5.729 1.00 49.94 331 LYS A CA 1
ATOM 2789 C C . LYS A 1 331 ? -4.305 -13.175 5.241 1.00 49.94 331 LYS A C 1
ATOM 2791 O O . LYS A 1 331 ? -5.346 -12.731 5.725 1.00 49.94 331 LYS A O 1
ATOM 2796 N N . ARG A 1 332 ? -4.287 -14.220 4.401 1.00 44.75 332 ARG A N 1
ATOM 2797 C CA . ARG A 1 332 ? -5.491 -14.908 3.895 1.00 44.75 332 ARG A CA 1
ATOM 2798 C C . ARG A 1 332 ? -6.363 -15.490 5.013 1.00 44.75 332 ARG A C 1
ATOM 2800 O O . ARG A 1 332 ? -7.586 -15.378 4.954 1.00 44.75 332 ARG A O 1
ATOM 2807 N N . ARG A 1 333 ? -5.775 -16.075 6.064 1.00 45.41 333 ARG A N 1
ATOM 2808 C CA . ARG A 1 333 ? -6.512 -16.615 7.225 1.00 45.41 333 ARG A CA 1
ATOM 2809 C C . ARG A 1 333 ? -7.165 -15.515 8.069 1.00 45.41 333 ARG A C 1
ATOM 2811 O O . ARG A 1 333 ? -8.330 -15.646 8.437 1.00 45.41 333 ARG A O 1
ATOM 2818 N N . LYS A 1 334 ? -6.441 -14.429 8.366 1.00 47.12 334 LYS A N 1
ATOM 2819 C CA . LYS A 1 334 ? -6.956 -13.294 9.156 1.00 47.12 334 LYS A CA 1
ATOM 2820 C C . LYS A 1 334 ? -7.996 -12.475 8.384 1.00 47.12 334 LYS A C 1
ATOM 2822 O O . LYS A 1 334 ? -8.949 -12.005 8.995 1.00 47.12 334 LYS A O 1
ATOM 2827 N N . GLN A 1 335 ? -7.852 -12.349 7.065 1.00 45.81 335 GLN A N 1
ATOM 2828 C CA . GLN A 1 335 ? -8.786 -11.613 6.206 1.00 45.81 335 GLN A CA 1
ATOM 2829 C C . GLN A 1 335 ? -10.072 -12.392 5.899 1.00 45.81 335 GLN A C 1
ATOM 2831 O O . GLN A 1 335 ? -11.142 -11.787 5.943 1.00 45.81 335 GLN A O 1
ATOM 2836 N N . ARG A 1 336 ? -10.015 -13.719 5.685 1.00 39.72 336 ARG A N 1
ATOM 2837 C CA . ARG A 1 336 ? -11.225 -14.564 5.553 1.00 39.72 336 ARG A CA 1
ATOM 2838 C C . ARG A 1 336 ? -12.125 -14.506 6.788 1.00 39.72 336 ARG A C 1
ATOM 2840 O O . ARG A 1 336 ? -13.343 -14.519 6.658 1.00 39.72 336 ARG A O 1
ATOM 2847 N N . ALA A 1 337 ? -11.531 -14.375 7.974 1.00 43.56 337 ALA A N 1
ATOM 2848 C CA . ALA A 1 337 ? -12.269 -14.154 9.214 1.00 43.56 337 ALA A CA 1
ATOM 2849 C C . ALA A 1 337 ? -12.843 -12.728 9.350 1.00 43.56 337 ALA A C 1
ATOM 2851 O O . ALA A 1 337 ? -13.672 -12.507 10.225 1.00 43.56 337 ALA A O 1
ATOM 2852 N N . TYR A 1 338 ? -12.394 -11.758 8.541 1.00 44.91 338 TYR A N 1
ATOM 2853 C CA . TYR A 1 338 ? -12.738 -10.341 8.707 1.00 44.91 338 TYR A CA 1
ATOM 2854 C C . TYR A 1 338 ? -13.763 -9.826 7.697 1.00 44.91 338 TYR A C 1
ATOM 2856 O O . TYR A 1 338 ? -14.661 -9.105 8.100 1.00 44.91 338 TYR A O 1
ATOM 2864 N N . TYR A 1 339 ? -13.653 -10.165 6.407 1.00 39.75 339 TYR A N 1
ATOM 2865 C CA . TYR A 1 339 ? -14.478 -9.546 5.352 1.00 39.75 339 TYR A CA 1
ATOM 2866 C C . TYR A 1 339 ? -15.801 -10.269 5.059 1.00 39.75 339 TYR A C 1
ATOM 2868 O O . TYR A 1 339 ? -16.710 -9.663 4.504 1.00 39.75 339 TYR A O 1
ATOM 2876 N N . ASN A 1 340 ? -15.950 -11.529 5.480 1.00 41.06 340 ASN A N 1
ATOM 2877 C CA . ASN A 1 340 ? -17.177 -12.307 5.258 1.00 41.06 340 ASN A CA 1
ATOM 2878 C C . ASN A 1 340 ? -18.215 -12.160 6.385 1.00 41.06 340 ASN A C 1
ATOM 2880 O O . ASN A 1 340 ? -19.210 -12.884 6.409 1.00 41.06 340 ASN A O 1
ATOM 2884 N N . GLU A 1 341 ? -18.004 -11.236 7.327 1.00 51.38 341 GLU A N 1
ATOM 2885 C CA . GLU A 1 341 ? -18.918 -11.015 8.446 1.00 51.38 341 GLU A CA 1
ATOM 2886 C C . GLU A 1 341 ? -19.630 -9.655 8.298 1.00 51.38 341 GLU A C 1
ATOM 2888 O O . GLU A 1 341 ? -18.957 -8.624 8.251 1.00 51.38 341 GLU A O 1
ATOM 2893 N N . PRO A 1 342 ? -20.981 -9.604 8.270 1.00 46.00 342 PRO A N 1
ATOM 2894 C CA . PRO A 1 342 ? -21.764 -8.369 8.087 1.00 46.00 342 PRO A CA 1
ATOM 2895 C C . PRO A 1 342 ? -21.445 -7.209 9.055 1.00 46.00 342 PRO A C 1
ATOM 2897 O O . PRO A 1 342 ? -21.863 -6.081 8.819 1.00 46.00 342 PRO A O 1
ATOM 2900 N N . PHE A 1 343 ? -20.706 -7.466 10.140 1.00 58.59 343 PHE A N 1
ATOM 2901 C CA . PHE A 1 343 ? -20.331 -6.500 11.181 1.00 58.59 343 PHE A CA 1
ATOM 2902 C C . PHE A 1 343 ? -18.869 -6.032 11.137 1.00 58.59 343 PHE A C 1
ATOM 2904 O O . PHE A 1 343 ? -18.426 -5.317 12.042 1.00 58.59 343 PHE A O 1
ATOM 2911 N N . ALA A 1 344 ? -18.104 -6.417 10.114 1.00 62.62 344 ALA A N 1
ATOM 2912 C CA . ALA A 1 344 ? -16.696 -6.048 9.970 1.00 62.62 344 ALA A CA 1
ATOM 2913 C C . ALA A 1 344 ? -16.467 -4.526 10.019 1.00 62.62 344 ALA A C 1
ATOM 2915 O O . ALA A 1 344 ? -15.552 -4.054 10.698 1.00 62.62 344 ALA A O 1
ATOM 2916 N N . TYR A 1 345 ? -17.345 -3.768 9.354 1.00 70.38 345 TYR A N 1
ATOM 2917 C CA . TYR A 1 345 ? -17.307 -2.306 9.286 1.00 70.38 345 TYR A CA 1
ATOM 2918 C C . TYR A 1 345 ? -17.535 -1.657 10.654 1.00 70.38 345 TYR A C 1
ATOM 2920 O O . TYR A 1 345 ? -16.728 -0.834 11.086 1.00 70.38 345 TYR A O 1
ATOM 2928 N N . ASP A 1 346 ? -18.574 -2.080 11.384 1.00 76.50 346 ASP A N 1
ATOM 2929 C CA . ASP A 1 346 ? -18.872 -1.546 12.718 1.00 76.50 346 ASP A CA 1
ATOM 2930 C C . ASP A 1 346 ? -17.718 -1.777 13.677 1.00 76.50 346 ASP A C 1
ATOM 2932 O O . ASP A 1 346 ? -17.336 -0.896 14.441 1.00 76.50 346 ASP A O 1
ATOM 2936 N N . ARG A 1 347 ? -17.158 -2.985 13.650 1.00 73.75 347 ARG A N 1
ATOM 2937 C CA . ARG A 1 347 ? -16.066 -3.342 14.538 1.00 73.75 347 ARG A CA 1
ATOM 2938 C C . ARG A 1 347 ? -14.815 -2.532 14.224 1.00 73.75 347 ARG A C 1
ATOM 2940 O O . ARG A 1 347 ? -14.169 -2.047 15.152 1.00 73.75 347 ARG A O 1
ATOM 2947 N N . TYR A 1 348 ? -14.473 -2.408 12.943 1.00 74.69 348 TYR A N 1
ATOM 2948 C CA . TYR A 1 348 ? -13.330 -1.614 12.514 1.00 74.69 348 TYR A CA 1
ATOM 2949 C C . TYR A 1 348 ? -13.480 -0.166 12.986 1.00 74.69 348 TYR A C 1
ATOM 2951 O O . TYR A 1 348 ? -12.600 0.349 13.671 1.00 74.69 348 TYR A O 1
ATOM 2959 N N . ILE A 1 349 ? -14.633 0.453 12.715 1.00 82.56 349 ILE A N 1
ATOM 2960 C CA . ILE A 1 349 ? -14.928 1.820 13.146 1.00 82.56 349 ILE A CA 1
ATOM 2961 C C . ILE A 1 349 ? -14.881 1.938 14.672 1.00 82.56 349 ILE A C 1
ATOM 2963 O O . ILE A 1 349 ? -14.212 2.832 15.185 1.00 82.56 349 ILE A O 1
ATOM 2967 N N . ALA A 1 350 ? -15.508 1.023 15.415 1.00 85.06 350 ALA A N 1
ATOM 2968 C CA . ALA A 1 350 ? -15.536 1.061 16.876 1.00 85.06 350 ALA A CA 1
ATOM 2969 C C . ALA A 1 350 ? -14.129 1.102 17.500 1.00 85.06 350 ALA A C 1
ATOM 2971 O O . ALA A 1 350 ? -13.934 1.784 18.503 1.00 85.06 350 ALA A O 1
ATOM 2972 N N . CYS A 1 351 ? -13.126 0.451 16.895 1.00 80.81 351 CYS A N 1
ATOM 2973 C CA . CYS A 1 351 ? -11.734 0.493 17.364 1.00 80.81 351 CYS A CA 1
ATOM 2974 C C . CYS A 1 351 ? -11.102 1.898 17.354 1.00 80.81 351 CYS A C 1
ATOM 2976 O O . CYS A 1 351 ? -10.098 2.111 18.039 1.00 80.81 351 CYS A O 1
ATOM 2978 N N . HIS A 1 352 ? -11.654 2.854 16.600 1.00 83.81 352 HIS A N 1
ATOM 2979 C CA . HIS A 1 352 ? -11.186 4.242 16.605 1.00 83.81 352 HIS A CA 1
ATOM 2980 C C . HIS A 1 352 ? -11.730 5.051 17.793 1.00 83.81 352 HIS A C 1
ATOM 2982 O O . HIS A 1 352 ? -11.176 6.106 18.111 1.00 83.81 352 HIS A O 1
ATOM 2988 N N . ASP A 1 353 ? -12.745 4.550 18.503 1.00 87.00 353 ASP A N 1
ATOM 2989 C CA . ASP A 1 353 ? -13.230 5.156 19.740 1.00 87.00 353 ASP A CA 1
ATOM 2990 C C . ASP A 1 353 ? -12.410 4.690 20.955 1.00 87.00 353 ASP A C 1
ATOM 2992 O O . ASP A 1 353 ? -12.721 3.703 21.629 1.00 87.00 353 ASP A O 1
ATOM 2996 N N . LYS A 1 354 ? -11.376 5.470 21.288 1.00 83.06 354 LYS A N 1
ATOM 2997 C CA . LYS A 1 354 ? -10.486 5.220 22.435 1.00 83.06 354 LYS A CA 1
ATOM 2998 C C . LYS A 1 354 ? -11.165 5.355 23.807 1.00 83.06 354 LYS A C 1
ATOM 3000 O O . LYS A 1 354 ? -10.543 5.003 24.809 1.00 83.06 354 LYS A O 1
ATOM 3005 N N . ARG A 1 355 ? -12.393 5.885 23.894 1.00 83.38 355 ARG A N 1
ATOM 3006 C CA . ARG A 1 355 ? -13.160 5.945 25.154 1.00 83.38 355 ARG A CA 1
ATOM 3007 C C . ARG A 1 355 ? -13.982 4.691 25.391 1.00 83.38 355 ARG A C 1
ATOM 3009 O O . ARG A 1 355 ? -14.275 4.379 26.538 1.00 83.38 355 ARG A O 1
ATOM 3016 N N . ARG A 1 356 ? -14.384 3.995 24.329 1.00 83.38 356 ARG A N 1
ATOM 3017 C CA . ARG A 1 356 ? -15.237 2.799 24.412 1.00 83.38 356 ARG A CA 1
ATOM 3018 C C . ARG A 1 356 ? -14.463 1.505 24.226 1.00 83.38 356 ARG A C 1
ATOM 3020 O O . ARG A 1 356 ? -14.883 0.473 24.750 1.00 83.38 356 ARG A O 1
ATOM 3027 N N . VAL A 1 357 ? -13.367 1.554 23.471 1.00 85.69 357 VAL A N 1
ATOM 3028 C CA . VAL A 1 357 ? -12.671 0.364 22.994 1.00 85.69 357 VAL A CA 1
ATOM 3029 C C . VAL A 1 357 ? -11.198 0.401 23.374 1.00 85.69 357 VAL A C 1
ATOM 3031 O O . VAL A 1 357 ? -10.449 1.312 23.023 1.00 85.69 357 VAL A O 1
ATOM 3034 N N . PHE A 1 358 ? -10.765 -0.651 24.061 1.00 82.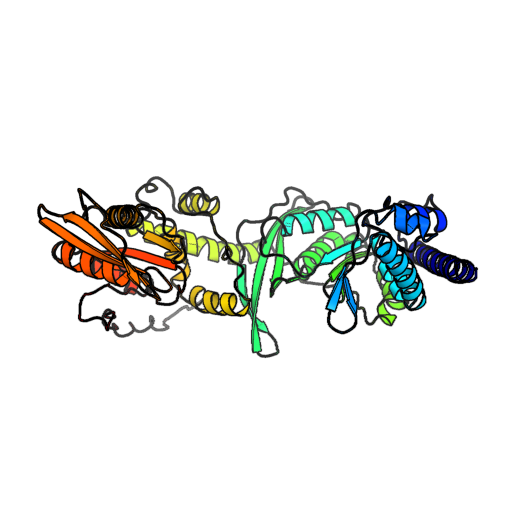06 358 PHE A N 1
ATOM 3035 C CA . PHE A 1 358 ? -9.361 -0.977 24.240 1.00 82.06 358 PHE A CA 1
ATOM 3036 C C . PHE A 1 358 ? -8.946 -1.963 23.152 1.00 82.06 358 PHE A C 1
ATOM 3038 O O . PHE A 1 358 ? -9.335 -3.129 23.180 1.00 82.06 358 PHE A O 1
ATOM 3045 N N . PHE A 1 359 ? -8.160 -1.486 22.192 1.00 77.44 359 PHE A N 1
ATOM 3046 C CA . PHE A 1 359 ? -7.580 -2.303 21.132 1.00 77.44 359 PHE A CA 1
ATOM 3047 C C . PHE A 1 359 ? -6.062 -2.143 21.153 1.00 77.44 359 PHE A C 1
ATOM 3049 O O . PHE A 1 359 ? -5.602 -1.027 20.941 1.00 77.44 359 PHE A O 1
ATOM 3056 N N . GLU A 1 360 ? -5.288 -3.195 21.421 1.00 69.50 360 GLU A N 1
ATOM 3057 C CA . GLU A 1 360 ? -3.812 -3.152 21.465 1.00 69.50 360 GLU A CA 1
ATOM 3058 C C . GLU A 1 360 ? -3.179 -4.483 21.056 1.00 69.50 360 GLU A C 1
ATOM 3060 O O . GLU A 1 360 ? -3.774 -5.541 21.247 1.00 69.50 360 GLU A O 1
ATOM 3065 N N . SER A 1 361 ? -1.941 -4.441 20.556 1.00 64.88 361 SER A N 1
ATOM 3066 C CA . SER A 1 361 ? -1.163 -5.656 20.286 1.00 64.88 361 SER A CA 1
ATOM 3067 C C . SER A 1 361 ? -0.747 -6.364 21.580 1.00 64.88 361 SER A C 1
ATOM 3069 O O . SER A 1 361 ? -0.286 -5.736 22.534 1.00 64.88 361 SER A O 1
ATOM 3071 N N . MET A 1 362 ? -0.874 -7.693 21.585 1.00 59.06 362 MET A N 1
ATOM 3072 C CA . MET A 1 362 ? -0.464 -8.583 22.676 1.00 59.06 362 MET A CA 1
ATOM 3073 C C . MET A 1 362 ? 1.056 -8.774 22.771 1.00 59.06 362 MET A C 1
ATOM 3075 O O . MET A 1 362 ? 1.541 -9.326 23.761 1.00 59.06 362 MET A O 1
ATOM 3079 N N . GLU A 1 363 ? 1.800 -8.350 21.746 1.00 55.91 363 GLU A N 1
ATOM 3080 C CA . GLU A 1 363 ? 3.245 -8.561 21.617 1.00 55.91 363 GLU A CA 1
ATOM 3081 C C . GLU A 1 363 ? 4.086 -7.438 22.229 1.00 55.91 363 GLU A C 1
ATOM 3083 O O . GLU A 1 363 ? 5.314 -7.541 22.222 1.00 55.91 363 GLU A O 1
ATOM 3088 N N . ARG A 1 364 ? 3.465 -6.364 22.746 1.00 52.25 364 ARG A N 1
ATOM 3089 C CA . ARG A 1 364 ? 4.220 -5.248 23.332 1.00 52.25 364 ARG A CA 1
ATOM 3090 C C . ARG A 1 364 ? 5.237 -5.759 24.359 1.00 52.25 364 ARG A C 1
ATOM 3092 O O . ARG A 1 364 ? 4.919 -6.545 25.255 1.00 52.25 364 ARG A O 1
ATOM 3099 N N . TYR A 1 365 ? 6.472 -5.282 24.196 1.00 45.47 365 TYR A N 1
ATOM 3100 C CA . TYR A 1 365 ? 7.539 -5.389 25.185 1.00 45.47 365 TYR A CA 1
ATOM 3101 C C . TYR A 1 365 ? 7.031 -4.837 26.522 1.00 45.47 365 TYR A C 1
ATOM 3103 O O . TYR A 1 365 ? 6.265 -3.883 26.514 1.00 45.47 365 TYR A O 1
ATOM 3111 N N . CYS A 1 366 ? 7.394 -5.463 27.643 1.00 55.34 366 CYS A N 1
ATOM 3112 C CA . CYS A 1 366 ? 6.901 -5.123 28.979 1.00 55.34 366 CYS A CA 1
ATOM 3113 C C . CYS A 1 366 ? 7.657 -3.893 29.515 1.00 55.34 366 CYS A C 1
ATOM 3115 O O . CYS A 1 366 ? 8.785 -4.081 29.977 1.00 55.34 366 CYS A O 1
ATOM 3117 N N . PRO A 1 367 ? 7.114 -2.659 29.441 1.00 58.47 367 PRO A N 1
ATOM 3118 C CA . PRO A 1 367 ? 7.743 -1.524 30.103 1.00 58.47 367 PRO A CA 1
ATOM 3119 C C . PRO A 1 367 ? 7.681 -1.697 31.629 1.00 58.47 367 PRO A C 1
ATOM 3121 O O . PRO A 1 367 ? 6.941 -2.544 32.148 1.00 58.47 367 PRO A O 1
ATOM 3124 N N . GLU A 1 368 ? 8.453 -0.879 32.340 1.00 62.12 368 GLU A N 1
ATOM 3125 C CA . GLU A 1 368 ? 8.151 -0.553 33.737 1.00 62.12 368 GLU A CA 1
ATOM 3126 C C . GLU A 1 368 ? 6.719 0.035 33.785 1.00 62.12 368 GLU A C 1
ATOM 3128 O O . GLU A 1 368 ? 6.328 0.745 32.863 1.00 62.12 368 GLU A O 1
ATOM 3133 N N . ASP A 1 369 ? 5.909 -0.326 34.785 1.00 79.12 369 ASP A N 1
ATOM 3134 C CA . ASP A 1 369 ? 4.526 0.157 34.995 1.00 79.12 369 ASP A CA 1
ATOM 3135 C C . ASP A 1 369 ? 3.404 -0.385 34.069 1.00 79.12 369 ASP A C 1
ATOM 3137 O O . ASP A 1 369 ? 2.285 0.139 34.056 1.00 79.12 369 ASP A O 1
ATOM 3141 N N . ILE A 1 370 ? 3.628 -1.487 33.336 1.00 81.44 370 ILE A N 1
ATOM 3142 C CA . ILE A 1 370 ? 2.614 -2.082 32.431 1.00 81.44 370 ILE A CA 1
ATOM 3143 C C . ILE A 1 370 ? 1.258 -2.392 33.100 1.00 81.44 370 ILE A C 1
ATOM 3145 O O . ILE A 1 370 ? 0.197 -2.289 32.483 1.00 81.44 370 ILE A O 1
ATOM 3149 N N . GLY A 1 371 ? 1.274 -2.840 34.349 1.00 83.88 371 GLY A N 1
ATOM 3150 C CA . GLY A 1 371 ? 0.098 -3.164 35.141 1.00 83.88 371 GLY A CA 1
ATOM 3151 C C . GLY A 1 371 ? -0.663 -1.923 35.594 1.00 83.88 371 GLY A C 1
ATOM 3152 O O . GLY A 1 371 ? -1.896 -1.967 35.635 1.00 83.88 371 GLY A O 1
ATOM 3153 N N . VAL A 1 372 ? 0.049 -0.829 35.887 1.00 88.19 372 VAL A N 1
ATOM 3154 C CA . VAL A 1 372 ? -0.560 0.485 36.144 1.00 88.19 372 VAL A CA 1
ATOM 3155 C C . VAL A 1 372 ? -1.258 0.980 34.884 1.00 88.19 372 VAL A C 1
ATOM 3157 O O . VAL A 1 372 ? -2.474 1.174 34.909 1.00 88.19 372 VAL A O 1
ATOM 3160 N N . GLU A 1 373 ? -0.531 1.072 33.767 1.00 86.94 373 GLU A N 1
ATOM 3161 C CA . GLU A 1 373 ? -1.072 1.553 32.490 1.00 86.94 373 GLU A CA 1
ATOM 3162 C C . GLU A 1 373 ? -2.300 0.747 32.055 1.00 86.94 373 GLU A C 1
ATOM 3164 O O . GLU A 1 373 ? -3.317 1.302 31.634 1.00 86.94 373 GLU A O 1
ATOM 3169 N N . LEU A 1 374 ? -2.235 -0.582 32.178 1.00 86.88 374 LEU A N 1
ATOM 3170 C CA . LEU A 1 374 ? -3.345 -1.458 31.833 1.00 86.88 374 LEU A CA 1
ATOM 3171 C C . LEU A 1 374 ? -4.583 -1.160 32.684 1.00 86.88 374 LEU A C 1
ATOM 3173 O O . LEU A 1 374 ? -5.676 -1.028 32.136 1.00 86.88 374 LEU A O 1
ATOM 3177 N N . LEU A 1 375 ? -4.440 -1.064 34.009 1.00 90.50 375 LEU A N 1
ATOM 3178 C CA . LEU A 1 375 ? -5.573 -0.783 34.891 1.00 90.50 375 LEU A CA 1
ATOM 3179 C C . LEU A 1 375 ? -6.160 0.604 34.646 1.00 90.50 375 LEU A C 1
ATOM 3181 O O . LEU A 1 375 ? -7.382 0.736 34.649 1.00 90.50 375 LEU A O 1
ATOM 3185 N N . GLU A 1 376 ? -5.325 1.606 34.379 1.00 90.25 376 GLU A N 1
ATOM 3186 C CA . GLU A 1 376 ? -5.775 2.945 33.999 1.00 90.25 376 GLU A CA 1
ATOM 3187 C C . GLU A 1 376 ? -6.537 2.932 32.671 1.00 90.25 376 GLU A C 1
ATOM 3189 O O . GLU A 1 376 ? -7.585 3.566 32.554 1.00 90.25 376 GLU A O 1
ATOM 3194 N N . LYS A 1 377 ? -6.081 2.162 31.674 1.00 87.38 377 LYS A N 1
ATOM 3195 C CA . LYS A 1 377 ? -6.801 2.008 30.400 1.00 87.38 377 LYS A CA 1
ATOM 3196 C C . LYS A 1 377 ? -8.130 1.288 30.562 1.00 87.38 377 LYS A C 1
ATOM 3198 O O . LYS A 1 377 ? -9.116 1.711 29.961 1.00 87.38 377 LYS A O 1
ATOM 3203 N N . LEU A 1 378 ? -8.182 0.234 31.373 1.00 89.94 378 LEU A N 1
ATOM 3204 C CA . LEU A 1 378 ? -9.438 -0.452 31.676 1.00 89.94 378 LEU A CA 1
ATOM 3205 C C . LEU A 1 378 ? -10.392 0.487 32.412 1.00 89.94 378 LEU A C 1
ATOM 3207 O O . LEU A 1 378 ? -11.542 0.630 32.007 1.00 89.94 378 LEU A O 1
ATOM 3211 N N . ALA A 1 379 ? -9.894 1.211 33.413 1.00 92.06 379 ALA A N 1
ATOM 3212 C CA . ALA A 1 379 ? -10.663 2.219 34.127 1.00 92.06 379 ALA A CA 1
ATOM 3213 C C . ALA A 1 379 ? -11.226 3.291 33.189 1.00 92.06 379 ALA A C 1
ATOM 3215 O O . ALA A 1 379 ? -12.415 3.609 33.259 1.00 92.06 379 ALA A O 1
ATOM 3216 N N . TRP A 1 380 ? -10.400 3.774 32.261 1.00 90.12 380 TRP A N 1
ATOM 3217 C CA . TRP A 1 380 ? -10.780 4.757 31.254 1.00 90.12 380 TRP A CA 1
ATOM 3218 C C . TRP A 1 380 ? -11.956 4.284 30.394 1.00 90.12 380 TRP A C 1
ATOM 3220 O O . TRP A 1 380 ? -12.957 4.992 30.286 1.00 90.12 380 TRP A O 1
ATOM 3230 N N . ILE A 1 381 ? -11.888 3.063 29.847 1.00 89.94 381 ILE A N 1
ATOM 3231 C CA . ILE A 1 381 ? -12.970 2.532 29.000 1.00 89.94 381 ILE A CA 1
ATOM 3232 C C . ILE A 1 381 ? -14.201 2.064 29.788 1.00 89.94 381 ILE A C 1
ATOM 3234 O O . ILE A 1 381 ? -15.245 1.780 29.205 1.00 89.94 381 ILE A O 1
ATOM 3238 N N . SER A 1 382 ? -14.109 1.995 31.118 1.00 90.31 382 SER A N 1
ATOM 3239 C CA . SER A 1 382 ? -15.183 1.508 31.988 1.00 90.31 382 SER A CA 1
ATOM 3240 C C . SER A 1 382 ? -16.361 2.464 32.149 1.00 90.31 382 SER A C 1
ATOM 3242 O O . SER A 1 382 ? -17.356 2.102 32.772 1.00 90.31 382 SER A O 1
ATOM 3244 N N . ARG A 1 383 ? -16.266 3.695 31.630 1.00 85.69 383 ARG A N 1
ATOM 3245 C CA . ARG A 1 383 ? -17.273 4.750 31.850 1.00 85.69 383 ARG A CA 1
ATOM 3246 C C . ARG A 1 383 ? -17.453 5.077 33.343 1.00 85.69 383 ARG A C 1
ATOM 3248 O O . ARG A 1 383 ? -18.547 5.402 33.794 1.00 85.69 383 ARG A O 1
ATOM 3255 N N . GLY A 1 384 ? -16.370 4.970 34.113 1.00 89.06 384 GLY A N 1
ATOM 3256 C CA . GLY A 1 384 ? -16.317 5.318 35.535 1.00 89.06 384 GLY A CA 1
ATOM 3257 C C . GLY A 1 384 ? -16.820 4.241 36.500 1.00 89.06 384 GLY A C 1
ATOM 3258 O O . GLY A 1 384 ? -16.704 4.424 37.710 1.00 89.06 384 GLY A O 1
ATOM 3259 N N . VAL A 1 385 ? -17.339 3.106 36.013 1.00 93.06 385 VAL A N 1
ATOM 3260 C CA . VAL A 1 385 ? -17.816 2.018 36.895 1.00 93.06 385 VAL A CA 1
ATOM 3261 C C . VAL A 1 385 ? -16.670 1.234 37.531 1.00 93.06 385 VAL A C 1
ATOM 3263 O O . VAL A 1 385 ? -16.822 0.680 38.621 1.00 93.06 385 VAL A O 1
ATOM 3266 N N . PHE A 1 386 ? -15.506 1.234 36.881 1.00 94.81 386 PHE A N 1
ATOM 3267 C CA . PHE A 1 386 ? -14.251 0.749 37.426 1.00 94.81 386 PHE A CA 1
ATOM 3268 C C . PHE A 1 386 ? -13.277 1.925 37.540 1.00 94.81 386 PHE A C 1
ATOM 3270 O O . PHE A 1 386 ? -12.720 2.375 36.547 1.00 94.81 386 PHE A O 1
ATOM 3277 N N . ASN A 1 387 ? -13.086 2.436 38.755 1.00 94.25 387 ASN A N 1
ATOM 3278 C CA . ASN A 1 387 ? -12.192 3.561 39.026 1.00 94.25 387 ASN A CA 1
ATOM 3279 C C . ASN A 1 387 ? -11.214 3.188 40.156 1.00 94.25 387 ASN A C 1
ATOM 3281 O O . ASN A 1 387 ? -11.467 3.520 41.320 1.00 94.25 387 ASN A O 1
ATOM 3285 N N . PRO A 1 388 ? -10.175 2.387 39.859 1.00 95.62 388 PRO A N 1
ATOM 3286 C CA . PRO A 1 388 ? -9.168 2.004 40.834 1.00 95.62 388 PRO A CA 1
ATOM 3287 C C . PRO A 1 388 ? -8.298 3.209 41.214 1.00 95.62 388 PRO A C 1
ATOM 3289 O O . PRO A 1 388 ? -7.972 4.047 40.379 1.00 95.62 388 PRO A O 1
ATOM 3292 N N . THR A 1 389 ? -7.891 3.281 42.477 1.00 94.88 389 THR A N 1
ATOM 3293 C CA . THR A 1 389 ? -6.955 4.289 42.992 1.00 94.88 389 THR A CA 1
ATOM 3294 C C . THR A 1 389 ? -5.760 3.618 43.657 1.00 94.88 389 THR A C 1
ATOM 3296 O O . THR A 1 389 ? -5.788 2.419 43.931 1.00 94.88 389 THR A O 1
ATOM 3299 N N . GLU A 1 390 ? -4.695 4.382 43.921 1.00 95.00 390 GLU A N 1
ATOM 3300 C CA . GLU A 1 390 ? -3.478 3.880 44.583 1.00 95.00 390 GLU A CA 1
ATOM 3301 C C . GLU A 1 390 ? -2.915 2.607 43.918 1.00 95.00 390 GLU A C 1
ATOM 3303 O O . GLU A 1 390 ? -2.555 1.640 44.593 1.00 95.00 390 GLU A O 1
ATOM 3308 N N . ILE A 1 391 ? -2.881 2.595 42.583 1.00 94.50 391 ILE A N 1
ATOM 3309 C CA . ILE A 1 391 ? -2.415 1.450 41.802 1.00 94.50 391 ILE A CA 1
ATOM 3310 C C . ILE A 1 391 ? -0.904 1.300 41.998 1.00 94.50 391 ILE A C 1
ATOM 3312 O O . ILE A 1 391 ? -0.152 2.259 41.838 1.00 94.50 391 ILE A O 1
ATOM 3316 N N . LYS A 1 392 ? -0.461 0.104 42.387 1.00 92.62 392 LYS A N 1
ATOM 3317 C CA . LYS A 1 392 ? 0.944 -0.215 42.654 1.00 92.62 392 LYS A CA 1
ATOM 3318 C C . LYS A 1 392 ? 1.294 -1.599 42.147 1.00 92.62 392 LYS A C 1
ATOM 3320 O O . LYS A 1 392 ? 0.618 -2.589 42.443 1.00 92.62 392 LYS A O 1
ATOM 3325 N N . GLU A 1 393 ? 2.423 -1.686 41.473 1.00 90.94 393 GLU A N 1
ATOM 3326 C CA . GLU A 1 393 ? 2.997 -2.954 41.062 1.00 90.94 393 GLU A CA 1
ATOM 3327 C C . GLU A 1 393 ? 3.803 -3.593 42.187 1.00 90.94 393 GLU A C 1
ATOM 3329 O O . GLU A 1 393 ? 4.523 -2.938 42.939 1.00 90.94 393 GLU A O 1
ATOM 3334 N N . GLY A 1 394 ? 3.654 -4.905 42.336 1.00 86.69 394 GLY A N 1
ATOM 3335 C CA . GLY A 1 394 ? 4.574 -5.694 43.138 1.00 86.69 394 GLY A CA 1
ATOM 3336 C C . GLY A 1 394 ? 5.703 -6.266 42.288 1.00 86.69 394 GLY A C 1
ATOM 3337 O O . GLY A 1 394 ? 5.754 -6.117 41.074 1.00 86.69 394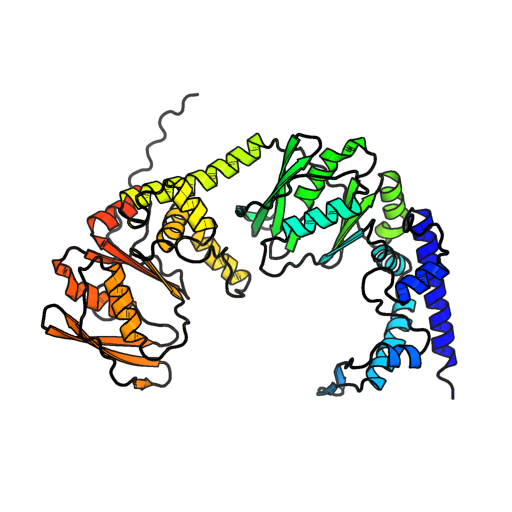 GLY A O 1
ATOM 3338 N N . ARG A 1 395 ? 6.606 -7.004 42.931 1.00 84.81 395 ARG A N 1
ATOM 3339 C CA . ARG A 1 395 ? 7.751 -7.611 42.246 1.00 84.81 395 ARG A CA 1
ATOM 3340 C C . ARG A 1 395 ? 7.314 -8.653 41.208 1.00 84.81 395 ARG A C 1
ATOM 3342 O O . ARG A 1 395 ? 6.677 -9.650 41.570 1.00 84.81 395 ARG A O 1
ATOM 3349 N N . THR A 1 396 ? 7.737 -8.464 39.958 1.00 82.69 396 THR A N 1
ATOM 3350 C CA . THR A 1 396 ? 7.580 -9.445 38.876 1.00 82.69 396 THR A CA 1
ATOM 3351 C C . THR A 1 396 ? 8.240 -10.767 39.251 1.00 82.69 396 THR A C 1
ATOM 3353 O O . THR A 1 396 ? 9.388 -10.814 39.699 1.00 82.69 396 THR A O 1
ATOM 3356 N N . ARG A 1 397 ? 7.500 -11.864 39.079 1.00 79.31 397 ARG A N 1
ATOM 3357 C CA . ARG A 1 397 ? 7.995 -13.228 39.282 1.00 79.31 397 ARG A CA 1
ATOM 3358 C C . ARG A 1 397 ? 8.153 -13.906 37.935 1.00 79.31 397 ARG A C 1
ATOM 3360 O O . ARG A 1 397 ? 7.169 -14.046 37.212 1.00 79.31 397 ARG A O 1
ATOM 3367 N N . TYR A 1 398 ? 9.367 -14.347 37.644 1.00 79.19 398 TYR A N 1
ATOM 3368 C CA . TYR A 1 398 ? 9.707 -15.056 36.418 1.00 79.19 398 TYR A CA 1
ATOM 3369 C C . TYR A 1 398 ? 9.686 -16.569 36.658 1.00 79.19 398 TYR A C 1
ATOM 3371 O O . TYR A 1 398 ? 10.188 -17.052 37.672 1.00 79.19 398 TYR A O 1
ATOM 3379 N N . ALA A 1 399 ? 9.085 -17.301 35.727 1.00 72.94 399 ALA A N 1
ATOM 3380 C CA . ALA A 1 399 ? 9.170 -18.748 35.580 1.00 72.94 399 ALA A CA 1
ATOM 3381 C C . ALA A 1 399 ? 9.694 -19.064 34.167 1.00 72.94 399 ALA A C 1
ATOM 3383 O O . ALA A 1 399 ? 9.846 -18.158 33.350 1.00 72.94 399 ALA A O 1
ATOM 3384 N N . LYS A 1 400 ? 9.985 -20.339 33.882 1.00 66.88 400 LYS A N 1
ATOM 3385 C CA . LYS A 1 400 ? 10.666 -20.755 32.643 1.00 66.88 400 LYS A CA 1
ATOM 3386 C C . LYS A 1 400 ? 9.979 -20.245 31.362 1.00 66.88 400 LYS A C 1
ATOM 3388 O O . LYS A 1 400 ? 10.667 -19.723 30.498 1.00 66.88 400 LYS A O 1
ATOM 3393 N N . ASP A 1 401 ? 8.646 -20.316 31.301 1.00 71.44 401 ASP A N 1
ATOM 3394 C CA . ASP A 1 401 ? 7.867 -20.008 30.085 1.00 71.44 401 ASP A CA 1
ATOM 3395 C C . ASP A 1 401 ? 6.818 -18.893 30.285 1.00 71.44 401 ASP A C 1
ATOM 3397 O O . ASP A 1 401 ? 5.951 -18.672 29.438 1.00 71.44 401 ASP A O 1
ATOM 3401 N N . TYR A 1 402 ? 6.833 -18.216 31.437 1.00 75.38 402 TYR A N 1
ATOM 3402 C CA . TYR A 1 402 ? 5.895 -17.134 31.740 1.00 75.38 402 TYR A CA 1
ATOM 3403 C C . TYR A 1 402 ? 6.403 -16.247 32.877 1.00 75.38 402 TYR A C 1
ATOM 3405 O O . TYR A 1 402 ? 7.204 -16.666 33.713 1.00 75.38 402 TYR A O 1
ATOM 3413 N N . TRP A 1 403 ? 5.877 -15.030 32.971 1.00 74.44 403 TRP A N 1
ATOM 3414 C CA . TRP A 1 403 ? 6.033 -14.184 34.147 1.00 74.44 403 TRP A CA 1
ATOM 3415 C C . TRP A 1 403 ? 4.688 -13.752 34.704 1.00 74.44 403 TRP A C 1
ATOM 3417 O O . TRP A 1 403 ? 3.643 -13.814 34.049 1.00 74.44 403 TRP A O 1
ATOM 3427 N N . THR A 1 404 ? 4.712 -13.345 35.968 1.00 82.81 404 THR A N 1
ATOM 3428 C CA . THR A 1 404 ? 3.526 -12.855 36.655 1.00 82.81 404 THR A CA 1
ATOM 3429 C C . THR A 1 404 ? 3.822 -11.589 37.429 1.00 82.81 404 THR A C 1
ATOM 3431 O O . THR A 1 404 ? 4.804 -11.545 38.172 1.00 82.81 404 THR A O 1
ATOM 3434 N N . LEU A 1 405 ? 2.938 -10.609 37.301 1.00 85.19 405 LEU A N 1
ATOM 3435 C CA . LEU A 1 405 ? 3.022 -9.314 37.957 1.00 85.19 405 LEU A CA 1
ATOM 3436 C C . LEU A 1 405 ? 1.788 -9.134 38.852 1.00 85.19 405 LEU A C 1
ATOM 3438 O O . LEU A 1 405 ? 0.664 -9.074 38.347 1.00 85.19 405 LEU A O 1
ATOM 3442 N N . PRO A 1 406 ? 1.947 -9.122 40.185 1.00 89.50 406 PRO A N 1
ATOM 3443 C CA . PRO A 1 406 ? 0.857 -8.756 41.075 1.00 89.50 406 PRO A CA 1
ATOM 3444 C C . PRO A 1 406 ? 0.629 -7.243 41.023 1.00 89.50 406 PRO A C 1
ATOM 3446 O O . PRO A 1 406 ? 1.566 -6.480 41.240 1.00 89.50 406 PRO A O 1
ATOM 3449 N N . ILE A 1 407 ? -0.615 -6.828 40.811 1.00 91.62 407 ILE A N 1
ATOM 3450 C CA . ILE A 1 407 ? -1.015 -5.422 40.798 1.00 91.62 407 ILE A CA 1
ATOM 3451 C C . ILE A 1 407 ? -1.968 -5.198 41.971 1.00 91.62 407 ILE A C 1
ATOM 3453 O O . ILE A 1 407 ? -2.979 -5.895 42.097 1.00 91.62 407 ILE A O 1
ATOM 3457 N N . HIS A 1 408 ? -1.617 -4.267 42.850 1.00 94.44 408 HIS A N 1
ATOM 3458 C CA . HIS A 1 408 ? -2.405 -3.878 44.015 1.00 94.44 408 HIS A CA 1
ATOM 3459 C C . HIS A 1 408 ? -3.092 -2.547 43.725 1.00 94.44 408 HIS A C 1
ATOM 3461 O O . HIS A 1 408 ? -2.497 -1.677 43.098 1.00 94.44 408 HIS A O 1
ATOM 3467 N N . PHE A 1 409 ? -4.333 -2.386 44.160 1.00 96.06 409 PHE A N 1
ATOM 3468 C CA . PHE A 1 409 ? -5.081 -1.139 43.997 1.00 96.06 409 PHE A CA 1
ATOM 3469 C C . PHE A 1 409 ? -6.196 -1.058 45.036 1.00 96.06 409 PHE A C 1
ATOM 3471 O O . PHE A 1 409 ? -6.602 -2.069 45.613 1.00 96.06 409 PHE A O 1
ATOM 3478 N N . LYS A 1 410 ? -6.726 0.142 45.255 1.00 96.75 410 LYS A N 1
ATOM 3479 C CA . LYS A 1 410 ? -7.959 0.354 46.009 1.00 96.75 410 LYS A CA 1
ATOM 3480 C C . LYS A 1 410 ? -9.141 0.498 45.066 1.00 96.75 410 LYS A C 1
ATOM 3482 O O . LYS A 1 410 ? -9.077 1.208 44.069 1.00 96.75 410 LYS A O 1
ATOM 3487 N N . PHE A 1 411 ? -10.251 -0.144 45.403 1.00 95.81 411 PHE A N 1
ATOM 3488 C CA . PHE A 1 411 ? -11.527 0.041 44.717 1.00 95.81 411 PHE A CA 1
ATOM 3489 C C . PHE A 1 411 ? -12.657 0.022 45.741 1.00 95.81 411 PHE A C 1
ATOM 3491 O O . PHE A 1 411 ? -12.737 -0.886 46.571 1.00 95.81 411 PHE A O 1
ATOM 3498 N N . ARG A 1 412 ? -13.510 1.057 45.722 1.00 93.19 412 ARG A N 1
ATOM 3499 C CA . ARG A 1 412 ? -14.597 1.254 46.705 1.00 93.19 412 ARG A CA 1
ATOM 3500 C C . ARG A 1 412 ? -14.111 1.118 48.163 1.00 93.19 412 ARG A C 1
ATOM 3502 O O . ARG A 1 412 ? -14.748 0.470 48.989 1.00 93.19 412 ARG A O 1
ATOM 3509 N N . GLY A 1 413 ? -12.940 1.692 48.455 1.00 91.69 413 GLY A N 1
ATOM 3510 C CA . GLY A 1 413 ? -12.321 1.695 49.788 1.00 91.69 413 GLY A CA 1
ATOM 3511 C C . GLY A 1 413 ? -11.667 0.378 50.224 1.00 91.69 413 GLY A C 1
ATOM 3512 O O . GLY A 1 413 ? -11.116 0.327 51.319 1.00 91.69 413 GLY A O 1
ATOM 3513 N N . LYS A 1 414 ? -11.696 -0.677 49.399 1.00 94.50 414 LYS A N 1
ATOM 3514 C CA . LYS A 1 414 ? -11.065 -1.969 49.701 1.00 94.50 414 LYS A CA 1
ATOM 3515 C C . LYS A 1 414 ? -9.750 -2.119 48.954 1.00 94.50 414 LYS A C 1
ATOM 3517 O O . LYS A 1 414 ? -9.691 -1.828 47.761 1.00 94.50 414 LYS A O 1
ATOM 3522 N N . GLU A 1 415 ? -8.730 -2.617 49.642 1.00 95.44 415 GLU A N 1
ATOM 3523 C CA . GLU A 1 415 ? -7.484 -3.041 49.009 1.00 95.44 415 GLU A CA 1
ATOM 3524 C C . GLU A 1 415 ? -7.692 -4.377 48.300 1.00 95.44 415 GLU A C 1
ATOM 3526 O O . GLU A 1 415 ? -8.173 -5.351 48.883 1.00 95.44 415 GLU A O 1
ATOM 3531 N N . LEU A 1 416 ? -7.348 -4.402 47.019 1.00 94.50 416 LEU A N 1
ATOM 3532 C CA . LEU A 1 416 ? -7.507 -5.540 46.134 1.00 94.50 416 LEU A CA 1
ATOM 3533 C C . LEU A 1 416 ? -6.187 -5.855 45.444 1.00 94.50 416 LEU A C 1
ATOM 3535 O O . LEU A 1 416 ? -5.282 -5.025 45.331 1.00 94.50 416 LEU A O 1
ATOM 3539 N N . LYS A 1 417 ? -6.095 -7.093 44.969 1.00 91.88 417 LYS A N 1
ATOM 3540 C CA . LYS A 1 417 ? -4.936 -7.604 44.257 1.00 91.88 417 LYS A CA 1
ATOM 3541 C C . LYS A 1 417 ? -5.391 -8.452 43.085 1.00 91.88 417 LYS A C 1
ATOM 3543 O O . LYS A 1 417 ? -6.086 -9.446 43.280 1.00 91.88 417 LYS A O 1
ATOM 3548 N N . ILE A 1 418 ? -4.924 -8.098 41.898 1.00 89.19 418 ILE A N 1
ATOM 3549 C CA . ILE A 1 418 ? -5.059 -8.917 40.693 1.00 89.19 418 ILE A CA 1
ATOM 3550 C C . ILE A 1 418 ? -3.679 -9.359 40.221 1.00 89.19 418 ILE A C 1
ATOM 3552 O O . ILE A 1 418 ? -2.647 -8.836 40.648 1.00 89.19 418 ILE A O 1
ATOM 3556 N N . LYS A 1 419 ? -3.646 -10.371 39.361 1.00 83.62 419 LYS A N 1
ATOM 3557 C CA . LYS A 1 419 ? -2.399 -10.930 38.848 1.00 83.62 419 LYS A CA 1
ATOM 3558 C C . LYS A 1 419 ? -2.406 -10.855 37.332 1.00 83.62 419 LYS A C 1
ATOM 3560 O O . LYS A 1 419 ? -3.174 -11.565 36.692 1.00 83.62 419 LYS A O 1
ATOM 3565 N N . LEU A 1 420 ? -1.511 -10.049 36.774 1.00 81.31 420 LEU A N 1
ATOM 3566 C CA . LEU A 1 420 ? -1.202 -10.095 35.354 1.00 81.31 420 LEU A CA 1
ATOM 3567 C C . LEU A 1 420 ? -0.293 -11.297 35.090 1.00 81.31 420 LEU A C 1
ATOM 3569 O O . LEU A 1 420 ? 0.674 -11.538 35.819 1.00 81.31 420 LEU A O 1
ATOM 3573 N N . VAL A 1 421 ? -0.630 -12.079 34.070 1.00 75.50 421 VAL A N 1
ATOM 3574 C CA . VAL A 1 421 ? 0.126 -13.262 33.653 1.00 75.50 421 VAL A CA 1
ATOM 3575 C C . VAL A 1 421 ? 0.471 -13.103 32.181 1.00 75.50 421 VAL A C 1
ATOM 3577 O O . VAL A 1 421 ? -0.422 -12.878 31.366 1.00 75.50 421 VAL A O 1
ATOM 3580 N N . ARG A 1 422 ? 1.749 -13.257 31.837 1.00 71.69 422 ARG A N 1
ATOM 3581 C CA . ARG A 1 422 ? 2.212 -13.327 30.449 1.00 71.69 422 ARG A CA 1
ATOM 3582 C C . ARG A 1 422 ? 2.945 -14.634 30.227 1.00 71.69 422 ARG A C 1
ATOM 3584 O O . ARG A 1 422 ? 3.958 -14.862 30.879 1.00 71.69 422 ARG A O 1
ATOM 3591 N N . SER A 1 423 ? 2.448 -15.454 29.308 1.00 67.38 423 SER A N 1
ATOM 3592 C CA . SER A 1 423 ? 3.180 -16.601 28.757 1.00 67.38 423 SER A CA 1
ATOM 3593 C C . SER A 1 423 ? 3.793 -16.199 27.411 1.00 67.38 423 SER A C 1
ATOM 3595 O O . SER A 1 423 ? 4.682 -15.351 27.391 1.00 67.38 423 SER A O 1
ATOM 3597 N N . ALA A 1 424 ? 3.262 -16.705 26.294 1.00 60.38 424 ALA A N 1
ATOM 3598 C CA . ALA A 1 424 ? 3.576 -16.217 24.949 1.00 60.38 424 ALA A CA 1
ATOM 3599 C C . ALA A 1 424 ? 2.982 -14.816 24.688 1.00 60.38 424 ALA A C 1
ATOM 3601 O O . ALA A 1 424 ? 3.573 -14.009 23.980 1.00 60.38 424 ALA A O 1
ATOM 3602 N N . VAL A 1 425 ? 1.835 -14.517 25.309 1.00 64.31 425 VAL A N 1
ATOM 3603 C CA . VAL A 1 425 ? 1.060 -13.273 25.164 1.00 64.31 425 VAL A CA 1
ATOM 3604 C C . VAL A 1 425 ? 0.494 -12.828 26.518 1.00 64.31 425 VAL A C 1
ATOM 3606 O O . VAL A 1 425 ? 0.441 -13.622 27.466 1.00 64.31 425 VAL A O 1
ATOM 3609 N N . LEU A 1 426 ? 0.089 -11.559 26.633 1.00 68.31 426 LEU A N 1
ATOM 3610 C CA . LEU A 1 426 ? -0.577 -11.027 27.830 1.00 68.31 426 LEU A CA 1
ATOM 3611 C C . LEU A 1 426 ? -1.963 -11.664 28.012 1.00 68.31 426 LEU A C 1
ATOM 3613 O O . LEU A 1 426 ? -2.817 -11.577 27.135 1.00 68.31 426 LEU A O 1
ATOM 3617 N N . ASN A 1 427 ? -2.214 -12.279 29.170 1.00 71.69 427 ASN A N 1
ATOM 3618 C CA . ASN A 1 427 ? -3.511 -12.874 29.482 1.00 71.69 427 ASN A CA 1
ATOM 3619 C C . ASN A 1 427 ? -4.434 -11.848 30.152 1.00 71.69 427 ASN A C 1
ATOM 3621 O O . ASN A 1 427 ? -4.432 -11.693 31.377 1.00 71.69 427 ASN A O 1
ATOM 3625 N N . LEU A 1 428 ? -5.229 -11.156 29.335 1.00 75.50 428 LEU A N 1
ATOM 3626 C CA . LEU A 1 428 ? -6.211 -10.182 29.814 1.00 75.50 428 LEU A CA 1
ATOM 3627 C C . LEU A 1 428 ? -7.563 -10.792 30.184 1.00 75.50 428 LEU A C 1
ATOM 3629 O O . LEU A 1 428 ? -8.281 -10.185 30.976 1.00 75.50 428 LEU A O 1
ATOM 3633 N N . ASP A 1 429 ? -7.873 -12.005 29.715 1.00 72.88 429 ASP A N 1
ATOM 3634 C CA . ASP A 1 429 ? -9.097 -12.728 30.084 1.00 72.88 429 ASP A CA 1
ATOM 3635 C C . ASP A 1 429 ? -9.201 -12.870 31.616 1.00 72.88 429 ASP A C 1
ATOM 3637 O O . ASP A 1 429 ? -10.274 -12.682 32.196 1.00 72.88 429 ASP A O 1
ATOM 3641 N N . LEU A 1 430 ? -8.071 -13.145 32.284 1.00 73.25 430 LEU A N 1
ATOM 3642 C CA . LEU A 1 430 ? -8.008 -13.254 33.743 1.00 73.25 430 LEU A CA 1
ATOM 3643 C C . LEU A 1 430 ? -8.347 -11.925 34.428 1.00 73.25 430 LEU A C 1
ATOM 3645 O O . LEU A 1 430 ? -9.227 -11.889 35.284 1.00 73.25 430 LEU A O 1
ATOM 3649 N N . ILE A 1 431 ? -7.695 -10.833 34.030 1.00 81.69 431 ILE A N 1
ATOM 3650 C CA . ILE A 1 431 ? -7.922 -9.513 34.630 1.00 81.69 431 ILE A CA 1
ATOM 3651 C C . ILE A 1 431 ? -9.352 -9.032 34.380 1.00 81.69 431 ILE A C 1
ATOM 3653 O O . ILE A 1 431 ? -10.025 -8.604 35.316 1.00 81.69 431 ILE A O 1
ATOM 3657 N N . ALA A 1 432 ? -9.843 -9.148 33.146 1.00 82.75 432 ALA A N 1
ATOM 3658 C CA . ALA A 1 432 ? -11.188 -8.718 32.788 1.00 82.75 432 ALA A CA 1
ATOM 3659 C C . ALA A 1 432 ? -12.262 -9.509 33.552 1.00 82.75 432 ALA A C 1
ATOM 3661 O O . ALA A 1 432 ? -13.237 -8.919 34.005 1.00 82.75 432 ALA A O 1
ATOM 3662 N N . SER A 1 433 ? -12.067 -10.820 33.763 1.00 81.50 433 SER A N 1
ATOM 3663 C CA . SER A 1 433 ? -12.986 -11.646 34.565 1.00 81.50 433 SER A CA 1
ATOM 3664 C C . SER A 1 433 ? -13.051 -11.207 36.032 1.00 81.50 433 SER A C 1
ATOM 3666 O O . SER A 1 433 ? -14.141 -11.085 36.587 1.00 81.50 433 SER A O 1
ATOM 3668 N N . GLN A 1 434 ? -11.901 -10.892 36.633 1.00 85.50 434 GLN A N 1
ATOM 3669 C CA . GLN A 1 434 ? -11.820 -10.410 38.013 1.00 85.50 434 GLN A CA 1
ATOM 3670 C C . GLN A 1 434 ? -12.467 -9.034 38.163 1.00 85.50 434 GLN A C 1
ATOM 3672 O O . GLN A 1 434 ? -13.243 -8.817 39.090 1.00 85.50 434 GLN A O 1
ATOM 3677 N N . ILE A 1 435 ? -12.206 -8.114 37.230 1.00 90.44 435 ILE A N 1
ATOM 3678 C CA . ILE A 1 435 ? -12.849 -6.796 37.226 1.00 90.44 435 ILE A CA 1
ATOM 3679 C C . ILE A 1 435 ? -14.361 -6.939 37.030 1.00 90.44 435 ILE A C 1
ATOM 3681 O O . ILE A 1 435 ? -15.116 -6.305 37.761 1.00 90.44 435 ILE A O 1
ATOM 3685 N N . ASN A 1 436 ? -14.817 -7.803 36.120 1.00 89.88 436 ASN A N 1
ATOM 3686 C CA . ASN A 1 436 ? -16.239 -8.063 35.888 1.00 89.88 436 ASN A CA 1
ATOM 3687 C C . ASN A 1 436 ? -16.985 -8.517 37.145 1.00 89.88 436 ASN A C 1
ATOM 3689 O O . ASN A 1 436 ? -18.105 -8.059 37.376 1.00 89.88 436 ASN A O 1
ATOM 3693 N N . GLU A 1 437 ? -16.368 -9.351 37.986 1.00 88.38 437 GLU A N 1
ATOM 3694 C CA . GLU A 1 437 ? -16.937 -9.718 39.288 1.00 88.38 437 GLU A CA 1
ATOM 3695 C C . GLU A 1 437 ? -16.976 -8.542 40.275 1.00 88.38 437 GLU A C 1
ATOM 3697 O O . GLU A 1 437 ? -17.926 -8.439 41.056 1.00 88.38 437 GLU A O 1
ATOM 3702 N N . LEU A 1 438 ? -15.992 -7.634 40.229 1.00 91.06 438 LEU A N 1
ATOM 3703 C CA . LEU A 1 438 ? -15.961 -6.427 41.068 1.00 91.06 438 LEU A CA 1
ATOM 3704 C C . LEU A 1 438 ? -17.032 -5.401 40.686 1.00 91.06 438 LEU A C 1
ATOM 3706 O O . LEU A 1 438 ? -17.487 -4.665 41.560 1.00 91.06 438 LEU A O 1
ATOM 3710 N N . ILE A 1 439 ? -17.414 -5.343 39.406 1.00 92.56 439 ILE A N 1
ATOM 3711 C CA . ILE A 1 439 ? -18.388 -4.374 38.879 1.00 92.56 439 ILE A CA 1
ATOM 3712 C C . ILE A 1 439 ? -19.749 -4.989 38.539 1.00 92.56 439 ILE A C 1
ATOM 3714 O O . ILE A 1 439 ? -20.585 -4.318 37.936 1.00 92.56 439 ILE A O 1
ATOM 3718 N N . LYS A 1 440 ? -20.005 -6.253 38.891 1.00 89.50 440 LYS A N 1
ATOM 3719 C CA . LYS A 1 440 ? -21.225 -6.976 38.480 1.00 89.50 440 LYS A CA 1
ATOM 3720 C C . LYS A 1 440 ? -22.534 -6.306 38.889 1.00 89.50 440 LYS A C 1
ATOM 3722 O O . LYS A 1 440 ? -23.538 -6.452 38.202 1.00 89.50 440 LYS A O 1
ATOM 3727 N N . ASP A 1 441 ? -22.522 -5.565 39.991 1.00 90.81 441 ASP A N 1
ATOM 3728 C CA . ASP A 1 441 ? -23.665 -4.809 40.502 1.00 90.81 441 ASP A CA 1
ATOM 3729 C C . ASP A 1 441 ? -23.993 -3.565 39.663 1.00 90.81 441 ASP A C 1
ATOM 3731 O O . ASP A 1 441 ? -25.084 -3.018 39.777 1.00 90.81 441 ASP A O 1
ATOM 3735 N N . THR A 1 442 ? -23.073 -3.123 38.803 1.00 91.31 442 THR A N 1
ATOM 3736 C CA . THR A 1 442 ? -23.229 -1.890 38.013 1.00 91.31 442 THR A CA 1
ATOM 3737 C C . THR A 1 442 ? -24.044 -2.088 36.735 1.00 91.31 442 THR A C 1
ATOM 3739 O O . THR A 1 442 ? -24.413 -1.112 36.088 1.00 91.31 442 THR A O 1
ATOM 3742 N N . GLY A 1 443 ? -24.307 -3.339 36.341 1.00 88.44 443 GLY A N 1
ATOM 3743 C CA . GLY A 1 443 ? -24.936 -3.681 35.062 1.00 88.44 443 GLY A CA 1
ATOM 3744 C C . GLY A 1 443 ? -23.997 -3.595 33.852 1.00 88.44 443 GLY A C 1
ATOM 3745 O O . GLY A 1 443 ? -24.386 -4.020 32.765 1.00 88.44 443 GLY A O 1
ATOM 3746 N N . TYR A 1 444 ? -22.767 -3.103 34.034 1.00 91.38 444 TYR A N 1
ATOM 3747 C CA . TYR A 1 444 ? -21.724 -3.060 33.012 1.00 91.38 444 TYR A CA 1
ATOM 3748 C C . TYR A 1 444 ? -20.784 -4.251 33.124 1.00 91.38 444 TYR A C 1
ATOM 3750 O O . TYR A 1 444 ? -20.472 -4.715 34.221 1.00 91.38 444 TYR A O 1
ATOM 3758 N N . GLN A 1 445 ? -20.306 -4.727 31.978 1.00 90.12 445 GLN A N 1
ATOM 3759 C CA . GLN A 1 445 ? -19.323 -5.798 31.873 1.00 90.12 445 GLN A CA 1
ATOM 3760 C C . GLN A 1 445 ? -18.353 -5.516 30.722 1.00 90.12 445 GLN A C 1
ATOM 3762 O O . GLN A 1 445 ? -18.722 -4.923 29.708 1.00 90.12 445 GLN A O 1
ATOM 3767 N N . TYR A 1 446 ? -17.117 -5.982 30.867 1.00 88.69 446 TYR A N 1
ATOM 3768 C CA . TYR A 1 446 ? -16.135 -6.074 29.797 1.00 88.69 446 TYR A CA 1
ATOM 3769 C C . TYR A 1 446 ? -16.477 -7.266 28.899 1.00 88.69 446 TYR A C 1
ATOM 3771 O O . TYR A 1 446 ? -16.619 -8.403 29.371 1.00 88.69 446 TYR A O 1
ATOM 3779 N N . TYR A 1 447 ? -16.568 -6.988 27.604 1.00 85.25 447 TYR A N 1
ATOM 3780 C CA . TYR A 1 447 ? -16.755 -7.948 26.526 1.00 85.25 447 TYR A CA 1
ATOM 3781 C C . TYR A 1 447 ? -15.548 -7.936 25.588 1.00 85.25 447 TYR A C 1
ATOM 3783 O O . TYR A 1 447 ? -14.804 -6.957 25.516 1.00 85.25 447 TYR A O 1
ATOM 3791 N N . THR A 1 448 ? -15.387 -9.013 24.828 1.00 77.44 448 THR A N 1
ATOM 3792 C CA . THR A 1 448 ? -14.449 -9.119 23.705 1.00 77.44 448 THR A CA 1
ATOM 3793 C C . THR A 1 448 ? -15.150 -9.656 22.460 1.00 77.44 448 THR A C 1
ATOM 3795 O O . THR A 1 448 ? -16.261 -10.183 22.559 1.00 77.44 448 THR A O 1
ATOM 3798 N N . PHE A 1 449 ? -14.496 -9.521 21.305 1.00 67.75 449 PHE A N 1
ATOM 3799 C CA . PHE A 1 449 ? -14.877 -10.166 20.046 1.00 67.75 449 PHE A CA 1
ATOM 3800 C C . PHE A 1 449 ? -14.153 -11.518 19.891 1.00 67.75 449 PHE A C 1
ATOM 3802 O O . PHE A 1 449 ? -13.456 -11.974 20.795 1.00 67.75 449 PHE A O 1
ATOM 3809 N N . ASP A 1 450 ? -14.353 -12.189 18.759 1.00 55.28 450 ASP A N 1
ATOM 3810 C CA . ASP A 1 450 ? -14.008 -13.599 18.544 1.00 55.28 450 ASP A CA 1
ATOM 3811 C C . ASP A 1 450 ? -12.519 -13.896 18.772 1.00 55.28 450 ASP A C 1
ATOM 3813 O O . ASP A 1 450 ? -11.665 -13.011 18.704 1.00 55.28 450 ASP A O 1
ATOM 3817 N N . ARG A 1 451 ? -12.185 -15.175 18.989 1.00 45.34 451 ARG A N 1
ATOM 3818 C CA . ARG A 1 451 ? -10.825 -15.720 19.184 1.00 45.34 451 ARG A CA 1
ATOM 3819 C C . ARG A 1 451 ? -9.838 -15.436 18.035 1.00 45.34 451 ARG A C 1
ATOM 3821 O O . ARG A 1 451 ? -8.694 -15.866 18.125 1.00 45.34 451 ARG A O 1
ATOM 3828 N N . ALA A 1 452 ? -10.241 -14.751 16.966 1.00 39.22 452 ALA A N 1
ATOM 3829 C CA . ALA A 1 452 ? -9.476 -14.638 15.724 1.00 39.22 452 ALA A CA 1
ATOM 3830 C C . ALA A 1 452 ? -8.285 -13.654 15.766 1.00 39.22 452 ALA A C 1
ATOM 3832 O O . ALA A 1 452 ? -7.460 -13.664 14.851 1.00 39.22 452 ALA A O 1
ATOM 3833 N N . PHE A 1 453 ? -8.137 -12.831 16.811 1.00 46.75 453 PHE A N 1
ATOM 3834 C CA . PHE A 1 453 ? -6.991 -11.918 16.949 1.00 46.75 453 PHE A CA 1
ATOM 3835 C C . PHE A 1 453 ? -5.907 -12.588 17.770 1.00 46.75 453 PHE A C 1
ATOM 3837 O O . PHE A 1 453 ? -5.742 -12.303 18.949 1.00 46.75 453 PHE A O 1
ATOM 3844 N N . TYR A 1 454 ? -5.167 -13.490 17.128 1.00 45.72 454 TYR A N 1
ATOM 3845 C CA . TYR A 1 454 ? -4.047 -14.184 17.765 1.00 45.72 454 TYR A CA 1
ATOM 3846 C C . TYR A 1 454 ? -3.018 -13.213 18.383 1.00 45.72 454 TYR A C 1
ATOM 3848 O O . TYR A 1 454 ? -2.421 -13.554 19.400 1.00 45.72 454 TYR A O 1
ATOM 3856 N N . ASP A 1 455 ? -2.925 -11.974 17.871 1.00 51.06 455 ASP A N 1
ATOM 3857 C CA . ASP A 1 455 ? -1.891 -11.008 18.276 1.00 51.06 455 ASP A CA 1
ATOM 3858 C C . ASP A 1 455 ? -2.436 -9.656 18.771 1.00 51.06 455 ASP A C 1
ATOM 3860 O O . ASP A 1 455 ? -1.646 -8.782 19.117 1.00 51.06 455 ASP A O 1
ATOM 3864 N N . ASN A 1 456 ? -3.762 -9.451 18.826 1.00 59.00 456 ASN A N 1
ATOM 3865 C CA . ASN A 1 456 ? -4.362 -8.199 19.311 1.00 59.00 456 ASN A CA 1
ATOM 3866 C C . ASN A 1 456 ? -5.467 -8.467 20.336 1.00 59.00 456 ASN A C 1
ATOM 3868 O O . ASN A 1 456 ? -6.327 -9.321 20.142 1.00 59.00 456 ASN A O 1
ATOM 3872 N N . ILE A 1 457 ? -5.494 -7.674 21.397 1.00 66.31 457 ILE A N 1
ATOM 3873 C CA . ILE A 1 457 ? -6.617 -7.594 22.322 1.00 66.31 457 ILE A CA 1
ATOM 3874 C C . ILE A 1 457 ? -7.632 -6.609 21.767 1.00 66.31 457 ILE A C 1
ATOM 3876 O O . ILE A 1 457 ? -7.264 -5.517 21.344 1.00 66.31 457 ILE A O 1
ATOM 3880 N N . LEU A 1 458 ? -8.913 -6.964 21.863 1.00 74.94 458 LEU A N 1
ATOM 3881 C CA . LEU A 1 458 ? -10.017 -6.023 21.741 1.00 74.94 458 LEU A CA 1
ATOM 3882 C C . LEU A 1 458 ? -10.978 -6.219 22.921 1.00 74.94 458 LEU A C 1
ATOM 3884 O O . LEU A 1 458 ? -11.560 -7.295 23.069 1.00 74.94 458 LEU A O 1
ATOM 3888 N N . MET A 1 459 ? -11.153 -5.189 23.745 1.00 82.25 459 MET A N 1
ATOM 3889 C CA . MET A 1 459 ? -12.137 -5.142 24.825 1.00 82.25 459 MET A CA 1
ATOM 3890 C C . MET A 1 459 ? -13.000 -3.887 24.750 1.00 82.25 459 MET A C 1
ATOM 3892 O O . MET A 1 459 ? -12.530 -2.818 24.370 1.00 82.25 459 MET A O 1
ATOM 3896 N N . LEU A 1 460 ? -14.255 -4.018 25.160 1.00 87.75 460 LEU A N 1
ATOM 3897 C CA . LEU A 1 460 ? -15.205 -2.918 25.283 1.00 87.75 460 LEU A CA 1
ATOM 3898 C C . LEU A 1 460 ? -16.109 -3.133 26.493 1.00 87.75 460 LEU A C 1
ATOM 3900 O O . LEU A 1 460 ? -16.345 -4.273 26.895 1.00 87.75 460 LEU A O 1
ATOM 3904 N N . VAL A 1 461 ? -16.626 -2.047 27.062 1.00 89.69 461 VAL A N 1
ATOM 3905 C CA . VAL A 1 461 ? -17.511 -2.102 28.231 1.00 89.69 461 VAL A CA 1
ATOM 3906 C C . VAL A 1 461 ? -18.934 -1.767 27.818 1.00 89.69 461 VAL A C 1
ATOM 3908 O O . VAL A 1 461 ? -19.204 -0.685 27.299 1.00 89.69 461 VAL A O 1
ATOM 3911 N N . LEU A 1 462 ? -19.840 -2.712 28.051 1.00 90.19 462 LEU A N 1
ATOM 3912 C CA . LEU A 1 462 ? -21.244 -2.618 27.668 1.00 90.19 462 LEU A CA 1
ATOM 3913 C C . LEU A 1 462 ? -22.140 -3.041 28.828 1.00 90.19 462 LEU A C 1
ATOM 3915 O O . LEU A 1 462 ? -21.779 -3.880 29.654 1.00 90.19 462 LEU A O 1
ATOM 3919 N N . THR A 1 463 ? -23.351 -2.513 28.845 1.00 90.69 463 THR A N 1
ATOM 3920 C CA . THR A 1 463 ? -24.473 -3.136 29.542 1.00 90.69 463 THR A CA 1
ATOM 3921 C C . THR A 1 463 ? -24.946 -4.376 28.786 1.00 90.69 463 THR A C 1
ATOM 3923 O O . THR A 1 463 ? -24.745 -4.510 27.577 1.00 90.69 463 THR A O 1
ATOM 3926 N N . GLU A 1 464 ? -25.638 -5.285 29.473 1.00 87.69 464 GLU A N 1
ATOM 3927 C CA . GLU A 1 464 ? -26.269 -6.440 28.816 1.00 87.69 464 GLU A CA 1
ATOM 3928 C C . GLU A 1 464 ? -27.255 -6.008 27.714 1.00 87.69 464 GLU A C 1
ATOM 3930 O O . GLU A 1 464 ? -27.295 -6.610 26.642 1.00 87.69 464 GLU A O 1
ATOM 3935 N N . LYS A 1 465 ? -27.991 -4.908 27.927 1.00 89.19 465 LYS A N 1
ATOM 3936 C CA . LYS A 1 465 ? -28.911 -4.344 26.929 1.00 89.19 465 LYS A CA 1
ATOM 3937 C C . LYS A 1 465 ? -28.177 -3.865 25.673 1.00 89.19 465 LYS A C 1
ATOM 3939 O O . LYS A 1 465 ? -28.625 -4.169 24.569 1.00 89.19 465 LYS A O 1
ATOM 3944 N N . GLU A 1 466 ? -27.069 -3.135 25.822 1.00 90.50 466 GLU A N 1
ATOM 3945 C CA . GLU A 1 466 ? -26.247 -2.690 24.686 1.00 90.50 466 GLU A CA 1
ATOM 3946 C C . GLU A 1 466 ? -25.653 -3.891 23.931 1.00 90.50 466 GLU A C 1
ATOM 3948 O O . GLU A 1 466 ? -25.713 -3.928 22.702 1.00 90.50 466 GLU A O 1
ATOM 3953 N N . ALA A 1 467 ? -25.150 -4.900 24.653 1.00 87.12 467 ALA A N 1
ATOM 3954 C CA . ALA A 1 467 ? -24.599 -6.116 24.057 1.00 87.12 467 ALA A CA 1
ATOM 3955 C C . ALA A 1 467 ? -25.653 -6.896 23.253 1.00 87.12 467 ALA A C 1
ATOM 3957 O O . ALA A 1 467 ? -25.420 -7.222 22.091 1.00 87.12 467 ALA A O 1
ATOM 3958 N N . ILE A 1 468 ? -26.838 -7.136 23.828 1.00 84.19 468 ILE A N 1
ATOM 3959 C CA . ILE A 1 468 ? -27.952 -7.802 23.131 1.00 84.19 468 ILE A CA 1
ATOM 3960 C C . ILE A 1 468 ? -28.364 -7.014 21.885 1.00 84.19 468 ILE A C 1
ATOM 3962 O O . ILE A 1 468 ? -28.637 -7.616 20.848 1.00 84.19 468 ILE A O 1
ATOM 3966 N N . LYS A 1 469 ? -28.398 -5.681 21.968 1.00 87.00 469 LYS A N 1
ATOM 3967 C CA . LYS A 1 469 ? -28.752 -4.824 20.835 1.00 87.00 469 LYS A CA 1
ATOM 3968 C C . LYS A 1 469 ? -27.745 -4.953 19.688 1.00 87.00 469 LYS A C 1
ATOM 3970 O O . LYS A 1 469 ? -28.155 -5.183 18.558 1.00 87.00 469 LYS A O 1
ATOM 3975 N N . LEU A 1 470 ? -26.442 -4.903 19.979 1.00 83.06 470 LEU A N 1
ATOM 3976 C CA . LEU A 1 470 ? -25.373 -5.097 18.986 1.00 83.06 470 LEU A CA 1
ATOM 3977 C C . LEU A 1 470 ? -25.424 -6.483 18.328 1.00 83.06 470 LEU A C 1
ATOM 3979 O O . LEU A 1 470 ? -25.257 -6.601 17.115 1.00 83.06 470 LEU A O 1
ATOM 3983 N N . ILE A 1 471 ? -25.704 -7.527 19.112 1.00 79.25 471 ILE A N 1
ATOM 3984 C CA . ILE A 1 471 ? -25.864 -8.892 18.596 1.00 79.25 471 ILE A CA 1
ATOM 3985 C C . ILE A 1 471 ? -27.071 -8.970 17.652 1.00 79.25 471 ILE A C 1
ATOM 3987 O O . ILE A 1 471 ? -26.954 -9.507 16.555 1.00 79.25 471 ILE A O 1
ATOM 3991 N N . LYS A 1 472 ? -28.224 -8.421 18.051 1.00 79.44 472 LYS A N 1
ATOM 3992 C CA . LYS A 1 472 ? -29.476 -8.528 17.285 1.00 79.44 472 LYS A CA 1
ATOM 3993 C C . LYS A 1 472 ? -29.511 -7.652 16.038 1.00 79.44 472 LYS A C 1
ATOM 3995 O O . LYS A 1 472 ? -29.926 -8.118 14.987 1.00 79.44 472 LYS A O 1
ATOM 4000 N N . GLU A 1 473 ? -29.126 -6.386 16.162 1.00 81.38 473 GLU A N 1
ATOM 4001 C CA . GLU A 1 473 ? -29.293 -5.400 15.087 1.00 81.38 473 GLU A CA 1
ATOM 4002 C C . GLU A 1 473 ? -28.129 -5.422 14.097 1.00 81.38 473 GLU A C 1
ATOM 4004 O O . GLU A 1 473 ? -28.308 -5.065 12.935 1.00 81.38 473 GLU A O 1
ATOM 4009 N N . ARG A 1 474 ? -26.937 -5.832 14.548 1.00 76.81 474 ARG A N 1
ATOM 4010 C CA . ARG A 1 474 ? -25.711 -5.782 13.743 1.00 76.81 474 ARG A CA 1
ATOM 4011 C C . ARG A 1 474 ? -24.989 -7.120 13.633 1.00 76.81 474 ARG A C 1
ATOM 4013 O O . ARG A 1 474 ? -24.005 -7.201 12.919 1.00 76.81 474 ARG A O 1
ATOM 4020 N N . GLY A 1 475 ? -25.449 -8.179 14.301 1.00 71.56 475 GLY A N 1
ATOM 4021 C CA . GLY A 1 475 ? -24.834 -9.508 14.205 1.00 71.56 475 GLY A CA 1
ATOM 4022 C C . GLY A 1 475 ? -23.511 -9.650 14.957 1.00 71.56 475 GLY A C 1
ATOM 4023 O O . GLY A 1 475 ? -22.778 -10.605 14.708 1.00 71.56 475 GLY A O 1
ATOM 4024 N N . TRP A 1 476 ? -23.184 -8.725 15.868 1.00 76.12 476 TRP A N 1
ATOM 4025 C CA . TRP A 1 476 ? -21.934 -8.787 16.627 1.00 76.12 476 TRP A CA 1
ATOM 4026 C C . TRP A 1 476 ? -21.829 -10.097 17.405 1.00 76.12 476 TRP A C 1
ATOM 4028 O O . TRP A 1 476 ? -22.788 -10.543 18.031 1.00 76.12 476 TRP A O 1
ATOM 4038 N N . ARG A 1 477 ? -20.634 -10.688 17.436 1.00 73.69 477 ARG A N 1
ATOM 4039 C CA . ARG A 1 477 ? -20.330 -11.812 18.324 1.00 73.69 477 ARG A CA 1
ATOM 4040 C C . ARG A 1 477 ? -19.562 -11.289 19.528 1.00 73.69 477 ARG A C 1
ATOM 4042 O O . ARG A 1 477 ? -18.474 -10.739 19.376 1.00 73.69 477 ARG A O 1
ATOM 4049 N N . LEU A 1 478 ? -20.154 -11.423 20.711 1.00 74.69 478 LEU A N 1
ATOM 4050 C CA . LEU A 1 478 ? -19.610 -10.892 21.957 1.00 74.69 478 LEU A CA 1
ATOM 4051 C C . LEU A 1 478 ? -19.455 -12.000 22.996 1.00 74.69 478 LEU A C 1
ATOM 4053 O O . LEU A 1 478 ? -20.370 -12.791 23.230 1.00 74.69 478 LEU A O 1
ATOM 4057 N N . TRP A 1 479 ? -18.308 -12.003 23.672 1.00 75.25 479 TRP A N 1
ATOM 4058 C CA . TRP A 1 479 ? -18.018 -12.892 24.793 1.00 75.25 479 TRP A CA 1
ATOM 4059 C C . TRP A 1 479 ? -17.773 -12.064 26.044 1.00 75.25 479 TRP A C 1
ATOM 4061 O O . TRP A 1 479 ? -16.946 -11.156 26.038 1.00 75.25 479 TRP A O 1
ATOM 4071 N N . VAL A 1 480 ? -18.471 -12.401 27.125 1.00 78.69 480 VAL A N 1
ATOM 4072 C CA . VAL A 1 480 ? -18.243 -11.809 28.446 1.00 78.69 480 VAL A CA 1
ATOM 4073 C C . VAL A 1 480 ? -17.200 -12.620 29.212 1.00 78.69 480 VAL A C 1
ATOM 4075 O O . VAL A 1 480 ? -17.258 -13.854 29.251 1.00 78.69 480 VAL A O 1
ATOM 4078 N N . PHE A 1 481 ? -16.259 -11.934 29.856 1.00 71.25 481 PHE A N 1
ATOM 4079 C CA . PHE A 1 481 ? -15.287 -12.574 30.741 1.00 71.25 481 PHE A CA 1
ATOM 4080 C C . PHE A 1 481 ? -15.951 -12.911 32.081 1.00 71.25 481 PHE A C 1
ATOM 4082 O O . PHE A 1 481 ? -16.425 -12.013 32.770 1.00 71.25 481 PHE A O 1
ATOM 4089 N N . ARG A 1 482 ? -16.017 -14.194 32.460 1.00 62.59 482 ARG A N 1
ATOM 4090 C CA . ARG A 1 482 ? -16.605 -14.644 33.737 1.00 62.59 482 ARG A CA 1
ATOM 4091 C C . ARG A 1 482 ? -15.656 -15.571 34.482 1.00 62.59 482 ARG A C 1
ATOM 4093 O O . ARG A 1 482 ? -14.965 -16.380 33.868 1.00 62.59 482 ARG A O 1
ATOM 4100 N N . GLU A 1 483 ? -15.674 -15.493 35.806 1.00 49.66 483 GLU A N 1
ATOM 4101 C CA . GLU A 1 483 ? -14.825 -16.305 36.671 1.00 49.66 483 GLU A CA 1
ATOM 4102 C C . GLU A 1 483 ? -15.541 -17.616 37.042 1.00 49.66 483 GLU A C 1
ATOM 4104 O O . GLU A 1 483 ? -16.347 -17.653 37.967 1.00 49.66 483 GLU A O 1
ATOM 4109 N N . ARG A 1 484 ? -15.286 -18.720 36.323 1.00 41.84 484 ARG A N 1
ATOM 4110 C CA . ARG A 1 484 ? -15.543 -20.078 36.851 1.00 41.84 484 ARG A CA 1
ATOM 4111 C C . ARG A 1 484 ? -14.448 -21.047 36.402 1.00 41.84 484 ARG A C 1
ATOM 4113 O O . ARG A 1 484 ? -14.477 -21.558 35.289 1.00 41.84 484 ARG A O 1
ATOM 4120 N N . ASN A 1 485 ? -13.484 -21.280 37.296 1.00 38.03 485 ASN A N 1
ATOM 4121 C CA . ASN A 1 485 ? -12.489 -22.360 37.264 1.00 38.03 485 ASN A CA 1
ATOM 4122 C C . ASN A 1 485 ? -11.789 -22.591 35.916 1.00 38.03 485 ASN A C 1
ATOM 4124 O O . ASN A 1 485 ? -12.003 -23.629 35.307 1.00 38.03 485 ASN A O 1
ATOM 4128 N N . PHE A 1 486 ? -10.945 -21.651 35.467 1.00 46.34 486 PHE A N 1
ATOM 4129 C CA . PHE A 1 486 ? -9.909 -21.832 34.424 1.00 46.34 486 PHE A CA 1
ATOM 4130 C C . PHE A 1 486 ? -10.268 -22.728 33.207 1.00 46.34 486 PHE A C 1
ATOM 4132 O O . PHE A 1 486 ? -9.391 -23.348 32.609 1.00 46.34 486 PHE A O 1
ATOM 4139 N N . LYS A 1 487 ? -11.553 -22.779 32.823 1.00 34.72 487 LYS A N 1
ATOM 4140 C CA . LYS A 1 487 ? -12.124 -23.477 31.662 1.00 34.72 487 LYS A CA 1
ATOM 4141 C C . LYS A 1 487 ? -13.521 -22.901 31.355 1.00 34.72 487 LYS A C 1
ATOM 4143 O O . LYS A 1 487 ? -14.527 -23.491 31.730 1.00 34.72 487 LYS A O 1
ATOM 4148 N N . GLY A 1 488 ? -13.606 -21.780 30.633 1.00 37.97 488 GLY A N 1
ATOM 4149 C CA . GLY A 1 488 ? -14.827 -21.456 29.876 1.00 37.97 488 GLY A CA 1
ATOM 4150 C C . GLY A 1 488 ? -15.205 -19.978 29.776 1.00 37.97 488 GLY A C 1
ATOM 4151 O O . GLY A 1 488 ? -15.627 -19.366 30.751 1.00 37.97 488 GLY A O 1
ATOM 4152 N N . ARG A 1 489 ? -15.170 -19.446 28.547 1.00 43.00 489 ARG A N 1
ATOM 4153 C CA . ARG A 1 489 ? -16.043 -18.341 28.120 1.00 43.00 489 ARG A CA 1
ATOM 4154 C C . ARG A 1 489 ? -17.472 -18.886 28.091 1.00 43.00 489 ARG A C 1
ATOM 4156 O O . ARG A 1 489 ? -17.672 -20.009 27.627 1.00 43.00 489 ARG A O 1
ATOM 4163 N N . ARG A 1 490 ? -18.468 -18.132 28.557 1.00 41.88 490 ARG A N 1
ATOM 4164 C CA . ARG A 1 490 ? -19.873 -18.500 28.336 1.00 41.88 490 ARG A CA 1
ATOM 4165 C C . ARG A 1 490 ? -20.347 -17.739 27.106 1.00 41.88 490 ARG A C 1
ATOM 4167 O O . ARG A 1 490 ? -20.359 -16.511 27.136 1.00 41.88 490 ARG A O 1
ATOM 4174 N N . ASN A 1 491 ? -20.711 -18.452 26.040 1.00 42.41 491 ASN A N 1
ATOM 4175 C CA . ASN A 1 491 ? -21.523 -17.839 24.994 1.00 42.41 491 ASN A CA 1
ATOM 4176 C C . ASN A 1 491 ? -22.785 -17.289 25.675 1.00 42.41 491 ASN A C 1
ATOM 4178 O O . ASN A 1 491 ? -23.371 -17.964 26.532 1.00 42.41 491 ASN A O 1
ATOM 4182 N N . LEU A 1 492 ? -23.196 -16.074 25.313 1.00 42.25 492 LEU A N 1
ATOM 4183 C CA . LEU A 1 492 ? -24.597 -15.702 25.487 1.00 42.25 492 LEU A CA 1
ATOM 4184 C C . LEU A 1 492 ? -25.437 -16.777 24.769 1.00 42.25 492 LEU A C 1
ATOM 4186 O O . LEU A 1 492 ? -24.960 -17.321 23.767 1.00 42.25 492 LEU A O 1
ATOM 4190 N N . PRO A 1 493 ? -26.603 -17.179 25.307 1.00 31.20 493 PRO A N 1
ATOM 4191 C CA . PRO A 1 493 ? -27.387 -18.253 24.706 1.00 31.20 493 PRO A CA 1
ATOM 4192 C C . PRO A 1 493 ? -27.578 -17.974 23.207 1.00 31.20 493 PRO A C 1
ATOM 4194 O O . PRO A 1 493 ? -27.871 -16.825 22.862 1.00 31.20 493 PRO A O 1
ATOM 4197 N N . PRO A 1 494 ? -27.384 -18.969 22.318 1.00 31.80 494 PRO A N 1
ATOM 4198 C CA . PRO A 1 494 ? -27.800 -18.819 20.935 1.00 31.80 494 PRO A CA 1
ATOM 4199 C C . PRO A 1 494 ? -29.298 -18.533 20.973 1.00 31.80 494 PRO A C 1
ATOM 4201 O O . PRO A 1 494 ? -30.080 -19.353 21.449 1.00 31.80 494 PRO A O 1
ATOM 4204 N N . ILE A 1 495 ? -29.683 -17.329 20.571 1.00 35.62 495 ILE A N 1
ATOM 4205 C CA . ILE A 1 495 ? -31.087 -17.042 20.321 1.00 35.62 495 ILE A CA 1
ATOM 4206 C C . ILE A 1 495 ? -31.346 -17.625 18.937 1.00 35.62 495 ILE A C 1
ATOM 4208 O O . ILE A 1 495 ? -30.560 -17.371 18.021 1.00 35.62 495 ILE A O 1
ATOM 4212 N N . GLU A 1 496 ? -32.378 -18.464 18.837 1.00 25.52 496 GLU A N 1
ATOM 4213 C CA . GLU A 1 496 ? -32.844 -19.052 17.580 1.00 25.52 496 GLU A CA 1
ATOM 4214 C C . GLU A 1 496 ? -32.796 -18.004 16.462 1.00 25.52 496 GLU A C 1
ATOM 4216 O O . GLU A 1 496 ? -33.127 -16.838 16.718 1.00 25.52 496 GLU A O 1
ATOM 4221 N N . PRO A 1 497 ? -32.346 -18.375 15.248 1.00 27.50 497 PRO A N 1
ATOM 4222 C CA . PRO A 1 497 ? -32.353 -17.447 14.134 1.00 27.50 497 PRO A CA 1
ATOM 4223 C C . PRO A 1 497 ? -33.767 -16.886 14.012 1.00 27.50 497 PRO A C 1
ATOM 4225 O O . PRO A 1 497 ? -34.717 -17.635 13.795 1.00 27.50 497 PRO A O 1
ATOM 4228 N N . LEU A 1 498 ? -33.905 -15.567 14.179 1.00 31.02 498 LEU A N 1
ATOM 4229 C CA . LEU A 1 498 ? -35.068 -14.876 13.645 1.00 31.02 498 LEU A CA 1
ATOM 4230 C C . LEU A 1 498 ? -35.093 -15.267 12.174 1.00 31.02 498 LEU A C 1
ATOM 4232 O O . LEU A 1 498 ? -34.102 -15.032 11.474 1.00 31.02 498 LEU A O 1
ATOM 4236 N N . GLU A 1 499 ? -36.160 -15.951 11.759 1.00 24.62 499 GLU A N 1
ATOM 4237 C CA . GLU A 1 499 ? -36.356 -16.309 10.364 1.00 24.62 499 GLU A CA 1
ATOM 4238 C C . GLU A 1 499 ? -35.994 -15.086 9.514 1.00 24.62 499 GLU A C 1
ATOM 4240 O O . GLU A 1 499 ? -36.428 -13.971 9.840 1.00 24.62 499 GLU A O 1
ATOM 4245 N N . PRO A 1 500 ? -35.149 -15.246 8.477 1.00 27.86 500 PRO A N 1
ATOM 4246 C CA . PRO A 1 500 ? -34.889 -14.146 7.565 1.00 27.86 500 PRO A CA 1
ATOM 4247 C C . PRO A 1 500 ? -36.249 -13.603 7.118 1.00 27.86 500 PRO A C 1
ATOM 4249 O O . PRO A 1 500 ? -37.146 -14.419 6.874 1.00 27.86 500 PRO A O 1
ATOM 4252 N N . PRO A 1 501 ? -36.440 -12.270 7.043 1.00 29.97 501 PRO A N 1
ATOM 4253 C CA . PRO A 1 501 ? -37.710 -11.706 6.619 1.00 29.97 501 PRO A CA 1
ATOM 4254 C C . PRO A 1 501 ? -38.139 -12.433 5.353 1.00 29.97 501 PRO A C 1
ATOM 4256 O O . PRO A 1 501 ? -37.398 -12.476 4.365 1.00 29.97 501 PRO A O 1
ATOM 4259 N N . SER A 1 502 ? -39.284 -13.113 5.453 1.00 29.75 502 SER A N 1
ATOM 4260 C CA . SER A 1 502 ? -39.811 -13.944 4.383 1.00 29.75 502 SER A CA 1
ATOM 4261 C C . SER A 1 502 ? -39.760 -13.149 3.085 1.00 29.75 502 SER A C 1
ATOM 4263 O O . SER A 1 502 ? -40.167 -11.984 3.058 1.00 29.75 502 SER A O 1
ATOM 4265 N N . LYS A 1 503 ? -39.233 -13.773 2.027 1.00 35.41 503 LYS A N 1
ATOM 4266 C CA . LYS A 1 503 ? -39.325 -13.278 0.654 1.00 35.41 503 LYS A CA 1
ATOM 4267 C C . LYS A 1 503 ? -40.793 -12.957 0.359 1.00 35.41 503 LYS A C 1
ATOM 4269 O O . LYS A 1 503 ? -41.548 -13.837 -0.037 1.00 35.41 503 LYS A O 1
ATOM 4274 N N . SER A 1 504 ? -41.201 -11.713 0.556 1.00 29.91 504 SER A N 1
ATOM 4275 C CA . SER A 1 504 ? -42.483 -11.210 0.092 1.00 29.91 504 SER A CA 1
ATOM 4276 C C . SER A 1 504 ? -42.263 -9.842 -0.540 1.00 29.91 504 SER A C 1
ATOM 4278 O O . SER A 1 504 ? -41.893 -8.865 0.103 1.00 29.91 504 SER A O 1
ATOM 4280 N N . SER A 1 505 ? -42.444 -9.857 -1.862 1.00 28.17 505 SER A N 1
ATOM 4281 C CA . SER A 1 505 ? -42.727 -8.729 -2.747 1.00 28.17 505 SER A CA 1
ATOM 4282 C C . SER A 1 505 ? -41.713 -7.583 -2.803 1.00 28.17 505 SER A C 1
ATOM 4284 O O . SER A 1 505 ? -41.984 -6.482 -2.339 1.00 28.17 505 SER A O 1
ATOM 4286 N N . PHE A 1 506 ? -40.625 -7.793 -3.548 1.00 24.05 506 PHE A N 1
ATOM 4287 C CA . PHE A 1 506 ? -40.255 -6.795 -4.555 1.00 24.05 506 PHE A CA 1
ATOM 4288 C C . PHE A 1 506 ? -40.975 -7.178 -5.851 1.00 24.05 506 PHE A C 1
ATOM 4290 O O . PHE A 1 506 ? -40.559 -8.095 -6.558 1.00 24.05 506 PHE A O 1
ATOM 4297 N N . HIS A 1 507 ? -42.107 -6.526 -6.110 1.00 26.72 507 HIS A N 1
ATOM 4298 C CA . HIS A 1 507 ? -42.653 -6.409 -7.454 1.00 26.72 507 HIS A CA 1
ATOM 4299 C C . HIS A 1 507 ? -42.271 -5.029 -7.987 1.00 26.72 507 HIS A C 1
ATOM 4301 O O . HIS A 1 507 ? -42.749 -4.032 -7.452 1.00 26.72 507 HIS A O 1
ATOM 4307 N N . ILE A 1 508 ? -41.469 -5.081 -9.058 1.00 34.47 508 ILE A N 1
ATOM 4308 C CA . ILE A 1 508 ? -41.071 -4.040 -10.025 1.00 34.47 508 ILE A CA 1
ATOM 4309 C C . ILE A 1 508 ? -40.170 -2.938 -9.471 1.00 34.47 508 ILE A C 1
ATOM 4311 O O . ILE A 1 508 ? -40.648 -2.077 -8.704 1.00 34.47 508 ILE A O 1
#